Protein 3RE3 (pdb70)

Radius of gyration: 30.03 Å; Cα contacts (8 Å, |Δi|>4): 1366; chains: 4; bounding box: 72×70×98 Å

Organism: Francisella tularensis subsp. tularensis (strain SCHU S4 / Schu 4) (NCBI:txid177416)

Foldseek 3Di:
DFDKFKFKFKFKDFDWDDQDWDADPRDIDTDIVFDDQFLQSVQRRLCRRVVNHHVVSVDGNPDSLVVLLVSLCCVVSPKAWQAKEKEKEAPDDDPPCQLCCVSNCVSNVHDSVRYYYYYDYPCLDDCRNVGRIIMMMMMTMMGD/DKFKFKFKFKFFDQDDWPWDQDPNDIDTPDPGDQQLQGVQQRLCRRVVVHHLPVVHSDDSLVSLLVSLCCVVVPKAWQAKEKEKEAPDDDPPCQLVCVSNCVSNVHDSVRYHYYYDYPCLDDCRSVRRIMMMMMMTMMGD/DKFKFKFKDKFFDKADDQWDADPNDIHGDIPPDQDDQQLQRVQQRLCVRVVNHGQVNVHPDDSLVSLLVSLVCVVVVKAWQAKEKEKEAPDDDPPCQQCCVSSCVSNVHDSVRYYYDYDYPCLDDCRSVVRIIMMMMMTMIDD/DDKFKFKFKFKDFDKDFDDWDDDPNDTDGDIDDQFLQGVQRRLCRRVVNHGPVVVHPDDSLVVLLVSLCCVVVPKAWQAKEKEKEAPDDDPPCQVCCVSSCVSNVHDSVRYHYDYDYPCLDDCRSVRRIIMMMMMTMMGD

Secondary structure (DSSP, 8-state):
---EEEEEEEEEEE-------EEETTEEE-------HHHHHHHHHHHHHTT---HHHH---S-HHHHHHHHH--TTTT-EEEEEEEEEE-SS---TTS---HHHHHHHTS-GGGEEEEEE--SS-HHHHTTSEEEEEEEEEEE-/-EEEEEEEEEEEPPP----EEETTEEE------HHHHHHHHHHHHHTT---GGG-----HHHHHHHHH--TTTT-EEEEEEEEEE-SS---TTS---HHHHHHHT--GGGEEEEEE--TT-HHHHTTSEEEEEEEEEEE-/-EEEEEEEEEEE-----EEEEETTEEEEE-S-----HHHHHHHHHHHHHHT---HHHH----HHHHHHHHH--TTTT-EEEEEEEEEE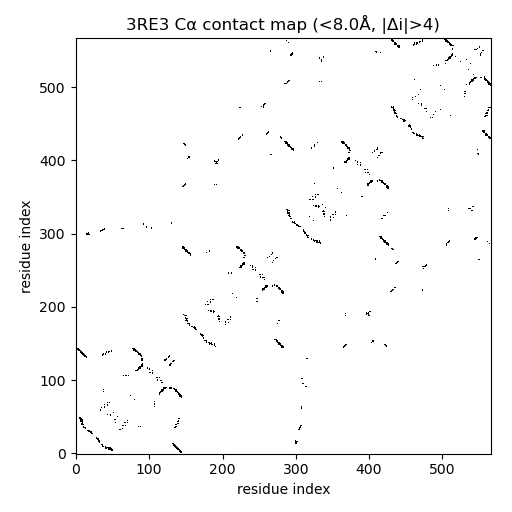-SS---GGGG--HHHHHHHT--GGGEEEEEE--SS-HHHHTTSEEEEEEEEEEE-/--EEEEEEEEEEE-------EEETTEEE-----HHHHHHHHHHHHHTT---HHHH----HHHHHHHHH--TTTT-EEEEEEEEEE-SS----STT--HHHHHHTT--GGGEEEEEE--TT-HHHHTTSEEEEEEEEEEE-

Sequence (567 aa):
NASFRIGHGYDVHKFTSSAAKKQQNIIIGGVEIAYHLDGDVLIHALCDAILGALGLGDIGKHFKNIDSKFFFLAEIKKLDKKQYSISNIDCTIIAQAPKLPHIEKRACLANNILEIQISQIINIKATTTERLGFIGREEGIATHVVCLLYRSFRIGHGYDVHKFTSAAKKQQNNIIIGGVEIAYHDGDVLIHALCDAILGALGLGDIGKHFNIDSKFFLAEIKKLDKKQYSISNIDCTIIAQAPKLPHIEKRACLANILEIQISQINIKATTTERLGFIGREEGIATHVVCLLYRSFRIGHGYDVHKFTSSAAKKQQNNIIIGGVEIAYHLGLDGDVLIHALCDAILGALGLGDIGKHFNIDSKFFLAEIKKLDKKQYSISNIDCTIIAQAPKLPHIEKRACLANILEIQISQINIKATTTERLGFIGREEGIATHVVCLLYRASFRIGHGYDVHKFTSAKQNIIIGGVEIAYHGDVLIHALCDAILGALGLGDIGKHFNIDSKFFLAEIKKLDKKQYSISNIDCTIIAQAPKLPHIEKRACLANILEIQISQINIKATTTERLGFIGREEGIATHVVCLLYR

InterPro domains:
  IPR003526 2-C-methyl-D-erythritol 2,4-cyclodiphosphate synthase [MF_00107] (3-159)
  IPR003526 2-C-methyl-D-erythritol 2,4-cyclodiphosphate synthase [PF02542] (3-157)
  IPR003526 2-C-methyl-D-erythritol 2,4-cyclodiphosphate synthase [PTHR43181] (1-158)
  IPR003526 2-C-methyl-D-erythritol 2,4-cyclodiphosphate synthase [TIGR00151] (4-158)
  IPR003526 2-C-methyl-D-erythritol 2,4-cyclodiphosphate synthase [cd00554] (4-157)
  IPR020555 2-C-methyl-D-erythritol 2,4-cyclodiphosphate synthase, conserved site [PS01350] (38-53)
  IPR036571 2-C-methyl-D-erythritol 2,4-cyclodiphosphate synthase superfamily [G3DSA:3.30.1330.50] (1-159)
  IPR036571 2-C-methyl-D-erythritol 2,4-cyclodiphosphate synthase superfamily [SSF69765] (1-159)

CATH classification: 3.30.1330.50

B-factor: mean 72.87, std 26.78, range [17.25, 385.46]

Solvent-accessible surface area: 28649 Å² total

Structure (mmCIF, N/CA/C/O backbone):
data_3RE3
#
_entry.id   3RE3
#
_cell.length_a   96.116
_cell.length_b   96.116
_cell.length_c   155.308
_cell.angle_alpha   90.00
_cell.angle_beta   90.00
_cell.angle_gamma   120.00
#
_symmetry.space_group_name_H-M   'P 63'
#
loop_
_entity.id
_entity.type
_entity.pdbx_description
1 polymer '2-C-methyl-D-erythritol 2,4-cyclodiphosphate synthase'
2 non-polymer 'PYROPHOSPHATE 2-'
3 non-polymer 'SODIUM ION'
4 non-polymer 'CHLORIDE ION'
5 non-polymer 'PHOSPHATE ION'
6 non-polymer (4S)-2-METHYL-2,4-PENTANEDIOL
7 water water
#
loop_
_atom_site.group_PDB
_atom_site.id
_atom_site.type_symbol
_atom_site.label_atom_id
_atom_site.label_alt_id
_atom_site.label_comp_id
_atom_site.label_asym_id
_atom_site.label_entity_id
_atom_site.label_seq_id
_atom_site.pdbx_PDB_ins_code
_atom_site.Cartn_x
_atom_site.Cartn_y
_atom_site.Cartn_z
_atom_site.occupancy
_atom_site.B_iso_or_equiv
_atom_site.auth_seq_id
_atom_site.auth_comp_id
_atom_site.auth_asym_id
_atom_site.auth_atom_id
_atom_site.pdbx_PDB_model_num
ATOM 1 N N . ASN A 1 2 ? 46.679 32.595 19.520 1.00 120.46 -1 ASN A N 1
ATOM 2 C CA . ASN A 1 2 ? 47.080 33.405 20.665 1.00 127.59 -1 ASN A CA 1
ATOM 3 C C . ASN A 1 2 ? 47.414 32.554 21.902 1.00 128.78 -1 ASN A C 1
ATOM 4 O O . ASN A 1 2 ? 47.590 31.338 21.814 1.00 136.48 -1 ASN A O 1
ATOM 9 N N . ALA A 1 3 ? 47.488 33.213 23.051 1.00 113.71 0 ALA A N 1
ATOM 10 C CA . ALA A 1 3 ? 47.885 32.593 24.299 1.00 93.71 0 ALA A CA 1
ATOM 11 C C . ALA A 1 3 ? 46.828 32.919 25.341 1.00 97.75 0 ALA A C 1
ATOM 12 O O . ALA A 1 3 ? 45.964 33.758 25.104 1.00 101.38 0 ALA A O 1
ATOM 22 N N . SER A 1 5 ? 45.902 33.466 29.760 1.00 55.16 2 SER A N 1
ATOM 23 C CA . SER A 1 5 ? 46.440 33.910 31.035 1.00 52.80 2 SER A CA 1
ATOM 24 C C . SER A 1 5 ? 45.823 33.127 32.199 1.00 51.03 2 SER A C 1
ATOM 25 O O . SER A 1 5 ? 44.610 32.937 32.281 1.00 53.71 2 SER A O 1
ATOM 28 N N . PHE A 1 6 ? 46.666 32.659 33.100 1.00 49.62 3 PHE A N 1
ATOM 29 C CA . PHE A 1 6 ? 46.169 32.074 34.345 1.00 45.16 3 PHE A CA 1
ATOM 30 C C . PHE A 1 6 ? 46.537 32.932 35.551 1.00 42.17 3 PHE A C 1
ATOM 31 O O . PHE A 1 6 ? 47.587 33.555 35.579 1.00 51.74 3 PHE A O 1
ATOM 39 N N . ARG A 1 7 ? 45.663 32.967 36.544 1.00 55.07 4 ARG A N 1
ATOM 40 C CA . ARG A 1 7 ? 45.957 33.658 37.796 1.00 53.90 4 ARG A CA 1
ATOM 41 C C . ARG A 1 7 ? 45.564 32.842 39.054 1.00 51.31 4 ARG A C 1
ATOM 42 O O . ARG A 1 7 ? 44.466 32.287 39.111 1.00 58.46 4 ARG A O 1
ATOM 50 N N . ILE A 1 8 ? 46.455 32.761 40.048 1.00 42.87 5 ILE A N 1
ATOM 51 C CA . ILE A 1 8 ? 46.105 32.151 41.341 1.00 49.17 5 ILE A CA 1
ATOM 52 C C . ILE A 1 8 ? 45.642 33.152 42.372 1.00 53.53 5 ILE A C 1
ATOM 53 O O . ILE A 1 8 ? 46.260 34.197 42.538 1.00 58.97 5 ILE A O 1
ATOM 58 N N . GLY A 1 9 ? 44.529 32.858 43.035 1.00 47.02 6 GLY A N 1
ATOM 59 C CA . GLY A 1 9 ? 44.239 33.432 44.340 1.00 35.76 6 GLY A CA 1
ATOM 60 C C . GLY A 1 9 ? 44.451 32.534 45.547 1.00 45.20 6 GLY A C 1
ATOM 61 O O . GLY A 1 9 ? 44.428 31.310 45.437 1.00 47.77 6 GLY A O 1
ATOM 62 N N . HIS A 1 10 ? 44.611 33.146 46.717 1.00 49.48 7 HIS A N 1
ATOM 63 C CA . HIS A 1 10 ? 44.553 32.423 47.988 1.00 45.17 7 HIS A CA 1
ATOM 64 C C . HIS A 1 10 ? 43.798 33.189 49.070 1.00 51.76 7 HIS A C 1
ATOM 65 O O . HIS A 1 10 ? 44.242 34.254 49.467 1.00 51.22 7 HIS A O 1
ATOM 72 N N . GLY A 1 11 ? 42.666 32.670 49.541 1.00 49.75 8 GLY A N 1
ATOM 73 C CA . GLY A 1 11 ? 42.061 33.174 50.761 1.00 39.00 8 GLY A CA 1
ATOM 74 C C . GLY A 1 11 ? 42.345 32.390 52.036 1.00 42.77 8 GLY A C 1
ATOM 75 O O . GLY A 1 11 ? 42.471 31.174 52.030 1.00 49.08 8 GLY A O 1
ATOM 76 N N . TYR A 1 12 ? 42.350 33.076 53.163 1.00 44.31 9 TYR A N 1
ATOM 77 C CA . TYR A 1 12 ? 42.429 32.390 54.449 1.00 41.78 9 TYR A CA 1
ATOM 78 C C . TYR A 1 12 ? 41.536 33.074 55.456 1.00 46.04 9 TYR A C 1
ATOM 79 O O . TYR A 1 12 ? 41.715 34.250 55.745 1.00 52.46 9 TYR A O 1
ATOM 88 N N . ASP A 1 13 ? 40.599 32.341 56.027 1.00 40.67 10 ASP A N 1
ATOM 89 C CA . ASP A 1 13 ? 39.759 32.956 57.032 1.00 37.11 10 ASP A CA 1
ATOM 90 C C . ASP A 1 13 ? 39.635 32.185 58.345 1.00 37.82 10 ASP A C 1
ATOM 91 O O . ASP A 1 13 ? 39.729 30.959 58.385 1.00 43.80 10 ASP A O 1
ATOM 96 N N . VAL A 1 14 ? 39.418 32.929 59.422 1.00 38.31 11 VAL A N 1
ATOM 97 C CA . VAL A 1 14 ? 39.205 32.316 60.729 1.00 35.34 11 VAL A CA 1
ATOM 98 C C . VAL A 1 14 ? 37.949 32.863 61.356 1.00 46.59 11 VAL A C 1
ATOM 99 O O . VAL A 1 14 ? 37.689 34.055 61.289 1.00 66.91 11 VAL A O 1
ATOM 103 N N . HIS A 1 15 ? 37.159 31.969 61.932 1.00 44.62 12 HIS A N 1
ATOM 104 C CA . HIS A 1 15 ? 35.971 32.339 62.673 1.00 40.42 12 HIS A CA 1
ATOM 105 C C . HIS A 1 15 ? 36.106 31.864 64.104 1.00 48.78 12 HIS A C 1
ATOM 106 O O . HIS A 1 15 ? 36.374 30.687 64.338 1.00 54.62 12 HIS A O 1
ATOM 113 N N . LYS A 1 16 ? 35.940 32.784 65.054 1.00 38.79 13 LYS A N 1
ATOM 114 C CA . LYS A 1 16 ? 35.880 32.428 66.463 1.00 52.85 13 LYS A CA 1
ATOM 115 C C . LYS A 1 16 ? 34.443 32.086 66.844 1.00 61.96 13 LYS A C 1
ATOM 116 O O . LYS A 1 16 ? 33.527 32.875 66.608 1.00 67.56 13 LYS A O 1
ATOM 122 N N . PHE A 1 17 ? 34.250 30.899 67.411 1.00 56.18 14 PHE A N 1
ATOM 123 C CA . PHE A 1 17 ? 32.947 30.521 67.947 1.00 51.31 14 PHE A CA 1
ATOM 124 C C . PHE A 1 17 ? 32.524 31.476 69.049 1.00 63.86 14 PHE A C 1
ATOM 125 O O . PHE A 1 17 ? 33.332 31.855 69.910 1.00 56.25 14 PHE A O 1
ATOM 133 N N . THR A 1 18 ? 31.245 31.839 69.030 1.00 89.39 15 THR A N 1
ATOM 134 C CA . THR A 1 18 ? 30.667 32.711 70.047 1.00 106.20 15 THR A CA 1
ATOM 135 C C . THR A 1 18 ? 29.715 31.942 70.962 1.00 110.46 15 THR A C 1
ATOM 136 O O . THR A 1 18 ? 28.643 31.523 70.537 1.00 115.16 15 THR A O 1
ATOM 140 N N A SER A 1 19 ? 30.126 31.722 72.201 0.50 114.54 16 SER A N 1
ATOM 141 N N B SER A 1 19 ? 30.087 31.820 72.237 0.50 114.66 16 SER A N 1
ATOM 142 C CA A SER A 1 19 ? 29.300 30.951 73.112 0.50 118.49 16 SER A CA 1
ATOM 143 C CA B SER A 1 19 ? 29.306 31.089 73.250 0.50 117.68 16 SER A CA 1
ATOM 144 C C A SER A 1 19 ? 27.978 31.664 73.335 0.50 113.09 16 SER A C 1
ATOM 145 C C B SER A 1 19 ? 28.574 31.942 74.311 0.50 113.01 16 SER A C 1
ATOM 146 O O A SER A 1 19 ? 27.947 32.866 73.588 0.50 111.12 16 SER A O 1
ATOM 147 O O B SER A 1 19 ? 28.565 33.172 74.245 0.50 111.09 16 SER A O 1
ATOM 152 N N A ALA A 1 20 ? 26.885 30.925 73.211 0.50 108.09 17 ALA A N 1
ATOM 153 N N B ALA A 1 20 ? 27.964 31.254 75.282 0.50 115.10 17 ALA A N 1
ATOM 154 C CA A ALA A 1 20 ? 25.588 31.453 73.592 0.50 107.86 17 ALA A CA 1
ATOM 155 C CA B ALA A 1 20 ? 27.353 31.868 76.480 0.50 110.16 17 ALA A CA 1
ATOM 156 C C A ALA A 1 20 ? 25.432 31.288 75.110 0.50 110.86 17 ALA A C 1
ATOM 157 C C B ALA A 1 20 ? 26.212 32.868 76.232 0.50 105.86 17 ALA A C 1
ATOM 158 O O A ALA A 1 20 ? 25.599 30.193 75.651 0.50 113.95 17 ALA A O 1
ATOM 159 O O B ALA A 1 20 ? 26.238 33.991 76.737 0.50 97.18 17 ALA A O 1
ATOM 162 N N A LYS A 1 21 ? 25.159 32.392 75.797 0.50 106.65 18 LYS A N 1
ATOM 163 N N B LYS A 1 21 ? 25.197 32.430 75.491 0.50 107.83 18 LYS A N 1
ATOM 164 C CA A LYS A 1 21 ? 24.947 32.374 77.238 0.50 95.27 18 LYS A CA 1
ATOM 165 C CA B LYS A 1 21 ? 24.180 33.317 74.913 0.50 99.03 18 LYS A CA 1
ATOM 166 C C A LYS A 1 21 ? 23.687 33.170 77.518 0.50 88.92 18 LYS A C 1
ATOM 167 C C B LYS A 1 21 ? 23.031 33.697 75.859 0.50 87.01 18 LYS A C 1
ATOM 168 O O A LYS A 1 21 ? 23.293 33.998 76.702 0.50 86.29 18 LYS A O 1
ATOM 169 O O B LYS A 1 21 ? 22.057 34.324 75.435 0.50 74.23 18 LYS A O 1
ATOM 180 N N A GLN A 1 22 ? 23.049 32.923 78.658 0.50 97.27 19 GLN A N 1
ATOM 181 N N B GLN A 1 22 ? 23.129 33.286 77.121 0.50 88.32 19 GLN A N 1
ATOM 182 C CA A GLN A 1 22 ? 21.739 33.517 78.930 0.50 100.71 19 GLN A CA 1
ATOM 183 C CA B GLN A 1 22 ? 22.096 33.589 78.119 0.50 98.28 19 GLN A CA 1
ATOM 184 C C A GLN A 1 22 ? 21.724 35.038 78.795 0.50 100.07 19 GLN A C 1
ATOM 185 C C B GLN A 1 22 ? 21.878 35.095 78.327 0.50 99.45 19 GLN A C 1
ATOM 186 O O A GLN A 1 22 ? 22.674 35.721 79.183 0.50 100.48 19 GLN A O 1
ATOM 187 O O B GLN A 1 22 ? 22.830 35.824 78.588 0.50 100.07 19 GLN A O 1
ATOM 198 N N . ASN A 1 23 ? 20.627 35.554 78.248 1.00 94.69 20 ASN A N 1
ATOM 199 C CA . ASN A 1 23 ? 20.357 36.994 78.236 1.00 82.33 20 ASN A CA 1
ATOM 200 C C . ASN A 1 23 ? 20.450 37.598 79.625 1.00 68.15 20 ASN A C 1
ATOM 201 O O . ASN A 1 23 ? 20.153 36.937 80.616 1.00 70.05 20 ASN A O 1
ATOM 206 N N . ILE A 1 24 ? 20.886 38.847 79.710 1.00 58.61 21 ILE A N 1
ATOM 207 C CA . ILE A 1 24 ? 20.958 39.488 81.013 1.00 72.55 21 ILE A CA 1
ATOM 208 C C . ILE A 1 24 ? 20.107 40.737 81.067 1.00 73.20 21 ILE A C 1
ATOM 209 O O . ILE A 1 24 ? 19.897 41.400 80.053 1.00 68.29 21 ILE A O 1
ATOM 214 N N . ILE A 1 25 ? 19.612 41.043 82.262 1.00 66.72 22 ILE A N 1
ATOM 215 C CA . ILE A 1 25 ? 18.933 42.299 82.496 1.00 58.32 22 ILE A CA 1
ATOM 216 C C . ILE A 1 25 ? 19.914 43.261 83.130 1.00 61.22 22 ILE A C 1
ATOM 217 O O . ILE A 1 25 ? 20.670 42.879 84.011 1.00 73.55 22 ILE A O 1
ATOM 222 N N . ILE A 1 26 ? 19.918 44.501 82.668 1.00 58.39 23 ILE A N 1
ATOM 223 C CA . ILE A 1 26 ? 20.690 45.547 83.309 1.00 60.17 23 ILE A CA 1
ATOM 224 C C . ILE A 1 26 ? 19.889 46.839 83.299 1.00 67.18 23 ILE A C 1
ATOM 225 O O . ILE A 1 26 ? 19.352 47.230 82.265 1.00 72.03 23 ILE A O 1
ATOM 230 N N . GLY A 1 27 ? 19.810 47.502 84.446 1.00 64.59 24 GLY A N 1
ATOM 231 C CA . GLY A 1 27 ? 19.012 48.706 84.555 1.00 59.71 24 GLY A CA 1
ATOM 232 C C . GLY A 1 27 ? 17.620 48.433 84.044 1.00 60.10 24 GLY A C 1
ATOM 233 O O . GLY A 1 27 ? 17.012 49.270 83.375 1.00 73.46 24 GLY A O 1
ATOM 234 N N . GLY A 1 28 ? 17.135 47.233 84.333 1.00 51.36 25 GLY A N 1
ATOM 235 C CA . GLY A 1 28 ? 15.775 46.852 84.004 1.00 49.13 25 GLY A CA 1
ATOM 236 C C . GLY A 1 28 ? 15.502 46.514 82.549 1.00 62.68 25 GLY A C 1
ATOM 237 O O . GLY A 1 28 ? 14.386 46.124 82.217 1.00 74.23 25 GLY A O 1
ATOM 238 N N . VAL A 1 29 ? 16.496 46.655 81.675 1.00 49.18 26 VAL A N 1
ATOM 239 C CA . VAL A 1 29 ? 16.300 46.264 80.278 1.00 64.83 26 VAL A CA 1
ATOM 240 C C . VAL A 1 29 ? 17.007 44.953 79.898 1.00 71.63 26 VAL A C 1
ATOM 241 O O . VAL A 1 29 ? 18.168 44.734 80.250 1.00 69.56 26 VAL A O 1
ATOM 245 N N . GLU A 1 30 ? 16.292 44.089 79.177 1.00 68.42 27 GLU A N 1
ATOM 246 C CA . GLU A 1 30 ? 16.827 42.793 78.775 1.00 62.11 27 GLU A CA 1
ATOM 247 C C . GLU A 1 30 ? 17.677 42.932 77.526 1.00 65.25 27 GLU A C 1
ATOM 248 O O . GLU A 1 30 ? 17.225 43.445 76.511 1.00 79.63 27 GLU A O 1
ATOM 254 N N . ILE A 1 31 ? 18.917 42.479 77.617 1.00 56.95 28 ILE A N 1
ATOM 255 C CA . ILE A 1 31 ? 19.871 42.617 76.537 1.00 57.96 28 ILE A CA 1
ATOM 256 C C . ILE A 1 31 ? 20.331 41.232 76.141 1.00 67.03 28 ILE A C 1
ATOM 257 O O . ILE A 1 31 ? 20.972 40.543 76.924 1.00 78.06 28 ILE A O 1
ATOM 262 N N . ALA A 1 32 ? 20.000 40.808 74.932 1.00 91.37 29 ALA A N 1
ATOM 263 C CA . ALA A 1 32 ? 20.537 39.551 74.447 1.00 96.98 29 ALA A CA 1
ATOM 264 C C . ALA A 1 32 ? 21.966 39.812 74.002 1.00 96.89 29 ALA A C 1
ATOM 265 O O . ALA A 1 32 ? 22.249 40.833 73.379 1.00 95.16 29 ALA A O 1
ATOM 267 N N . TYR A 1 33 ? 22.874 38.907 74.331 1.00 98.94 30 TYR A N 1
ATOM 268 C CA . TYR A 1 33 ? 24.243 39.083 73.890 1.00 116.73 30 TYR A CA 1
ATOM 269 C C . TYR A 1 33 ? 24.896 37.783 73.457 1.00 128.47 30 TYR A C 1
ATOM 270 O O . TYR A 1 33 ? 24.303 36.706 73.535 1.00 134.39 30 TYR A O 1
ATOM 279 N N . HIS A 1 34 ? 26.142 37.908 73.019 1.00 130.15 31 HIS A N 1
ATOM 280 C CA . HIS A 1 34 ? 26.985 36.773 72.703 1.00 131.34 31 HIS A CA 1
ATOM 281 C C . HIS A 1 34 ? 28.359 37.081 73.284 1.00 129.42 31 HIS A C 1
ATOM 282 O O . HIS A 1 34 ? 28.689 38.244 73.532 1.00 121.89 31 HIS A O 1
ATOM 289 N N . LEU A 1 35 ? 29.156 36.044 73.516 1.00 131.58 32 LEU A N 1
ATOM 290 C CA . LEU A 1 35 ? 30.489 36.229 74.078 1.00 125.34 32 LEU A CA 1
ATOM 291 C C . LEU A 1 35 ? 31.538 35.435 73.303 1.00 114.44 32 LEU A C 1
ATOM 292 O O . LEU A 1 35 ? 31.978 35.852 72.232 1.00 112.14 32 LEU A O 1
ATOM 297 N N . ASP A 1 42 ? 26.643 35.204 61.667 1.00 127.14 39 ASP A N 1
ATOM 298 C CA . ASP A 1 42 ? 27.262 36.285 60.904 1.00 128.67 39 ASP A CA 1
ATOM 299 C C . ASP A 1 42 ? 28.136 35.787 59.753 1.00 113.47 39 ASP A C 1
ATOM 300 O O . ASP A 1 42 ? 27.639 35.332 58.717 1.00 105.07 39 ASP A O 1
ATOM 305 N N . GLY A 1 43 ? 29.444 35.890 59.950 1.00 103.25 40 GLY A N 1
ATOM 306 C CA . GLY A 1 43 ? 30.404 35.590 58.912 1.00 94.75 40 GLY A CA 1
ATOM 307 C C . GLY A 1 43 ? 30.439 34.131 58.507 1.00 88.59 40 GLY A C 1
ATOM 308 O O . GLY A 1 43 ? 30.505 33.251 59.371 1.00 95.32 40 GLY A O 1
ATOM 309 N N . ASP A 1 44 ? 30.401 33.889 57.193 1.00 65.22 41 ASP A N 1
ATOM 310 C CA . ASP A 1 44 ? 30.625 32.566 56.630 1.00 52.60 41 ASP A CA 1
ATOM 311 C C . ASP A 1 44 ? 32.113 32.437 56.278 1.00 56.16 41 ASP A C 1
ATOM 312 O O . ASP A 1 44 ? 32.611 33.049 55.339 1.00 53.80 41 ASP A O 1
ATOM 317 N N . VAL A 1 45 ? 32.818 31.605 57.026 1.00 43.67 42 VAL A N 1
ATOM 318 C CA . VAL A 1 45 ? 34.268 31.530 56.908 1.00 45.80 42 VAL A CA 1
ATOM 319 C C . VAL A 1 45 ? 34.722 31.082 55.506 1.00 45.46 42 VAL A C 1
ATOM 320 O O . VAL A 1 45 ? 35.730 31.572 54.986 1.00 41.86 42 VAL A O 1
ATOM 324 N N . LEU A 1 46 ? 33.982 30.165 54.889 1.00 46.75 43 LEU A N 1
ATOM 325 C CA . LEU A 1 46 ? 34.385 29.653 53.580 1.00 49.28 43 LEU A CA 1
ATOM 326 C C . LEU A 1 46 ? 34.145 30.671 52.470 1.00 47.91 43 LEU A C 1
ATOM 327 O O . LEU A 1 46 ? 35.034 30.961 51.680 1.00 39.99 43 LEU A O 1
ATOM 332 N N . ILE A 1 47 ? 32.938 31.212 52.407 1.00 44.91 44 ILE A N 1
ATOM 333 C CA . ILE A 1 47 ? 32.644 32.162 51.358 1.00 45.11 44 ILE A CA 1
ATOM 334 C C . ILE A 1 47 ? 33.579 33.361 51.502 1.00 41.26 44 ILE A C 1
ATOM 335 O O . ILE A 1 47 ? 33.951 34.008 50.526 1.00 35.58 44 ILE A O 1
ATOM 340 N N . HIS A 1 48 ? 33.959 33.651 52.731 1.00 41.94 45 HIS A N 1
ATOM 341 C CA . HIS A 1 48 ? 34.879 34.745 52.983 1.00 50.06 45 HIS A CA 1
ATOM 342 C C . HIS A 1 48 ? 36.264 34.459 52.386 1.00 50.82 45 HIS A C 1
ATOM 343 O O . HIS A 1 48 ? 36.769 35.245 51.585 1.00 44.86 45 HIS A O 1
ATOM 350 N N . ALA A 1 49 ? 36.867 33.332 52.751 1.00 45.64 46 ALA A N 1
ATOM 351 C CA . ALA A 1 49 ? 38.168 32.993 52.206 1.00 46.94 46 ALA A CA 1
ATOM 352 C C . ALA A 1 49 ? 38.075 32.892 50.668 1.00 51.51 46 ALA A C 1
ATOM 353 O O . ALA A 1 49 ? 39.001 33.258 49.940 1.00 51.25 46 ALA A O 1
ATOM 355 N N . LEU A 1 50 ? 36.935 32.410 50.183 1.00 49.81 47 LEU A N 1
ATOM 356 C CA . LEU A 1 50 ? 36.711 32.233 48.752 1.00 47.86 47 LEU A CA 1
ATOM 357 C C . LEU A 1 50 ? 36.702 33.565 48.008 1.00 45.54 47 LEU A C 1
ATOM 358 O O . LEU A 1 50 ? 37.365 33.703 46.998 1.00 39.87 47 LEU A O 1
ATOM 363 N N . CYS A 1 51 ? 35.947 34.538 48.511 1.00 50.30 48 CYS A N 1
ATOM 364 C CA . CYS A 1 51 ? 35.956 35.887 47.955 1.00 44.00 48 CYS A CA 1
ATOM 365 C C . CYS A 1 51 ? 37.355 36.477 47.968 1.00 46.57 48 CYS A C 1
ATOM 366 O O . CYS A 1 51 ? 37.800 37.054 46.983 1.00 50.29 48 CYS A O 1
ATOM 369 N N . ASP A 1 52 ? 38.038 36.336 49.096 1.00 44.79 49 ASP A N 1
ATOM 370 C CA . ASP A 1 52 ? 39.420 36.772 49.212 1.00 49.69 49 ASP A CA 1
ATOM 371 C C . ASP A 1 52 ? 40.319 36.153 48.139 1.00 51.34 49 ASP A C 1
ATOM 372 O O . ASP A 1 52 ? 41.172 36.838 47.589 1.00 60.66 49 ASP A O 1
ATOM 377 N N . ALA A 1 53 ? 40.139 34.867 47.848 1.00 43.35 50 ALA A N 1
ATOM 378 C CA . ALA A 1 53 ? 40.990 34.187 46.876 1.00 45.46 50 ALA A CA 1
ATOM 379 C C . ALA A 1 53 ? 40.775 34.771 45.481 1.00 45.35 50 ALA A C 1
ATOM 380 O O . ALA A 1 53 ? 41.720 35.000 44.718 1.00 43.12 50 ALA A O 1
ATOM 382 N N . ILE A 1 54 ? 39.513 35.011 45.162 1.00 42.48 51 ILE A N 1
ATOM 383 C CA . ILE A 1 54 ? 39.136 35.519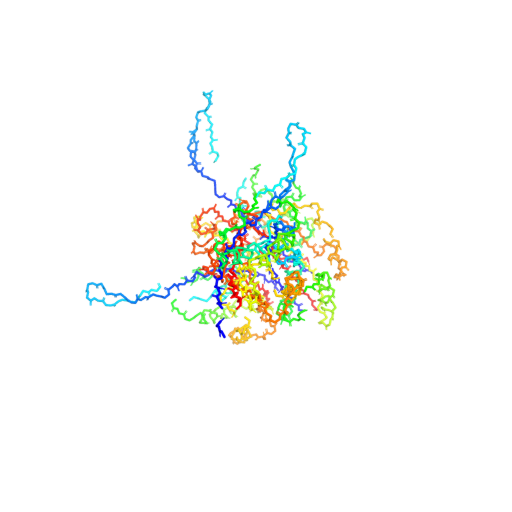 43.855 1.00 46.24 51 ILE A CA 1
ATOM 384 C C . ILE A 1 54 ? 39.629 36.953 43.648 1.00 49.28 51 ILE A C 1
ATOM 385 O O . ILE A 1 54 ? 40.272 37.245 42.648 1.00 51.38 51 ILE A O 1
ATOM 390 N N . LEU A 1 55 ? 39.353 37.840 44.596 1.00 41.16 52 LEU A N 1
ATOM 391 C CA . LEU A 1 55 ? 39.866 39.197 44.511 1.00 43.36 52 LEU A CA 1
ATOM 392 C C . LEU A 1 55 ? 41.373 39.149 44.572 1.00 48.57 52 LEU A C 1
ATOM 393 O O . LEU A 1 55 ? 42.054 39.970 43.968 1.00 51.68 52 LEU A O 1
ATOM 398 N N . GLY A 1 56 ? 41.897 38.178 45.306 1.00 39.15 53 GLY A N 1
ATOM 399 C CA . GLY A 1 56 ? 43.333 38.003 45.356 1.00 47.48 53 GLY A CA 1
ATOM 400 C C . GLY A 1 56 ? 43.905 37.731 43.975 1.00 44.77 53 GLY A C 1
ATOM 401 O O . GLY A 1 56 ? 44.803 38.420 43.513 1.00 44.81 53 GLY A O 1
ATOM 402 N N . ALA A 1 57 ? 43.373 36.716 43.315 1.00 36.84 54 ALA A N 1
ATOM 403 C CA . ALA A 1 57 ? 43.813 36.377 41.966 1.00 40.28 54 ALA A CA 1
ATOM 404 C C . ALA A 1 57 ? 43.783 37.574 41.002 1.00 45.07 54 ALA A C 1
ATOM 405 O O . ALA A 1 57 ? 44.664 37.711 40.171 1.00 59.40 54 ALA A O 1
ATOM 407 N N . LEU A 1 58 ? 42.794 38.450 41.161 1.00 42.15 55 LEU A N 1
ATOM 408 C CA . LEU A 1 58 ? 42.617 39.623 40.309 1.00 43.93 55 LEU A CA 1
ATOM 409 C C . LEU A 1 58 ? 43.422 40.876 40.707 1.00 51.96 55 LEU A C 1
ATOM 410 O O . LEU A 1 58 ? 43.274 41.903 40.060 1.00 50.80 55 LEU A O 1
ATOM 415 N N . GLY A 1 59 ? 44.216 40.819 41.778 1.00 47.43 56 GLY A N 1
ATOM 416 C CA . GLY A 1 59 ? 44.954 41.986 42.244 1.00 37.95 56 GLY A CA 1
ATOM 417 C C . GLY A 1 59 ? 44.046 43.070 42.805 1.00 47.01 56 GLY A C 1
ATOM 418 O O . GLY A 1 59 ? 44.392 44.247 42.861 1.00 49.54 56 GLY A O 1
ATOM 419 N N . LEU A 1 60 ? 42.873 42.645 43.248 1.00 53.16 57 LEU A N 1
ATOM 420 C CA . LEU A 1 60 ? 41.848 43.513 43.831 1.00 49.33 57 LEU A CA 1
ATOM 421 C C . LEU A 1 60 ? 41.875 43.669 45.354 1.00 53.65 57 LEU A C 1
ATOM 422 O O . LEU A 1 60 ? 40.948 44.236 45.920 1.00 64.26 57 LEU A O 1
ATOM 427 N N . GLY A 1 61 ? 42.921 43.169 46.014 1.00 49.77 58 GLY A N 1
ATOM 428 C CA . GLY A 1 61 ? 42.985 43.179 47.470 1.00 51.11 58 GLY A CA 1
ATOM 429 C C . GLY A 1 61 ? 42.105 42.174 48.193 1.00 61.01 58 GLY A C 1
ATOM 430 O O . GLY A 1 61 ? 42.294 40.968 48.032 1.00 77.03 58 GLY A O 1
ATOM 431 N N . ASP A 1 62 ? 41.247 42.640 49.092 1.00 64.31 59 ASP A N 1
ATOM 432 C CA . ASP A 1 62 ? 40.338 41.731 49.798 1.00 65.85 59 ASP A CA 1
ATOM 433 C C . ASP A 1 62 ? 38.908 42.252 49.793 1.00 63.74 59 ASP A C 1
ATOM 434 O O . ASP A 1 62 ? 38.631 43.308 49.239 1.00 64.08 59 ASP A O 1
ATOM 439 N N . ILE A 1 63 ? 38.000 41.500 50.401 1.00 61.55 60 ILE A N 1
ATOM 440 C CA . ILE A 1 63 ? 36.604 41.903 50.464 1.00 68.89 60 ILE A CA 1
ATOM 441 C C . ILE A 1 63 ? 36.486 43.256 51.154 1.00 75.53 60 ILE A C 1
ATOM 442 O O . ILE A 1 63 ? 35.594 44.044 50.839 1.00 76.95 60 ILE A O 1
ATOM 447 N N . GLY A 1 64 ? 37.402 43.523 52.083 1.00 69.24 61 GLY A N 1
ATOM 448 C CA . GLY A 1 64 ? 37.446 44.785 52.802 1.00 64.26 61 GLY A CA 1
ATOM 449 C C . GLY A 1 64 ? 37.617 46.019 51.934 1.00 76.49 61 GLY A C 1
ATOM 450 O O . GLY A 1 64 ? 37.038 47.066 52.223 1.00 82.07 61 GLY A O 1
ATOM 451 N N . LYS A 1 65 ? 38.414 45.907 50.873 1.00 83.71 62 LYS A N 1
ATOM 452 C CA . LYS A 1 65 ? 38.610 47.018 49.941 1.00 85.74 62 LYS A CA 1
ATOM 453 C C . LYS A 1 65 ? 37.296 47.450 49.286 1.00 88.16 62 LYS A C 1
ATOM 454 O O . LYS A 1 65 ? 37.121 48.616 48.930 1.00 94.62 62 LYS A O 1
ATOM 460 N N . HIS A 1 66 ? 36.401 46.492 49.074 1.00 85.71 63 HIS A N 1
ATOM 461 C CA . HIS A 1 66 ? 35.139 46.748 48.376 1.00 86.46 63 HIS A CA 1
ATOM 462 C C . HIS A 1 66 ? 33.857 46.955 49.207 1.00 94.10 63 HIS A C 1
ATOM 463 O O . HIS A 1 66 ? 32.783 47.197 48.641 1.00 94.06 63 HIS A O 1
ATOM 470 N N . PHE A 1 67 ? 33.960 46.857 50.531 1.00 88.91 64 PHE A N 1
ATOM 471 C CA . PHE A 1 67 ? 32.788 46.972 51.396 1.00 88.98 64 PHE A CA 1
ATOM 472 C C . PHE A 1 67 ? 33.203 47.483 52.779 1.00 98.86 64 PHE A C 1
ATOM 473 O O . PHE A 1 67 ? 32.492 48.269 53.421 1.00 103.61 64 PHE A O 1
ATOM 481 N N . LYS A 1 75 ? 27.552 43.114 56.202 1.00 138.91 72 LYS A N 1
ATOM 482 C CA . LYS A 1 75 ? 27.136 42.982 57.593 1.00 145.79 72 LYS A CA 1
ATOM 483 C C . LYS A 1 75 ? 26.334 41.700 57.822 1.00 144.62 72 LYS A C 1
ATOM 484 O O . LYS A 1 75 ? 26.893 40.601 57.864 1.00 139.69 72 LYS A O 1
ATOM 490 N N . ASN A 1 76 ? 25.021 41.854 57.969 1.00 143.53 73 ASN A N 1
ATOM 491 C CA . ASN A 1 76 ? 24.143 40.730 58.267 1.00 139.08 73 ASN A CA 1
ATOM 492 C C . ASN A 1 76 ? 23.495 40.096 57.036 1.00 126.89 73 ASN A C 1
ATOM 493 O O . ASN A 1 76 ? 22.678 39.187 57.164 1.00 121.89 73 ASN A O 1
ATOM 498 N N . ILE A 1 77 ? 23.848 40.583 55.849 1.00 122.24 74 ILE A N 1
ATOM 499 C CA . ILE A 1 77 ? 23.316 40.026 54.604 1.00 112.75 74 ILE A CA 1
ATOM 500 C C . ILE A 1 77 ? 23.905 38.645 54.311 1.00 101.11 74 ILE A C 1
ATOM 501 O O . ILE A 1 77 ? 25.087 38.399 54.556 1.00 90.92 74 ILE A O 1
ATOM 506 N N . ASP A 1 78 ? 23.081 37.757 53.761 1.00 96.29 75 ASP A N 1
ATOM 507 C CA . ASP A 1 78 ? 23.519 36.400 53.471 1.00 92.16 75 ASP A CA 1
ATOM 508 C C . ASP A 1 78 ? 24.816 36.483 52.679 1.00 86.00 75 ASP A C 1
ATOM 509 O O . ASP A 1 78 ? 24.906 37.226 51.705 1.00 84.74 75 ASP A O 1
ATOM 514 N N . SER A 1 79 ? 25.828 35.741 53.113 1.00 85.29 76 SER A N 1
ATOM 515 C CA . SER A 1 79 ? 27.142 35.834 52.492 1.00 83.46 76 SER A CA 1
ATOM 516 C C . SER A 1 79 ? 27.083 35.478 51.003 1.00 83.78 76 SER A C 1
ATOM 517 O O . SER A 1 79 ? 27.919 35.917 50.211 1.00 87.57 76 SER A O 1
ATOM 520 N N . LYS A 1 80 ? 26.081 34.688 50.630 1.00 71.50 77 LYS A N 1
ATOM 521 C CA . LYS A 1 80 ? 25.855 34.345 49.240 1.00 62.38 77 LYS A CA 1
ATOM 522 C C . LYS A 1 80 ? 25.783 35.580 48.349 1.00 68.45 77 LYS A C 1
ATOM 523 O O . LYS A 1 80 ? 26.183 35.532 47.189 1.00 77.66 77 LYS A O 1
ATOM 529 N N A PHE A 1 81 ? 25.282 36.690 48.881 0.48 69.89 78 PHE A N 1
ATOM 530 N N B PHE A 1 81 ? 25.248 36.665 48.898 0.52 69.79 78 PHE A N 1
ATOM 531 C CA A PHE A 1 81 ? 25.154 37.902 48.077 0.48 74.36 78 PHE A CA 1
ATOM 532 C CA B PHE A 1 81 ? 25.147 37.932 48.191 0.52 74.59 78 PHE A CA 1
ATOM 533 C C A PHE A 1 81 ? 26.501 38.553 47.758 0.48 77.84 78 PHE A C 1
ATOM 534 C C B PHE A 1 81 ? 26.520 38.404 47.741 0.52 77.38 78 PHE A C 1
ATOM 535 O O A PHE A 1 81 ? 26.681 39.112 46.676 0.48 80.46 78 PHE A O 1
ATOM 536 O O B PHE A 1 81 ? 26.735 38.695 46.563 0.52 80.72 78 PHE A O 1
ATOM 551 N N . PHE A 1 82 ? 27.442 38.481 48.694 1.00 72.70 79 PHE A N 1
ATOM 552 C CA . PHE A 1 82 ? 28.796 38.943 48.423 1.00 71.15 79 PHE A CA 1
ATOM 553 C C . PHE A 1 82 ? 29.435 38.105 47.334 1.00 65.73 79 PHE A C 1
ATOM 554 O O . PHE A 1 82 ? 30.052 38.622 46.406 1.00 63.77 79 PHE A O 1
ATOM 562 N N . LEU A 1 83 ? 29.262 36.800 47.454 1.00 56.89 80 LEU A N 1
ATOM 563 C CA . LEU A 1 83 ? 29.761 35.877 46.460 1.00 55.43 80 LEU A CA 1
ATOM 564 C C . LEU A 1 83 ? 29.193 36.227 45.081 1.00 62.94 80 LEU A C 1
ATOM 565 O O . LEU A 1 83 ? 29.877 36.114 44.060 1.00 56.97 80 LEU A O 1
ATOM 570 N N . ALA A 1 84 ? 27.943 36.677 45.054 1.00 62.98 81 ALA A N 1
ATOM 571 C CA . ALA A 1 84 ? 27.328 37.043 43.795 1.00 59.53 81 ALA A CA 1
ATOM 572 C C . ALA A 1 84 ? 27.905 38.358 43.271 1.00 57.50 81 ALA A C 1
ATOM 573 O O . ALA A 1 84 ? 28.027 38.554 42.064 1.00 61.22 81 ALA A O 1
ATOM 575 N N . GLU A 1 85 ? 28.282 39.261 44.164 1.00 47.89 82 GLU A N 1
ATOM 576 C CA . GLU A 1 85 ? 28.926 40.478 43.695 1.00 57.79 82 GLU A CA 1
ATOM 577 C C . GLU A 1 85 ? 30.321 40.176 43.172 1.00 59.20 82 GLU A C 1
ATOM 578 O O . GLU A 1 85 ? 30.741 40.729 42.167 1.00 58.94 82 GLU A O 1
ATOM 584 N N . ILE A 1 86 ? 31.034 39.284 43.849 1.00 55.31 83 ILE A N 1
ATOM 585 C CA . ILE A 1 86 ? 32.345 38.856 43.381 1.00 57.63 83 ILE A CA 1
ATOM 586 C C . ILE A 1 86 ? 32.246 38.173 42.007 1.00 64.11 83 ILE A C 1
ATOM 587 O O . ILE A 1 86 ? 33.142 38.303 41.171 1.00 57.29 83 ILE A O 1
ATOM 592 N N . LYS A 1 87 ? 31.148 37.462 41.765 1.00 62.78 84 LYS A N 1
ATOM 593 C CA . LYS A 1 87 ? 30.914 36.860 40.453 1.00 59.92 84 LYS A CA 1
ATOM 594 C C . LYS A 1 87 ? 30.825 37.937 39.360 1.00 64.16 84 LYS A C 1
ATOM 595 O O . LYS A 1 87 ? 31.376 37.778 38.276 1.00 67.39 84 LYS A O 1
ATOM 601 N N . LYS A 1 88 ? 30.140 39.037 39.657 1.00 62.51 85 LYS A N 1
ATOM 602 C CA . LYS A 1 88 ? 30.036 40.149 38.726 1.00 54.15 85 LYS A CA 1
ATOM 603 C C . LYS A 1 88 ? 31.387 40.834 38.517 1.00 59.10 85 LYS A C 1
ATOM 604 O O . LYS A 1 88 ? 31.785 41.098 37.383 1.00 63.18 85 LYS A O 1
ATOM 618 N N . LEU A 1 90 ? 34.218 39.595 38.843 1.00 60.84 87 LEU A N 1
ATOM 619 C CA . LEU A 1 90 ? 34.946 38.643 38.021 1.00 60.52 87 LEU A CA 1
ATOM 620 C C . LEU A 1 90 ? 34.637 38.810 36.521 1.00 64.39 87 LEU A C 1
ATOM 621 O O . LEU A 1 90 ? 35.547 38.793 35.688 1.00 69.81 87 LEU A O 1
ATOM 626 N N . ASP A 1 91 ? 33.366 38.980 36.170 1.00 66.59 88 ASP A N 1
ATOM 627 C CA . ASP A 1 91 ? 33.003 39.121 34.757 1.00 64.96 88 ASP A CA 1
ATOM 628 C C . ASP A 1 91 ? 33.504 40.438 34.165 1.00 65.60 88 ASP A C 1
ATOM 629 O O . ASP A 1 91 ? 33.982 40.471 33.035 1.00 77.62 88 ASP A O 1
ATOM 634 N N . LYS A 1 92 ? 33.402 41.519 34.930 1.00 66.07 89 LYS A N 1
ATOM 635 C CA . LYS A 1 92 ? 33.873 42.829 34.479 1.00 67.68 89 LYS A CA 1
ATOM 636 C C . LYS A 1 92 ? 35.368 42.825 34.204 1.00 68.64 89 LYS A C 1
ATOM 637 O O . LYS A 1 92 ? 35.844 43.574 33.364 1.00 77.82 89 LYS A O 1
ATOM 643 N N . LYS A 1 93 ? 36.118 42.004 34.927 1.00 71.58 90 LYS A N 1
ATOM 644 C CA . LYS A 1 93 ? 37.553 41.905 34.680 1.00 64.47 90 LYS A CA 1
ATOM 645 C C . LYS A 1 93 ? 37.809 40.874 33.600 1.00 60.59 90 LYS A C 1
ATOM 646 O O . LYS A 1 93 ? 38.937 40.701 33.163 1.00 70.81 90 LYS A O 1
ATOM 652 N N . GLN A 1 94 ? 36.752 40.183 33.185 1.00 62.28 91 GLN A N 1
ATOM 653 C CA . GLN A 1 94 ? 36.822 39.194 32.103 1.00 76.19 91 GLN A CA 1
ATOM 654 C C . GLN A 1 94 ? 37.743 38.016 32.391 1.00 75.20 91 GLN A C 1
ATOM 655 O O . GLN A 1 94 ? 38.518 37.580 31.539 1.00 78.00 91 GLN A O 1
ATOM 661 N N . TYR A 1 95 ? 37.645 37.497 33.605 1.00 69.14 92 TYR A N 1
ATOM 662 C CA . TYR A 1 95 ? 38.310 36.261 33.929 1.00 55.70 92 TYR A CA 1
ATOM 663 C C . TYR A 1 95 ? 37.248 35.228 34.237 1.00 54.90 92 TYR A C 1
ATOM 664 O O . TYR A 1 95 ? 36.113 35.575 34.582 1.00 49.15 92 TYR A O 1
ATOM 673 N N . SER A 1 96 ? 37.615 33.964 34.052 1.00 52.48 93 SER A N 1
ATOM 674 C CA . SER A 1 96 ? 36.749 32.836 34.349 1.00 53.88 93 SER A CA 1
ATOM 675 C C . SER A 1 96 ? 37.387 31.969 35.431 1.00 55.65 93 SER A C 1
ATOM 676 O O . SER A 1 96 ? 38.603 31.967 35.616 1.00 57.95 93 SER A O 1
ATOM 679 N N . ILE A 1 97 ? 36.571 31.208 36.141 1.00 52.55 94 ILE A N 1
ATOM 680 C CA . ILE A 1 97 ? 37.127 30.222 37.050 1.00 52.49 94 ILE A CA 1
ATOM 681 C C . ILE A 1 97 ? 37.525 28.950 36.316 1.00 50.91 94 ILE A C 1
ATOM 682 O O . ILE A 1 97 ? 36.704 28.297 35.690 1.00 54.18 94 ILE A O 1
ATOM 687 N N . SER A 1 98 ? 38.792 28.592 36.419 1.00 46.53 95 SER A N 1
ATOM 688 C CA . SER A 1 98 ? 39.210 27.268 36.031 1.00 37.93 95 SER A CA 1
ATOM 689 C C . SER A 1 98 ? 38.735 26.292 37.106 1.00 45.27 95 SER A C 1
ATOM 690 O O . SER A 1 98 ? 37.897 25.434 36.849 1.00 42.60 95 SER A O 1
ATOM 693 N N . ASN A 1 99 ? 39.270 26.430 38.319 1.00 47.01 96 ASN A N 1
ATOM 694 C CA . ASN A 1 99 ? 38.820 25.605 39.442 1.00 37.39 96 ASN A CA 1
ATOM 695 C C . ASN A 1 99 ? 39.102 26.203 40.813 1.00 46.40 96 ASN A C 1
ATOM 696 O O . ASN A 1 99 ? 39.931 27.094 40.962 1.00 49.25 96 ASN A O 1
ATOM 701 N N . ILE A 1 100 ? 38.395 25.706 41.818 1.00 50.06 97 ILE A N 1
ATOM 702 C CA . ILE A 1 100 ? 38.574 26.171 43.183 1.00 47.76 97 ILE A CA 1
ATOM 703 C C . ILE A 1 100 ? 38.788 25.006 44.129 1.00 47.84 97 ILE A C 1
ATOM 704 O O . ILE A 1 100 ? 38.050 24.021 44.070 1.00 48.72 97 ILE A O 1
ATOM 709 N N . ASP A 1 101 ? 39.792 25.122 44.997 1.00 41.76 98 ASP A N 1
ATOM 710 C CA . ASP A 1 101 ? 40.010 24.128 46.051 1.00 41.96 98 ASP A CA 1
ATOM 711 C C . ASP A 1 101 ? 39.888 24.706 47.466 1.00 41.76 98 ASP A C 1
ATOM 712 O O . ASP A 1 101 ? 40.503 25.717 47.788 1.00 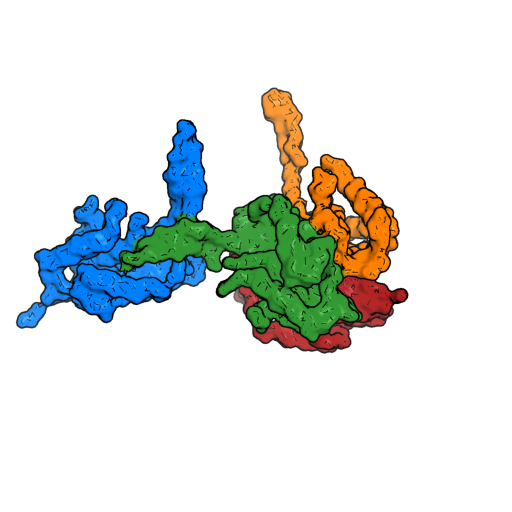49.74 98 ASP A O 1
ATOM 717 N N . CYS A 1 102 ? 39.097 24.062 48.313 1.00 40.93 99 CYS A N 1
ATOM 718 C CA . CYS A 1 102 ? 38.863 24.582 49.664 1.00 37.39 99 CYS A CA 1
ATOM 719 C C . CYS A 1 102 ? 39.222 23.548 50.702 1.00 47.88 99 CYS A C 1
ATOM 720 O O . CYS A 1 102 ? 38.888 22.363 50.563 1.00 42.54 99 CYS A O 1
ATOM 723 N N . THR A 1 103 ? 39.919 24.005 51.738 1.00 47.31 100 THR A N 1
ATOM 724 C CA . THR A 1 103 ? 40.173 23.185 52.911 1.00 36.39 100 THR A CA 1
ATOM 725 C C . THR A 1 103 ? 39.591 23.851 54.163 1.00 39.68 100 THR A C 1
ATOM 726 O O . THR A 1 103 ? 40.051 24.895 54.613 1.00 44.29 100 THR A O 1
ATOM 730 N N . ILE A 1 104 ? 38.561 23.231 54.709 1.00 38.83 101 ILE A N 1
ATOM 731 C CA . ILE A 1 104 ? 38.004 23.647 55.982 1.00 42.02 101 ILE A CA 1
ATOM 732 C C . ILE A 1 104 ? 38.745 22.971 57.123 1.00 43.27 101 ILE A C 1
ATOM 733 O O . ILE A 1 104 ? 38.856 21.749 57.156 1.00 39.92 101 ILE A O 1
ATOM 738 N N . ILE A 1 105 ? 39.261 23.775 58.044 1.00 41.49 102 ILE A N 1
ATOM 739 C CA . ILE A 1 105 ? 39.966 23.253 59.209 1.00 45.86 102 ILE A CA 1
ATOM 740 C C . ILE A 1 105 ? 39.140 23.414 60.480 1.00 41.49 102 ILE A C 1
ATOM 741 O O . ILE A 1 105 ? 38.938 24.527 60.957 1.00 42.68 102 ILE A O 1
ATOM 746 N N . ALA A 1 106 ? 38.644 22.300 61.009 1.00 42.86 103 ALA A N 1
ATOM 747 C CA . ALA A 1 106 ? 37.768 22.336 62.184 1.00 40.02 103 ALA A CA 1
ATOM 748 C C . ALA A 1 106 ? 37.869 21.078 63.027 1.00 51.01 103 ALA A C 1
ATOM 749 O O . ALA A 1 106 ? 37.971 19.986 62.484 1.00 52.29 103 ALA A O 1
ATOM 751 N N . GLN A 1 107 ? 37.817 21.216 64.352 1.00 48.98 104 GLN A N 1
ATOM 752 C CA . GLN A 1 107 ? 37.715 20.030 65.196 1.00 50.22 104 GLN A CA 1
ATOM 753 C C . GLN A 1 107 ? 36.255 19.607 65.221 1.00 57.26 104 GLN A C 1
ATOM 754 O O . GLN A 1 107 ? 35.926 18.435 65.420 1.00 54.83 104 GLN A O 1
ATOM 760 N N . ALA A 1 108 ? 35.390 20.589 64.982 1.00 60.97 105 ALA A N 1
ATOM 761 C CA . ALA A 1 108 ? 33.952 20.376 64.883 1.00 75.35 105 ALA A CA 1
ATOM 762 C C . ALA A 1 108 ? 33.287 21.718 64.544 1.00 81.52 105 ALA A C 1
ATOM 763 O O . ALA A 1 108 ? 33.941 22.758 64.621 1.00 81.33 105 ALA A O 1
ATOM 765 N N . PRO A 1 109 ? 32.006 21.703 64.121 1.00 80.03 106 PRO A N 1
ATOM 766 C CA . PRO A 1 109 ? 31.111 20.547 63.935 1.00 80.01 106 PRO A CA 1
ATOM 767 C C . PRO A 1 109 ? 31.569 19.610 62.828 1.00 80.24 106 PRO A C 1
ATOM 768 O O . PRO A 1 109 ? 32.529 19.915 62.115 1.00 80.88 106 PRO A O 1
ATOM 772 N N . LYS A 1 110 ? 30.861 18.502 62.645 1.00 80.37 107 LYS A N 1
ATOM 773 C CA . LYS A 1 110 ? 31.256 17.581 61.596 1.00 81.95 107 LYS A CA 1
ATOM 774 C C . LYS A 1 110 ? 30.731 18.094 60.247 1.00 83.15 107 LYS A C 1
ATOM 775 O O . LYS A 1 110 ? 29.522 18.267 60.058 1.00 82.84 107 LYS A O 1
ATOM 789 N N . LEU A 1 112 ? 31.345 16.708 57.094 1.00 71.56 109 LEU A N 1
ATOM 790 C CA . LEU A 1 112 ? 31.141 15.725 56.036 1.00 67.04 109 LEU A CA 1
ATOM 791 C C . LEU A 1 112 ? 29.722 15.674 55.439 1.00 68.67 109 LEU A C 1
ATOM 792 O O . LEU A 1 112 ? 29.563 15.628 54.215 1.00 71.61 109 LEU A O 1
ATOM 797 N N . PRO A 1 113 ? 28.688 15.689 56.290 1.00 57.80 110 PRO A N 1
ATOM 798 C CA . PRO A 1 113 ? 27.315 15.646 55.779 1.00 61.72 110 PRO A CA 1
ATOM 799 C C . PRO A 1 113 ? 26.921 16.856 54.922 1.00 62.82 110 PRO A C 1
ATOM 800 O O . PRO A 1 113 ? 26.049 16.718 54.062 1.00 73.61 110 PRO A O 1
ATOM 804 N N . HIS A 1 114 ? 27.509 18.022 55.185 1.00 51.47 111 HIS A N 1
ATOM 805 C CA . HIS A 1 114 ? 27.084 19.263 54.529 1.00 49.38 111 HIS A CA 1
ATOM 806 C C . HIS A 1 114 ? 27.902 19.732 53.311 1.00 55.61 111 HIS A C 1
ATOM 807 O O . HIS A 1 114 ? 27.543 20.711 52.661 1.00 58.17 111 HIS A O 1
ATOM 814 N N . ILE A 1 115 ? 28.971 19.016 52.990 1.00 49.95 112 ILE A N 1
ATOM 815 C CA . ILE A 1 115 ? 29.937 19.470 51.997 1.00 44.34 112 ILE A CA 1
ATOM 816 C C . ILE A 1 115 ? 29.368 19.516 50.568 1.00 54.89 112 ILE A C 1
ATOM 817 O O . ILE A 1 115 ? 29.527 20.509 49.851 1.00 56.75 112 ILE A O 1
ATOM 822 N N . GLU A 1 116 ? 28.699 18.444 50.164 1.00 57.33 113 GLU A N 1
ATOM 823 C CA . GLU A 1 116 ? 28.080 18.406 48.850 1.00 61.31 113 GLU A CA 1
ATOM 824 C C . GLU A 1 116 ? 27.035 19.511 48.695 1.00 51.98 113 GLU A C 1
ATOM 825 O O . GLU A 1 116 ? 26.894 20.108 47.633 1.00 51.61 113 GLU A O 1
ATOM 831 N N . LYS A 1 117 ? 26.312 19.796 49.762 1.00 42.70 114 LYS A N 1
ATOM 832 C CA . LYS A 1 117 ? 25.382 20.897 49.723 1.00 45.31 114 LYS A CA 1
ATOM 833 C C . LYS A 1 117 ? 26.126 22.189 49.454 1.00 47.48 114 LYS A C 1
ATOM 834 O O . LYS A 1 117 ? 25.674 23.002 48.656 1.00 49.34 114 LYS A O 1
ATOM 848 N N . ARG A 1 119 ? 28.955 22.570 47.910 1.00 37.35 116 ARG A N 1
ATOM 849 C CA . ARG A 1 119 ? 29.511 22.585 46.577 1.00 45.42 116 ARG A CA 1
ATOM 850 C C . ARG A 1 119 ? 28.441 22.987 45.569 1.00 51.74 116 ARG A C 1
ATOM 851 O O . ARG A 1 119 ? 28.700 23.784 44.673 1.00 48.93 116 ARG A O 1
ATOM 859 N N . ALA A 1 120 ? 27.240 22.439 45.731 1.00 53.06 117 ALA A N 1
ATOM 860 C CA . ALA A 1 120 ? 26.147 22.689 44.805 1.00 48.88 117 ALA A CA 1
ATOM 861 C C . ALA A 1 120 ? 25.723 24.145 44.909 1.00 53.46 117 ALA A C 1
ATOM 862 O O . ALA A 1 120 ? 25.527 24.840 43.906 1.00 62.95 117 ALA A O 1
ATOM 864 N N . CYS A 1 121 ? 25.594 24.591 46.143 1.00 43.29 118 CYS A N 1
ATOM 865 C CA . CYS A 1 121 ? 25.225 25.959 46.445 1.00 59.51 118 CYS A CA 1
ATOM 866 C C . CYS A 1 121 ? 26.165 26.954 45.777 1.00 62.29 118 CYS A C 1
ATOM 867 O O . CYS A 1 121 ? 25.720 27.884 45.122 1.00 60.11 118 CYS A O 1
ATOM 870 N N . LEU A 1 122 ? 27.466 26.765 45.954 1.00 54.44 119 LEU A N 1
ATOM 871 C CA . LEU A 1 122 ? 28.421 27.736 45.454 1.00 44.33 119 LEU A CA 1
ATOM 872 C C . LEU A 1 122 ? 28.655 27.592 43.948 1.00 49.22 119 LEU A C 1
ATOM 873 O O . LEU A 1 122 ? 28.792 28.586 43.242 1.00 51.05 119 LEU A O 1
ATOM 878 N N . ALA A 1 123 ? 28.715 26.361 43.461 1.00 43.64 120 ALA A N 1
ATOM 879 C CA . ALA A 1 123 ? 28.849 26.145 42.029 1.00 43.75 120 ALA A CA 1
ATOM 880 C C . ALA A 1 123 ? 27.716 26.860 41.300 1.00 53.70 120 ALA A C 1
ATOM 881 O O . ALA A 1 123 ? 27.900 27.382 40.200 1.00 56.04 120 ALA A O 1
ATOM 883 N N A ASN A 1 124 ? 26.539 26.851 41.914 0.72 50.80 121 ASN A N 1
ATOM 884 N N B ASN A 1 124 ? 26.548 26.917 41.927 0.28 50.84 121 ASN A N 1
ATOM 885 C CA A ASN A 1 124 ? 25.376 27.469 41.316 0.72 50.00 121 ASN A CA 1
ATOM 886 C CA B ASN A 1 124 ? 25.384 27.464 41.247 0.28 50.60 121 ASN A CA 1
ATOM 887 C C A ASN A 1 124 ? 25.553 28.969 41.222 0.72 49.94 121 ASN A C 1
ATOM 888 C C B ASN A 1 124 ? 25.141 28.969 41.425 0.28 50.82 121 ASN A C 1
ATOM 889 O O A ASN A 1 124 ? 25.410 29.551 40.157 0.72 52.64 121 ASN A O 1
ATOM 890 O O B ASN A 1 124 ? 24.305 29.549 40.737 0.28 53.92 121 ASN A O 1
ATOM 899 N N . ILE A 1 125 ? 25.873 29.594 42.345 1.00 49.21 122 ILE A N 1
ATOM 900 C CA . ILE A 1 125 ? 26.014 31.050 42.380 1.00 49.58 122 ILE A CA 1
ATOM 901 C C . ILE A 1 125 ? 27.109 31.487 41.414 1.00 57.48 122 ILE A C 1
ATOM 902 O O . ILE A 1 125 ? 26.999 32.511 40.745 1.00 66.02 122 ILE A O 1
ATOM 907 N N . LEU A 1 126 ? 28.172 30.695 41.360 1.00 50.95 123 LEU A N 1
ATOM 908 C CA . LEU A 1 126 ? 29.345 31.026 40.578 1.00 48.59 123 LEU A CA 1
ATOM 909 C C . LEU A 1 126 ? 29.188 30.568 39.137 1.00 60.99 123 LEU A C 1
ATOM 910 O O . LEU A 1 126 ? 29.985 30.926 38.265 1.00 58.06 123 LEU A O 1
ATOM 915 N N . GLU A 1 127 ? 28.157 29.765 38.901 1.00 61.76 124 GLU A N 1
ATOM 916 C CA . GLU A 1 127 ? 27.863 29.264 37.569 1.00 55.63 124 GLU A CA 1
ATOM 917 C C . GLU A 1 127 ? 29.058 28.531 36.987 1.00 53.99 124 GLU A C 1
ATOM 918 O O . GLU A 1 127 ? 29.520 28.848 35.897 1.00 62.64 124 GLU A O 1
ATOM 924 N N . ILE A 1 128 ? 29.573 27.573 37.748 1.00 50.21 125 ILE A N 1
ATOM 925 C CA . ILE A 1 128 ? 30.567 26.634 37.257 1.00 55.04 125 ILE A CA 1
ATOM 926 C C . ILE A 1 128 ? 30.065 25.234 37.573 1.00 58.40 125 ILE A C 1
ATOM 927 O O . ILE A 1 128 ? 29.032 25.059 38.217 1.00 57.17 125 ILE A O 1
ATOM 932 N N . GLN A 1 129 ? 30.824 24.237 37.149 1.00 49.67 126 GLN A N 1
ATOM 933 C CA . GLN A 1 129 ? 30.492 22.858 37.459 1.00 54.26 126 GLN A CA 1
ATOM 934 C C . GLN A 1 129 ? 30.869 22.518 38.900 1.00 53.93 126 GLN A C 1
ATOM 935 O O . GLN A 1 129 ? 31.853 23.028 39.442 1.00 46.50 126 GLN A O 1
ATOM 941 N N . ILE A 1 130 ? 30.080 21.655 39.520 1.00 52.04 127 ILE A N 1
ATOM 942 C CA . ILE A 1 130 ? 30.412 21.177 40.849 1.00 44.32 127 ILE A CA 1
ATOM 943 C C . ILE A 1 130 ? 31.838 20.635 40.855 1.00 44.25 127 ILE A C 1
ATOM 944 O O . ILE A 1 130 ? 32.564 20.766 41.847 1.00 51.22 127 ILE A O 1
ATOM 949 N N . SER A 1 131 ? 32.248 20.055 39.737 1.00 34.44 128 SER A N 1
ATOM 950 C CA . SER A 1 131 ? 33.553 19.423 39.661 1.00 46.55 128 SER A CA 1
ATOM 951 C C . SER A 1 131 ? 34.664 20.457 39.577 1.00 50.15 128 SER A C 1
ATOM 952 O O . SER A 1 131 ? 35.848 20.140 39.691 1.00 47.17 128 SER A O 1
ATOM 955 N N . GLN A 1 132 ? 34.274 21.703 39.376 1.00 43.20 129 GLN A N 1
ATOM 956 C CA . GLN A 1 132 ? 35.235 22.780 39.361 1.00 41.52 129 GLN A CA 1
ATOM 957 C C . GLN A 1 132 ? 35.480 23.401 40.726 1.00 42.71 129 GLN A C 1
ATOM 958 O O . GLN A 1 132 ? 36.338 24.272 40.841 1.00 55.97 129 GLN A O 1
ATOM 964 N N A ILE A 1 133 ? 34.709 23.001 41.741 0.85 31.51 130 ILE A N 1
ATOM 965 N N B ILE A 1 133 ? 34.715 22.982 41.734 0.15 37.00 130 ILE A N 1
ATOM 966 C CA A ILE A 1 133 ? 34.958 23.472 43.116 0.85 38.98 130 ILE A CA 1
ATOM 967 C CA B ILE A 1 133 ? 34.928 23.440 43.106 0.15 38.23 130 ILE A CA 1
ATOM 968 C C A ILE A 1 133 ? 35.020 22.369 44.173 0.85 42.37 130 ILE A C 1
ATOM 969 C C B ILE A 1 133 ? 35.054 22.264 44.068 0.15 42.93 130 ILE A C 1
ATOM 970 O O A ILE A 1 133 ? 34.026 21.733 44.496 0.85 46.61 130 ILE A O 1
ATOM 971 O O B ILE A 1 133 ? 34.143 21.442 44.198 0.15 45.41 130 ILE A O 1
ATOM 980 N N . ASN A 1 134 ? 36.201 22.177 44.730 1.00 45.89 131 ASN A N 1
ATOM 981 C CA . ASN A 1 134 ? 36.435 21.102 45.668 1.00 45.94 131 ASN A CA 1
ATOM 982 C C . ASN A 1 134 ? 36.457 21.656 47.077 1.00 48.71 131 ASN A C 1
ATOM 983 O O . ASN A 1 134 ? 37.064 22.698 47.332 1.00 41.39 131 ASN A O 1
ATOM 988 N N . ILE A 1 135 ? 35.794 20.949 47.987 1.00 54.66 132 ILE A N 1
ATOM 989 C CA . ILE A 1 135 ? 35.742 21.321 49.397 1.00 40.80 132 ILE A CA 1
ATOM 990 C C . ILE A 1 135 ? 36.093 20.101 50.215 1.00 45.97 132 ILE A C 1
ATOM 991 O O . ILE A 1 135 ? 35.372 19.096 50.185 1.00 49.13 132 ILE A O 1
ATOM 996 N N . LYS A 1 136 ? 37.197 20.178 50.950 1.00 42.08 133 LYS A N 1
ATOM 997 C CA . LYS A 1 136 ? 37.557 19.099 51.872 1.00 41.54 133 LYS A CA 1
ATOM 998 C C . LYS A 1 136 ? 37.682 19.616 53.311 1.00 43.60 133 LYS A C 1
ATOM 999 O O . LYS A 1 136 ? 37.906 20.800 53.532 1.00 47.14 133 LYS A O 1
ATOM 1005 N N . ALA A 1 137 ? 37.528 18.731 54.288 1.00 38.08 134 ALA A N 1
ATOM 1006 C CA . ALA A 1 137 ? 37.641 19.146 55.691 1.00 39.75 134 ALA A CA 1
ATOM 1007 C C . ALA A 1 137 ? 38.663 18.299 56.437 1.00 44.96 134 ALA A C 1
ATOM 1008 O O . ALA A 1 137 ? 38.629 17.070 56.356 1.00 50.73 134 ALA A O 1
ATOM 1010 N N . THR A 1 138 ? 39.579 18.950 57.150 1.00 36.52 135 THR A N 1
ATOM 1011 C CA . THR A 1 138 ? 40.520 18.219 58.001 1.00 38.43 135 THR A CA 1
ATOM 1012 C C . THR A 1 138 ? 40.501 18.757 59.447 1.00 45.09 135 THR A C 1
ATOM 1013 O O . THR A 1 138 ? 39.814 19.728 59.755 1.00 51.11 135 THR A O 1
ATOM 1017 N N . THR A 1 139 ? 41.270 18.130 60.328 1.00 47.38 136 THR A N 1
ATOM 1018 C CA . THR A 1 139 ? 41.346 18.548 61.722 1.00 48.78 136 THR A CA 1
ATOM 1019 C C . THR A 1 139 ? 42.780 18.841 62.086 1.00 51.37 136 THR A C 1
ATOM 1020 O O . THR A 1 139 ? 43.702 18.525 61.331 1.00 52.84 136 THR A O 1
ATOM 1024 N N . THR A 1 140 ? 42.956 19.490 63.227 1.00 44.73 137 THR A N 1
ATOM 1025 C CA . THR A 1 140 ? 44.278 19.710 63.776 1.00 43.68 137 THR A CA 1
ATOM 1026 C C . THR A 1 140 ? 44.643 18.602 64.749 1.00 42.87 137 THR A C 1
ATOM 1027 O O . THR A 1 140 ? 45.647 18.682 65.438 1.00 54.80 137 THR A O 1
ATOM 1031 N N . GLU A 1 141 ? 43.798 17.586 64.833 1.00 47.19 138 GLU A N 1
ATOM 1032 C CA . GLU A 1 141 ? 44.024 16.473 65.757 1.00 48.67 138 GLU A CA 1
ATOM 1033 C C . GLU A 1 141 ? 44.065 16.953 67.202 1.00 49.06 138 GLU A C 1
ATOM 1034 O O . GLU A 1 141 ? 44.940 16.570 67.973 1.00 53.41 138 GLU A O 1
ATOM 1040 N N . ARG A 1 142 ? 43.100 17.807 67.538 1.00 45.20 139 ARG A N 1
ATOM 1041 C CA . ARG A 1 142 ? 42.933 18.388 68.878 1.00 47.41 139 ARG A CA 1
ATOM 1042 C C . ARG A 1 142 ? 44.081 19.270 69.345 1.00 42.65 139 ARG A C 1
ATOM 1043 O O . ARG A 1 142 ? 44.317 19.371 70.536 1.00 52.80 139 ARG A O 1
ATOM 1051 N N . LEU A 1 143 ? 44.779 19.918 68.427 1.00 36.54 140 LEU A N 1
ATOM 1052 C CA . LEU A 1 143 ? 45.902 20.769 68.794 1.00 36.64 140 LEU A CA 1
ATOM 1053 C C . LEU A 1 143 ? 45.623 22.223 68.408 1.00 42.96 140 LEU A C 1
ATOM 1054 O O . LEU A 1 143 ? 44.928 22.485 67.428 1.00 46.36 140 LEU A O 1
ATOM 1059 N N . GLY A 1 144 ? 46.177 23.170 69.157 1.00 39.96 141 GLY A N 1
ATOM 1060 C CA . GLY A 1 144 ? 46.030 24.575 68.828 1.00 44.50 141 GLY A CA 1
ATOM 1061 C C . GLY A 1 144 ? 44.604 25.041 69.037 1.00 44.82 141 GLY A C 1
ATOM 1062 O O . GLY A 1 144 ? 43.758 24.276 69.500 1.00 41.83 141 GLY A O 1
ATOM 1063 N N . PHE A 1 145 ? 44.334 26.297 68.706 1.00 44.49 142 PHE A N 1
ATOM 1064 C CA . PHE A 1 145 ? 43.030 26.869 68.984 1.00 41.29 142 PHE A CA 1
ATOM 1065 C C . PHE A 1 145 ? 41.899 26.102 68.303 1.00 47.81 142 PHE A C 1
ATOM 1066 O O . PHE A 1 145 ? 40.786 26.045 68.822 1.00 54.80 142 PHE A O 1
ATOM 1074 N N . ILE A 1 146 ? 42.193 25.484 67.161 1.00 40.32 143 ILE A N 1
ATOM 1075 C CA . ILE A 1 146 ? 41.188 24.716 66.440 1.00 41.18 143 ILE A CA 1
ATOM 1076 C C . ILE A 1 146 ? 40.941 23.373 67.120 1.00 43.13 143 ILE A C 1
ATOM 1077 O O . ILE A 1 146 ? 39.811 22.919 67.222 1.00 47.28 143 ILE A O 1
ATOM 1082 N N . GLY A 1 147 ? 42.009 22.750 67.593 1.00 40.61 144 GLY A N 1
ATOM 1083 C CA . GLY A 1 147 ? 41.913 21.519 68.363 1.00 39.74 144 GLY A CA 1
ATOM 1084 C C . GLY A 1 147 ? 41.127 21.671 69.655 1.00 51.25 144 GLY A C 1
ATOM 1085 O O . GLY A 1 147 ? 40.430 20.755 70.077 1.00 50.53 144 GLY A O 1
ATOM 1086 N N . ARG A 1 148 ? 41.224 22.842 70.271 1.00 58.63 145 ARG A N 1
ATOM 1087 C CA . ARG A 1 148 ? 40.493 23.136 71.501 1.00 52.63 145 ARG A CA 1
ATOM 1088 C C . ARG A 1 148 ? 39.095 23.625 71.181 1.00 57.24 145 ARG A C 1
ATOM 1089 O O . ARG A 1 148 ? 38.372 24.060 72.066 1.00 66.09 145 ARG A O 1
ATOM 1097 N N . GLU A 1 149 ? 38.761 23.631 69.898 1.00 53.20 146 GLU A N 1
ATOM 1098 C CA . GLU A 1 149 ? 37.437 24.006 69.428 1.00 54.67 146 GLU A CA 1
ATOM 1099 C C . GLU A 1 149 ? 37.091 25.452 69.716 1.00 55.30 146 GLU A C 1
ATOM 1100 O O . GLU A 1 149 ? 35.938 25.773 69.977 1.00 49.33 146 GLU A O 1
ATOM 1106 N N . GLU A 1 150 ? 38.087 26.323 69.667 1.00 54.32 147 GLU A N 1
ATOM 1107 C CA . GLU A 1 150 ? 37.858 27.746 69.883 1.00 48.93 147 GLU A CA 1
ATOM 1108 C C . GLU A 1 150 ? 37.361 28.439 68.618 1.00 48.72 147 GLU A C 1
ATOM 1109 O O . GLU A 1 150 ? 36.777 29.519 68.672 1.00 58.03 147 GLU A O 1
ATOM 1115 N N . GLY A 1 151 ? 37.574 27.803 67.474 1.00 47.13 148 GLY A N 1
ATOM 1116 C CA . GLY A 1 151 ? 37.191 28.391 66.205 1.00 35.13 148 GLY A CA 1
ATOM 1117 C C . GLY A 1 151 ? 37.527 27.486 65.039 1.00 41.26 148 GLY A C 1
ATOM 1118 O O . GLY A 1 151 ? 37.990 26.360 65.239 1.00 43.19 148 GLY A O 1
ATOM 1119 N N . ILE A 1 152 ? 37.294 27.982 63.826 1.00 38.94 149 ILE A N 1
ATOM 1120 C CA . ILE A 1 152 ? 37.620 27.250 62.612 1.00 44.20 149 ILE A CA 1
ATOM 1121 C C . ILE A 1 152 ? 38.270 28.144 61.570 1.00 49.51 149 ILE A C 1
ATOM 1122 O O . ILE A 1 152 ? 38.125 29.367 61.599 1.00 46.68 149 ILE A O 1
ATOM 1127 N N . ALA A 1 153 ? 38.988 27.517 60.648 1.00 42.20 150 ALA A N 1
ATOM 1128 C CA . ALA A 1 153 ? 39.637 28.251 59.587 1.00 41.14 150 ALA A CA 1
ATOM 1129 C C . ALA A 1 153 ? 39.320 27.585 58.274 1.00 41.88 150 ALA A C 1
ATOM 1130 O O . ALA A 1 153 ? 38.905 26.427 58.236 1.00 38.40 150 ALA A O 1
ATOM 1132 N N . THR A 1 154 ? 39.495 28.331 57.195 1.00 41.75 151 THR A N 1
ATOM 1133 C CA . THR A 1 154 ? 39.428 27.753 55.856 1.00 48.69 151 THR A CA 1
ATOM 1134 C C . THR A 1 154 ? 40.515 28.357 55.003 1.00 46.36 151 THR A C 1
ATOM 1135 O O . THR A 1 154 ? 40.814 29.549 55.108 1.00 33.96 151 THR A O 1
ATOM 1139 N N . HIS A 1 155 ? 41.124 27.495 54.195 1.00 49.98 152 HIS A N 1
ATOM 1140 C CA . HIS A 1 155 ? 42.016 27.888 53.117 1.00 44.69 152 HIS A CA 1
ATOM 1141 C C . HIS A 1 155 ? 41.321 27.669 51.773 1.00 47.22 152 HIS A C 1
ATOM 1142 O O . HIS A 1 155 ? 40.757 26.607 51.511 1.00 49.07 152 HIS A O 1
ATOM 1149 N N . VAL A 1 156 ? 41.366 28.676 50.919 1.00 47.07 153 VAL A N 1
ATOM 1150 C CA . VAL A 1 156 ? 40.893 28.515 49.554 1.00 43.65 153 VAL A CA 1
ATOM 1151 C C . VAL A 1 156 ? 42.007 28.889 48.591 1.00 44.67 153 VAL A C 1
ATOM 1152 O O . VAL A 1 156 ? 42.731 29.862 48.810 1.00 44.94 153 VAL A O 1
ATOM 1156 N N . VAL A 1 157 ? 42.152 28.090 47.543 1.00 40.68 154 VAL A N 1
ATOM 1157 C CA . VAL A 1 157 ? 42.928 28.478 46.376 1.00 37.51 154 VAL A CA 1
ATOM 1158 C C . VAL A 1 157 ? 42.022 28.437 45.145 1.00 46.93 154 VAL A C 1
ATOM 1159 O O . VAL A 1 157 ? 41.218 27.515 44.969 1.00 49.51 154 VAL A O 1
ATOM 1163 N N . CYS A 1 158 ? 42.137 29.450 44.300 1.00 44.26 155 CYS A N 1
ATOM 1164 C CA . CYS A 1 158 ? 41.422 29.452 43.032 1.00 43.98 155 CYS A CA 1
ATOM 1165 C C . CYS A 1 158 ? 42.409 29.652 41.909 1.00 48.23 155 CYS A C 1
ATOM 1166 O O . CYS A 1 158 ? 43.467 30.252 42.109 1.00 44.76 155 CYS A O 1
ATOM 1169 N N . LEU A 1 159 ? 42.071 29.111 40.740 1.00 42.43 156 LEU A N 1
ATOM 1170 C CA . LEU A 1 159 ? 42.815 29.366 39.504 1.00 35.78 156 LEU A CA 1
ATOM 1171 C C . LEU A 1 159 ? 41.887 30.026 38.500 1.00 41.51 156 LEU A C 1
ATOM 1172 O O . LEU A 1 159 ? 40.836 29.485 38.183 1.00 44.54 156 LEU A O 1
ATOM 1177 N N . LEU A 1 160 ? 42.279 31.193 38.003 1.00 46.51 157 LEU A N 1
ATOM 1178 C CA . LEU A 1 160 ? 41.478 31.936 37.023 1.00 46.79 157 LEU A CA 1
ATOM 1179 C C . LEU A 1 160 ? 42.112 31.947 35.620 1.00 51.10 157 LEU A C 1
ATOM 1180 O O . LEU A 1 160 ? 43.334 31.897 35.490 1.00 54.69 157 LEU A O 1
ATOM 1185 N N . TYR A 1 161 ? 41.289 31.996 34.574 1.00 47.33 158 TYR A N 1
ATOM 1186 C CA . TYR A 1 161 ? 41.815 32.080 33.203 1.00 44.22 158 TYR A CA 1
ATOM 1187 C C . TYR A 1 161 ? 41.108 33.115 32.330 1.00 51.29 158 TYR A C 1
ATOM 1188 O O . TYR A 1 161 ? 39.997 33.569 32.644 1.00 44.89 158 TYR A O 1
ATOM 1197 N N . ARG A 1 162 ? 41.785 33.484 31.240 1.00 47.68 159 ARG A N 1
ATOM 1198 C CA . ARG A 1 162 ? 41.275 34.419 30.231 1.00 54.25 159 ARG A CA 1
ATOM 1199 C C . ARG A 1 162 ? 41.584 33.891 28.822 1.00 55.51 159 ARG A C 1
ATOM 1200 O O . ARG A 1 162 ? 42.616 33.239 28.599 1.00 47.28 159 ARG A O 1
ATOM 1216 N N . SER B 1 5 ? 16.860 -11.537 103.449 1.00 109.16 2 SER B N 1
ATOM 1217 C CA . SER B 1 5 ? 17.015 -10.381 102.562 1.00 101.86 2 SER B CA 1
ATOM 1218 C C . SER B 1 5 ? 18.379 -9.696 102.681 1.00 88.78 2 SER B C 1
ATOM 1219 O O . SER B 1 5 ? 18.920 -9.547 103.775 1.00 78.72 2 SER B O 1
ATOM 1222 N N . PHE B 1 6 ? 18.925 -9.287 101.539 1.00 87.80 3 PHE B N 1
ATOM 1223 C CA . PHE B 1 6 ? 20.181 -8.541 101.487 1.00 87.09 3 PHE B CA 1
ATOM 1224 C C . PHE B 1 6 ? 20.043 -7.241 100.691 1.00 85.40 3 PHE B C 1
ATOM 1225 O O . PHE B 1 6 ? 19.482 -7.229 99.597 1.00 85.39 3 PHE B O 1
ATOM 1233 N N . ARG B 1 7 ? 20.562 -6.151 101.239 1.00 82.02 4 ARG B N 1
ATOM 1234 C CA . ARG B 1 7 ? 20.600 -4.887 100.522 1.00 77.79 4 ARG B CA 1
ATOM 1235 C C . ARG B 1 7 ? 22.042 -4.414 100.443 1.00 70.99 4 ARG B C 1
ATOM 1236 O O . ARG B 1 7 ? 22.843 -4.676 101.338 1.00 73.81 4 ARG B O 1
ATOM 1244 N N . ILE B 1 8 ? 22.367 -3.720 99.362 1.00 65.30 5 ILE B N 1
ATOM 1245 C CA . ILE B 1 8 ? 23.692 -3.167 99.165 1.00 61.86 5 ILE B CA 1
ATOM 1246 C C . ILE B 1 8 ? 23.564 -1.656 99.165 1.00 66.95 5 ILE B C 1
ATOM 1247 O O . ILE B 1 8 ? 22.521 -1.113 98.828 1.00 66.58 5 ILE B O 1
ATOM 1252 N N . GLY B 1 9 ? 24.630 -0.968 99.528 1.00 70.95 6 GLY B N 1
ATOM 1253 C CA . GLY B 1 9 ? 24.602 0.473 99.490 1.00 63.70 6 GLY B CA 1
ATOM 1254 C C . GLY B 1 9 ? 25.988 0.981 99.185 1.00 62.37 6 GLY B C 1
ATOM 1255 O O . GLY B 1 9 ? 26.987 0.305 99.423 1.00 57.76 6 GLY B O 1
ATOM 1256 N N . HIS B 1 10 ? 26.040 2.190 98.646 1.00 60.80 7 HIS B N 1
ATOM 1257 C CA . HIS B 1 10 ? 27.293 2.817 98.303 1.00 52.31 7 HIS B CA 1
ATOM 1258 C C . HIS B 1 10 ? 27.194 4.283 98.601 1.00 63.20 7 HIS B C 1
ATOM 1259 O O . HIS B 1 10 ? 26.152 4.901 98.415 1.00 64.94 7 HIS B O 1
ATOM 1266 N N . GLY B 1 11 ? 28.306 4.860 99.006 1.00 66.87 8 GLY B N 1
ATOM 1267 C CA . GLY B 1 11 ? 28.316 6.273 99.245 1.00 59.25 8 GLY B CA 1
ATOM 1268 C C . GLY B 1 11 ? 29.677 6.810 98.928 1.00 52.40 8 GLY B C 1
ATOM 1269 O O . GLY B 1 11 ? 30.685 6.110 98.946 1.00 46.69 8 GLY B O 1
ATOM 1270 N N . TYR B 1 12 ? 29.694 8.094 98.652 1.00 38.13 9 TYR B N 1
ATOM 1271 C CA . TYR B 1 12 ? 30.897 8.729 98.208 1.00 48.74 9 TYR B CA 1
ATOM 1272 C C . TYR B 1 12 ? 30.841 10.139 98.705 1.00 54.57 9 TYR B C 1
ATOM 1273 O O . TYR B 1 12 ? 29.778 10.747 98.758 1.00 54.78 9 TYR B O 1
ATOM 1282 N N . ASP B 1 13 ? 31.987 10.664 99.088 1.00 61.73 10 ASP B N 1
ATOM 1283 C CA . ASP B 1 13 ? 32.003 12.022 99.557 1.00 59.83 10 ASP B CA 1
ATOM 1284 C C . ASP B 1 13 ? 33.356 12.650 99.356 1.00 56.92 10 ASP B C 1
ATOM 1285 O O . ASP B 1 13 ? 34.365 11.962 99.262 1.00 60.20 10 ASP B O 1
ATOM 1290 N N . VAL B 1 14 ? 33.355 13.971 99.297 1.00 54.43 11 VAL B N 1
ATOM 1291 C CA . VAL B 1 14 ? 34.550 14.734 99.011 1.00 52.14 11 VAL B CA 1
ATOM 1292 C C . VAL B 1 14 ? 34.633 15.881 99.994 1.00 53.22 11 VAL B C 1
ATOM 1293 O O . VAL B 1 14 ? 33.624 16.459 100.366 1.00 52.34 11 VAL B O 1
ATOM 1297 N N . HIS B 1 15 ? 35.843 16.210 100.413 1.00 55.60 12 HIS B N 1
ATOM 1298 C CA . HIS B 1 15 ? 36.062 17.338 101.293 1.00 52.84 12 HIS B CA 1
ATOM 1299 C C . HIS B 1 15 ? 37.155 18.196 100.713 1.00 48.19 12 HIS B C 1
ATOM 1300 O O . HIS B 1 15 ? 38.216 17.693 100.382 1.00 55.83 12 HIS B O 1
ATOM 1307 N N . LYS B 1 16 ? 36.905 19.490 100.579 1.00 53.45 13 LYS B N 1
ATOM 1308 C CA . LYS B 1 16 ? 37.969 20.411 100.193 1.00 50.88 13 LYS B CA 1
ATOM 1309 C C . LYS B 1 16 ? 38.740 20.821 101.429 1.00 59.97 13 LYS B C 1
ATOM 1310 O O . LYS B 1 16 ? 38.139 21.137 102.455 1.00 60.22 13 LYS B O 1
ATOM 1316 N N . PHE B 1 17 ? 40.066 20.820 101.338 1.00 68.28 14 PHE B N 1
ATOM 1317 C CA . PHE B 1 17 ? 40.894 21.321 102.434 1.00 71.30 14 PHE B CA 1
ATOM 1318 C C . PHE B 1 17 ? 40.773 22.839 102.530 1.00 78.02 14 PHE B C 1
ATOM 1319 O O . PHE B 1 17 ? 40.847 23.539 101.524 1.00 72.01 14 PHE B O 1
ATOM 1327 N N . THR B 1 18 ? 40.591 23.341 103.743 1.00 86.26 15 THR B N 1
ATOM 1328 C CA . THR B 1 18 ? 40.456 24.773 103.965 1.00 99.08 15 THR B CA 1
ATOM 1329 C C . THR B 1 18 ? 41.753 25.340 104.526 1.00 101.20 15 THR B C 1
ATOM 1330 O O . THR B 1 18 ? 42.285 24.836 105.514 1.00 94.72 15 THR B O 1
ATOM 1334 N N . SER B 1 19 ? 42.254 26.399 103.902 1.00 107.94 16 SER B N 1
ATOM 1335 C CA . SER B 1 19 ? 43.595 26.894 104.202 1.00 109.34 16 SER B CA 1
ATOM 1336 C C . SER B 1 19 ? 43.709 27.761 105.448 1.00 110.40 16 SER B C 1
ATOM 1337 O O . SER B 1 19 ? 42.943 28.702 105.635 1.00 115.27 16 SER B O 1
ATOM 1340 N N A ALA B 1 20 ? 44.725 27.556 106.268 0.50 110.19 17 ALA B N 1
ATOM 1341 N N B ALA B 1 20 ? 44.576 27.265 106.336 0.50 110.72 17 ALA B N 1
ATOM 1342 C CA A ALA B 1 20 ? 44.853 28.477 107.388 0.50 107.85 17 ALA B CA 1
ATOM 1343 C CA B ALA B 1 20 ? 45.237 27.933 107.474 0.50 109.05 17 ALA B CA 1
ATOM 1344 C C A ALA B 1 20 ? 45.773 29.656 107.049 0.50 98.08 17 ALA B C 1
ATOM 1345 C C B ALA B 1 20 ? 44.444 28.680 108.563 0.50 109.29 17 ALA B C 1
ATOM 1346 O O A ALA B 1 20 ? 46.989 29.490 106.930 0.50 99.54 17 ALA B O 1
ATOM 1347 O O B ALA B 1 20 ? 43.366 28.255 108.981 0.50 112.66 17 ALA B O 1
ATOM 1350 N N A LYS B 1 21 ? 45.183 30.834 106.837 0.50 82.42 18 LYS B N 1
ATOM 1351 N N B LYS B 1 21 ? 45.036 29.783 109.026 0.50 108.76 18 LYS B N 1
ATOM 1352 C CA A LYS B 1 21 ? 45.894 32.096 107.040 0.50 79.62 18 LYS B CA 1
ATOM 1353 C CA B LYS B 1 21 ? 44.445 30.691 110.009 0.50 99.77 18 LYS B CA 1
ATOM 1354 C C A LYS B 1 21 ? 45.499 32.731 108.380 0.50 77.08 18 LYS B C 1
ATOM 1355 C C B LYS B 1 21 ? 44.580 32.129 109.501 0.50 91.67 18 LYS B C 1
ATOM 1356 O O A LYS B 1 21 ? 46.190 33.602 108.906 0.50 75.15 18 LYS B O 1
ATOM 1357 O O B LYS B 1 21 ? 43.590 32.770 109.149 0.50 92.38 18 LYS B O 1
ATOM 1368 N N A GLN B 1 22 ? 44.357 32.278 108.891 0.50 88.64 19 GLN B N 1
ATOM 1369 N N B GLN B 1 22 ? 45.819 32.622 109.484 0.50 81.62 19 GLN B N 1
ATOM 1370 C CA A GLN B 1 22 ? 43.887 32.408 110.284 0.50 88.02 19 GLN B CA 1
ATOM 1371 C CA B GLN B 1 22 ? 46.178 33.918 108.902 0.50 74.87 19 GLN B CA 1
ATOM 1372 C C A GLN B 1 22 ? 43.572 33.781 110.924 0.50 78.12 19 GLN B C 1
ATOM 1373 C C B GLN B 1 22 ? 45.146 35.013 109.173 0.50 70.22 19 GLN B C 1
ATOM 1374 O O A GLN B 1 22 ? 42.810 33.816 111.883 0.50 76.82 19 GLN B O 1
ATOM 1375 O O B GLN B 1 22 ? 44.518 35.530 108.246 0.50 71.62 19 GLN B O 1
ATOM 1386 N N A ASN B 1 23 ? 44.077 34.902 110.412 0.50 73.82 20 ASN B N 1
ATOM 1387 N N B ASN B 1 23 ? 44.998 35.379 110.444 0.50 71.14 20 ASN B N 1
ATOM 1388 C CA A ASN B 1 23 ? 43.720 36.182 111.051 0.50 72.25 20 ASN B CA 1
ATOM 1389 C CA B ASN B 1 23 ? 43.882 36.221 110.891 0.50 73.36 20 ASN B CA 1
ATOM 1390 C C A ASN B 1 23 ? 43.751 37.485 110.236 0.50 78.26 20 ASN B C 1
ATOM 1391 C C B ASN B 1 23 ? 43.931 37.691 110.492 0.50 78.34 20 ASN B C 1
ATOM 1392 O O A ASN B 1 23 ? 44.651 37.722 109.424 0.50 83.54 20 ASN B O 1
ATOM 1393 O O B ASN B 1 23 ? 44.995 38.228 110.175 0.50 80.91 20 ASN B O 1
ATOM 1402 N N . ILE B 1 24 ? 42.768 38.340 110.509 1.00 76.36 21 ILE B N 1
ATOM 1403 C CA . ILE B 1 24 ? 42.665 39.683 109.935 1.00 72.75 21 ILE B CA 1
ATOM 1404 C C . ILE B 1 24 ? 42.029 40.670 110.904 1.00 65.21 21 ILE B C 1
ATOM 1405 O O . ILE B 1 24 ? 41.247 40.305 111.782 1.00 53.78 21 ILE B O 1
ATOM 1410 N N . ILE B 1 25 ? 42.379 41.933 110.724 1.00 63.08 22 ILE B N 1
ATOM 1411 C CA . ILE B 1 25 ? 41.667 43.011 111.360 1.00 63.64 22 ILE B CA 1
ATOM 1412 C C . ILE B 1 25 ? 40.979 43.772 110.233 1.00 59.41 22 ILE B C 1
ATOM 1413 O O . ILE B 1 25 ? 41.639 44.323 109.365 1.00 60.44 22 ILE B O 1
ATOM 1418 N N . ILE B 1 26 ? 39.655 43.758 110.213 1.00 54.74 23 ILE B N 1
ATOM 1419 C CA . ILE B 1 26 ? 38.927 44.626 109.309 1.00 54.96 23 ILE B CA 1
ATOM 1420 C C . ILE B 1 26 ? 38.044 45.509 110.155 1.00 51.46 23 ILE B C 1
ATOM 1421 O O . ILE B 1 26 ? 37.318 45.013 110.999 1.00 56.66 23 ILE B O 1
ATOM 1426 N N . GLY B 1 27 ? 38.122 46.814 109.934 1.00 55.02 24 GLY B N 1
ATOM 1427 C CA . GLY B 1 27 ? 37.322 47.773 110.670 1.00 60.03 24 GLY B CA 1
ATOM 1428 C C . GLY B 1 27 ? 37.551 47.745 112.170 1.00 70.45 24 GLY B C 1
ATOM 1429 O O . GLY B 1 27 ? 36.627 47.996 112.943 1.00 80.10 24 GLY B O 1
ATOM 1430 N N . GLY B 1 28 ? 38.774 47.434 112.590 1.00 67.06 25 GLY B N 1
ATOM 1431 C CA . GLY B 1 28 ? 39.099 47.391 114.006 1.00 59.59 25 GLY B CA 1
ATOM 1432 C C . GLY B 1 28 ? 38.796 46.071 114.683 1.00 57.85 25 GLY B C 1
ATOM 1433 O O . GLY B 1 28 ? 39.271 45.817 115.784 1.00 71.48 25 GLY B O 1
ATOM 1434 N N . VAL B 1 29 ? 38.012 45.227 114.028 1.00 48.90 26 VAL B N 1
ATOM 1435 C CA . VAL B 1 29 ? 37.640 43.935 114.586 1.00 50.42 26 VAL B CA 1
ATOM 1436 C C . VAL B 1 29 ? 38.495 42.790 114.044 1.00 55.82 26 VAL B C 1
ATOM 1437 O O . VAL B 1 29 ? 38.701 42.663 112.837 1.00 60.16 26 VAL B O 1
ATOM 1441 N N . GLU B 1 30 ? 38.973 41.936 114.936 1.00 56.01 27 GLU B N 1
ATOM 1442 C CA . GLU B 1 30 ? 39.766 40.799 114.508 1.00 62.81 27 GLU B CA 1
ATOM 1443 C C . GLU B 1 30 ? 38.895 39.613 114.114 1.00 63.91 27 GLU B C 1
ATOM 1444 O O . GLU B 1 30 ? 38.080 39.146 114.902 1.00 64.33 27 GLU B O 1
ATOM 1450 N N . ILE B 1 31 ? 39.078 39.126 112.890 1.00 59.79 28 ILE B N 1
ATOM 1451 C CA . ILE B 1 31 ? 38.275 38.019 112.385 1.00 61.30 28 ILE B CA 1
ATOM 1452 C C . ILE B 1 31 ? 39.128 36.787 112.105 1.00 65.61 28 ILE B C 1
ATOM 1453 O O . ILE B 1 31 ? 40.262 36.896 111.638 1.00 67.53 28 ILE B O 1
ATOM 1458 N N . ALA B 1 32 ? 38.580 35.611 112.383 1.00 72.48 29 ALA B N 1
ATOM 1459 C CA . ALA B 1 32 ? 39.229 34.375 111.976 1.00 71.14 29 ALA B CA 1
ATOM 1460 C C . ALA B 1 32 ? 38.801 33.992 110.555 1.00 85.16 29 ALA B C 1
ATOM 1461 O O . ALA B 1 32 ? 37.614 34.039 110.233 1.00 90.31 29 ALA B O 1
ATOM 1463 N N . TYR B 1 33 ? 39.762 33.641 109.701 1.00 94.28 30 TYR B N 1
ATOM 1464 C CA . TYR B 1 33 ? 39.445 33.053 108.397 1.00 108.75 30 TYR B CA 1
ATOM 1465 C C . TYR B 1 33 ? 39.497 31.545 108.567 1.00 120.18 30 TYR B C 1
ATOM 1466 O O . TYR B 1 33 ? 40.575 30.969 108.717 1.00 116.96 30 TYR B O 1
ATOM 1475 N N . HIS B 1 34 ? 38.332 30.909 108.495 1.00 134.49 31 HIS B N 1
ATOM 1476 C CA . HIS B 1 34 ? 38.156 29.567 109.051 1.00 146.30 31 HIS B CA 1
ATOM 1477 C C . HIS B 1 34 ? 39.142 28.517 108.553 1.00 144.73 31 HIS B C 1
ATOM 1478 O O . HIS B 1 34 ? 39.628 27.701 109.341 1.00 141.77 31 HIS B O 1
ATOM 1485 N N . ASP B 1 42 ? 31.449 20.647 109.235 1.00 124.68 39 ASP B N 1
ATOM 1486 C CA . ASP B 1 42 ? 32.215 19.453 109.566 1.00 123.65 39 ASP B CA 1
ATOM 1487 C C . ASP B 1 42 ? 32.698 18.741 108.313 1.00 125.58 39 ASP B C 1
ATOM 1488 O O . ASP B 1 42 ? 31.953 18.571 107.348 1.00 129.57 39 ASP B O 1
ATOM 1493 N N . GLY B 1 43 ? 33.954 18.316 108.344 1.00 121.51 40 GLY B N 1
ATOM 1494 C CA . GLY B 1 43 ? 34.603 17.741 107.182 1.00 113.19 40 GLY B CA 1
ATOM 1495 C C . GLY B 1 43 ? 34.746 16.231 107.131 1.00 100.83 40 GLY B C 1
ATOM 1496 O O . GLY B 1 43 ? 35.643 15.737 106.446 1.00 96.58 40 GLY B O 1
ATOM 1497 N N . ASP B 1 44 ? 33.910 15.472 107.835 1.00 89.59 41 ASP B N 1
ATOM 1498 C CA . ASP B 1 44 ? 34.258 14.065 107.956 1.00 73.11 41 ASP B CA 1
ATOM 1499 C C . ASP B 1 44 ? 33.602 13.304 106.819 1.00 70.50 41 ASP B C 1
ATOM 1500 O O . ASP B 1 44 ? 32.415 12.957 106.871 1.00 63.67 41 ASP B O 1
ATOM 1505 N N . VAL B 1 45 ? 34.441 12.923 105.859 1.00 47.57 42 VAL B N 1
ATOM 1506 C CA . VAL B 1 45 ? 33.972 12.354 104.612 1.00 49.56 42 VAL B CA 1
ATOM 1507 C C . VAL B 1 45 ? 33.649 10.905 104.833 1.00 56.39 42 VAL B C 1
ATOM 1508 O O . VAL B 1 45 ? 32.732 10.370 104.210 1.00 57.48 42 VAL B O 1
ATOM 1512 N N . LEU B 1 46 ? 34.425 10.265 105.707 1.00 47.33 43 LEU B N 1
ATOM 1513 C CA . LEU B 1 46 ? 34.274 8.837 105.905 1.00 45.47 43 LEU B CA 1
ATOM 1514 C C . LEU B 1 46 ? 32.912 8.554 106.515 1.00 50.18 43 LEU B C 1
ATOM 1515 O O . LEU B 1 46 ? 32.187 7.678 106.054 1.00 55.29 43 LEU B O 1
ATOM 1520 N N . ILE B 1 47 ? 32.548 9.335 107.520 1.00 49.07 44 ILE B N 1
ATOM 1521 C CA . ILE B 1 47 ? 31.262 9.165 108.173 1.00 55.31 44 ILE B CA 1
ATOM 1522 C C . ILE B 1 47 ? 30.124 9.637 107.277 1.00 52.02 44 ILE B C 1
ATOM 1523 O O . ILE B 1 47 ? 29.081 8.992 107.198 1.00 54.18 44 ILE B O 1
ATOM 1528 N N . HIS B 1 48 ? 30.319 10.761 106.603 1.00 45.88 45 HIS B N 1
ATOM 1529 C CA . HIS B 1 48 ? 29.339 11.212 105.619 1.00 50.95 45 HIS B CA 1
ATOM 1530 C C . HIS B 1 48 ? 29.065 10.092 104.601 1.00 53.55 45 HIS B C 1
ATOM 1531 O O . HIS B 1 48 ? 27.922 9.670 104.416 1.00 55.78 45 HIS B O 1
ATOM 1538 N N . ALA B 1 49 ? 30.117 9.573 103.980 1.00 49.88 46 ALA B N 1
ATOM 1539 C CA . ALA B 1 49 ? 29.949 8.545 102.952 1.00 49.13 46 ALA B CA 1
ATOM 1540 C C . ALA B 1 49 ? 29.369 7.262 103.526 1.00 52.03 46 ALA B C 1
ATOM 1541 O O . ALA B 1 49 ? 28.735 6.476 102.824 1.00 53.92 46 ALA B O 1
ATOM 1543 N N . LEU B 1 50 ? 29.599 7.045 104.810 1.00 58.09 47 LEU B N 1
ATOM 1544 C CA . LEU B 1 50 ? 29.163 5.814 105.444 1.00 57.66 47 LEU B CA 1
ATOM 1545 C C . LEU B 1 50 ? 27.677 5.886 105.740 1.00 65.59 47 LEU B C 1
ATOM 1546 O O . LEU B 1 50 ? 26.955 4.919 105.529 1.00 67.05 47 LEU B O 1
ATOM 1551 N N . CYS B 1 51 ? 27.223 7.038 106.226 1.00 63.78 48 CYS B N 1
ATOM 1552 C CA . CYS B 1 51 ? 25.796 7.272 106.392 1.00 53.86 48 CYS B CA 1
ATOM 1553 C C . CYS B 1 51 ? 25.062 7.158 105.063 1.00 57.41 48 CYS B C 1
ATOM 1554 O O . CYS B 1 51 ? 24.004 6.532 104.983 1.00 60.46 48 CYS B O 1
ATOM 1557 N N . ASP B 1 52 ? 25.614 7.778 104.025 1.00 53.33 49 ASP B N 1
ATOM 1558 C CA . ASP B 1 52 ? 25.000 7.690 102.710 1.00 59.08 49 ASP B CA 1
ATOM 1559 C C . ASP B 1 52 ? 24.874 6.243 102.266 1.00 58.67 49 ASP B C 1
ATOM 1560 O O . ASP B 1 52 ? 23.865 5.844 101.685 1.00 59.40 49 ASP B O 1
ATOM 1565 N N . ALA B 1 53 ? 25.895 5.449 102.543 1.00 47.74 50 ALA B N 1
ATOM 1566 C CA . ALA B 1 53 ? 25.869 4.078 102.087 1.00 48.44 50 ALA B CA 1
ATOM 1567 C C . ALA B 1 53 ? 24.745 3.309 102.775 1.00 56.23 50 ALA B C 1
ATOM 1568 O O . ALA B 1 53 ? 24.016 2.539 102.142 1.00 58.98 50 ALA B O 1
ATOM 1570 N N . ILE B 1 54 ? 24.598 3.522 104.076 1.00 55.80 51 ILE B N 1
ATOM 1571 C CA . ILE B 1 54 ? 23.601 2.788 104.842 1.00 53.76 51 ILE B CA 1
ATOM 1572 C C . ILE B 1 54 ? 22.186 3.264 104.521 1.00 58.58 51 ILE B C 1
ATOM 1573 O O . ILE B 1 54 ? 21.326 2.455 104.178 1.00 58.73 51 ILE B O 1
ATOM 1578 N N . LEU B 1 55 ? 21.955 4.570 104.605 1.00 56.67 52 LEU B N 1
ATOM 1579 C CA . LEU B 1 55 ? 20.676 5.127 104.191 1.00 58.90 52 LEU B CA 1
ATOM 1580 C C . LEU B 1 55 ? 20.330 4.594 102.805 1.00 65.14 52 LEU B C 1
ATOM 1581 O O . LEU B 1 55 ? 19.191 4.204 102.535 1.00 61.93 52 LEU B O 1
ATOM 1586 N N . GLY B 1 56 ? 21.337 4.568 101.939 1.00 64.20 53 GLY B N 1
ATOM 1587 C CA . GLY B 1 56 ? 21.169 4.159 100.562 1.00 61.75 53 GLY B CA 1
ATOM 1588 C C . GLY B 1 56 ? 20.785 2.708 100.415 1.00 64.94 53 GLY B C 1
ATOM 1589 O O . GLY B 1 56 ? 20.025 2.346 99.518 1.00 72.60 53 GLY B O 1
ATOM 1590 N N . ALA B 1 57 ? 21.312 1.861 101.288 1.00 60.23 54 ALA B N 1
ATOM 1591 C CA . ALA B 1 57 ? 20.969 0.451 101.220 1.00 58.38 54 ALA B CA 1
ATOM 1592 C C . ALA B 1 57 ? 19.510 0.247 101.624 1.00 59.28 54 ALA B C 1
ATOM 1593 O O . ALA B 1 57 ? 18.886 -0.739 101.257 1.00 65.58 54 ALA B O 1
ATOM 1595 N N . LEU B 1 58 ? 18.976 1.201 102.372 1.00 59.26 55 LEU B N 1
ATOM 1596 C CA . LEU B 1 58 ? 17.620 1.115 102.892 1.00 65.98 55 LEU B CA 1
ATOM 1597 C C . LEU B 1 58 ? 16.594 1.850 102.050 1.00 68.89 55 LEU B C 1
ATOM 1598 O O . LEU B 1 58 ? 15.419 1.888 102.402 1.00 75.29 55 LEU B O 1
ATOM 1603 N N . GLY B 1 59 ? 17.032 2.461 100.961 1.00 65.99 56 GLY B N 1
ATOM 1604 C CA . GLY B 1 59 ? 16.129 3.252 100.144 1.00 73.85 56 GLY B CA 1
ATOM 1605 C C . GLY B 1 59 ? 15.661 4.517 100.845 1.00 76.17 56 GLY B C 1
ATOM 1606 O O . GLY B 1 59 ? 14.606 5.061 100.531 1.00 82.12 56 GLY B O 1
ATOM 1607 N N . LEU B 1 60 ? 16.458 4.986 101.795 1.00 68.67 57 LEU B N 1
ATOM 1608 C CA . LEU B 1 60 ? 16.171 6.211 102.527 1.00 65.18 57 LEU B CA 1
ATOM 1609 C C . LEU B 1 60 ? 16.766 7.466 101.873 1.00 73.46 57 LEU B C 1
ATOM 1610 O O . LEU B 1 60 ? 16.746 8.548 102.462 1.00 77.34 57 LEU B O 1
ATOM 1615 N N . GLY B 1 61 ? 17.301 7.313 100.662 1.00 71.86 58 GLY B N 1
ATOM 1616 C CA . GLY B 1 61 ? 17.997 8.393 99.981 1.00 74.45 58 GLY B CA 1
ATOM 1617 C C . GLY B 1 61 ? 19.390 8.679 100.500 1.00 75.33 58 GLY B C 1
ATOM 1618 O O . GLY B 1 61 ? 20.217 7.775 100.532 1.00 76.99 58 GLY B O 1
ATOM 1619 N N . ASP B 1 62 ? 19.687 9.940 100.804 1.00 75.90 59 ASP B N 1
ATOM 1620 C CA . ASP B 1 62 ? 20.993 10.296 101.360 1.00 72.06 59 ASP B CA 1
ATOM 1621 C C . ASP B 1 62 ? 20.904 10.900 102.763 1.00 77.57 59 ASP B C 1
ATOM 1622 O O . ASP B 1 62 ? 19.821 11.051 103.324 1.00 80.98 59 ASP B O 1
ATOM 1627 N N . ILE B 1 63 ? 22.059 11.234 103.324 1.00 80.38 60 ILE B N 1
ATOM 1628 C CA . ILE B 1 63 ? 22.136 11.764 104.675 1.00 87.33 60 ILE B CA 1
ATOM 1629 C C . ILE B 1 63 ? 21.439 13.117 104.770 1.00 89.64 60 ILE B C 1
ATOM 1630 O O . ILE B 1 63 ? 20.654 13.354 105.680 1.00 93.36 60 ILE B O 1
ATOM 1635 N N . GLY B 1 64 ? 21.713 13.998 103.817 1.00 91.10 61 GLY B N 1
ATOM 1636 C CA . GLY B 1 64 ? 21.130 15.325 103.830 1.00 100.47 61 GLY B CA 1
ATOM 1637 C C . GLY B 1 64 ? 19.638 15.340 103.551 1.00 107.37 61 GLY B C 1
ATOM 1638 O O . GLY B 1 64 ? 19.014 16.399 103.530 1.00 110.63 61 GLY B O 1
ATOM 1639 N N . LYS B 1 65 ? 19.061 14.165 103.338 1.00 107.73 62 LYS B N 1
ATOM 1640 C CA . LYS B 1 65 ? 17.643 14.067 103.020 1.00 108.33 62 LYS B CA 1
ATOM 1641 C C . LYS B 1 65 ? 16.784 14.241 104.267 1.00 114.99 62 LYS B C 1
ATOM 1642 O O . LYS B 1 65 ? 15.659 14.735 104.197 1.00 119.47 62 LYS B O 1
ATOM 1648 N N . HIS B 1 66 ? 17.315 13.826 105.410 1.00 117.36 63 HIS B N 1
ATOM 1649 C CA . HIS B 1 66 ? 16.582 13.924 106.666 1.00 122.04 63 HIS B CA 1
ATOM 1650 C C . HIS B 1 66 ? 16.923 15.188 107.453 1.00 130.81 63 HIS B C 1
ATOM 1651 O O . HIS B 1 66 ? 16.428 15.380 108.565 1.00 129.31 63 HIS B O 1
ATOM 1658 N N . PHE B 1 67 ? 17.772 16.039 106.877 1.00 134.61 64 PHE B N 1
ATOM 1659 C CA . PHE B 1 67 ? 18.297 17.208 107.585 1.00 130.73 64 PHE B CA 1
ATOM 1660 C C . PHE B 1 67 ? 18.238 18.482 106.739 1.00 122.95 64 PHE B C 1
ATOM 1661 O O . PHE B 1 67 ? 18.931 19.464 107.023 1.00 115.07 64 PHE B O 1
ATOM 1669 N N . ASN B 1 76 ? 26.690 22.397 112.425 1.00 151.30 73 ASN B N 1
ATOM 1670 C CA . ASN B 1 76 ? 28.049 21.868 112.391 1.00 154.95 73 ASN B CA 1
ATOM 1671 C C . ASN B 1 76 ? 28.292 20.868 113.517 1.00 155.38 73 ASN B C 1
ATOM 1672 O O . ASN B 1 76 ? 29.414 20.712 113.996 1.00 156.50 73 ASN B O 1
ATOM 1677 N N . ILE B 1 77 ? 27.227 20.197 113.939 1.00 150.61 74 ILE B N 1
ATOM 1678 C CA . ILE B 1 77 ? 27.298 19.221 115.025 1.00 140.42 74 ILE B CA 1
ATOM 1679 C C . ILE B 1 77 ? 28.221 18.047 114.690 1.00 133.29 74 ILE B C 1
ATOM 1680 O O . ILE B 1 77 ? 28.394 17.684 113.525 1.00 132.36 74 ILE B O 1
ATOM 1685 N N . ASP B 1 78 ? 28.803 17.453 115.727 1.00 124.71 75 ASP B N 1
ATOM 1686 C CA . ASP B 1 78 ? 29.719 16.333 115.575 1.00 112.23 75 ASP B CA 1
ATOM 1687 C C . ASP B 1 78 ? 29.082 15.250 114.704 1.00 106.92 75 ASP B C 1
ATOM 1688 O O . ASP B 1 78 ? 27.969 14.800 114.966 1.00 110.35 75 ASP B O 1
ATOM 1693 N N . SER B 1 79 ? 29.807 14.819 113.678 1.00 96.15 76 SER B N 1
ATOM 1694 C CA . SER B 1 79 ? 29.269 13.882 112.700 1.00 89.36 76 SER B CA 1
ATOM 1695 C C . SER B 1 79 ? 29.013 12.499 113.299 1.00 78.15 76 SER B C 1
ATOM 1696 O O . SER B 1 79 ? 28.228 11.708 112.764 1.00 66.83 76 SER B O 1
ATOM 1699 N N . LYS B 1 80 ? 29.673 12.211 114.415 1.00 74.20 77 LYS B N 1
ATOM 1700 C CA . LYS B 1 80 ? 29.415 10.973 115.147 1.00 68.98 77 LYS B CA 1
ATOM 1701 C C . LYS B 1 80 ? 27.945 10.869 115.554 1.00 74.62 77 LYS B C 1
ATOM 1702 O O . LYS B 1 80 ? 27.382 9.774 115.617 1.00 74.57 77 LYS B O 1
ATOM 1708 N N . PHE B 1 81 ? 27.320 12.011 115.821 1.00 72.28 78 PHE B N 1
ATOM 1709 C CA . PHE B 1 81 ? 25.906 12.009 116.159 1.00 77.12 78 PHE B CA 1
ATOM 1710 C C . PHE B 1 81 ? 25.057 11.409 115.038 1.00 72.07 78 PHE B C 1
ATOM 1711 O O . PHE B 1 81 ? 24.257 10.507 115.272 1.00 67.94 78 PHE B O 1
ATOM 1719 N N . PHE B 1 82 ? 25.236 11.910 113.820 1.00 69.88 79 PHE B N 1
ATOM 1720 C CA . PHE B 1 82 ? 24.466 11.427 112.676 1.00 68.65 79 PHE B CA 1
ATOM 1721 C C . PHE B 1 82 ? 24.583 9.917 112.547 1.00 70.29 79 PHE B C 1
ATOM 1722 O O . PHE B 1 82 ? 23.580 9.219 112.371 1.00 68.97 79 PHE B O 1
ATOM 1730 N N . LEU B 1 83 ? 25.809 9.410 112.645 1.00 65.00 80 LEU B N 1
ATOM 1731 C CA . LEU B 1 83 ? 26.013 7.971 112.609 1.00 56.75 80 LEU B CA 1
ATOM 1732 C C . LEU B 1 83 ? 25.152 7.288 113.666 1.00 59.49 80 LEU B C 1
ATOM 1733 O O . LEU B 1 83 ? 24.503 6.273 113.392 1.00 58.88 80 LEU B O 1
ATOM 1738 N N . ALA B 1 84 ? 25.143 7.850 114.872 1.00 56.98 81 ALA B N 1
ATOM 1739 C CA . ALA B 1 84 ? 24.365 7.270 115.967 1.00 62.02 81 ALA B CA 1
ATOM 1740 C C . ALA B 1 84 ? 22.871 7.196 115.634 1.00 62.93 81 ALA B C 1
ATOM 1741 O O . ALA B 1 84 ? 22.195 6.229 115.989 1.00 58.77 81 ALA B O 1
ATOM 1743 N N . GLU B 1 85 ? 22.372 8.214 114.938 1.00 57.24 82 GLU B N 1
ATOM 1744 C CA . GLU B 1 85 ? 20.988 8.236 114.498 1.00 63.02 82 GLU B CA 1
ATOM 1745 C C . GLU B 1 85 ? 20.748 7.160 113.458 1.00 67.36 82 GLU B C 1
ATOM 1746 O O . GLU B 1 85 ? 19.765 6.418 113.533 1.00 65.09 82 GLU B O 1
ATOM 1752 N N . ILE B 1 86 ? 21.657 7.083 112.491 1.00 64.09 83 ILE B N 1
ATOM 1753 C CA . ILE B 1 86 ? 21.640 6.017 111.498 1.00 67.09 83 ILE B CA 1
ATOM 1754 C C . ILE B 1 86 ? 21.508 4.657 112.167 1.00 67.07 83 ILE B C 1
ATOM 1755 O O . ILE B 1 86 ? 20.765 3.805 111.693 1.00 69.11 83 ILE B O 1
ATOM 1760 N N . LYS B 1 87 ? 22.229 4.450 113.265 1.00 71.77 84 LYS B N 1
ATOM 1761 C CA . LYS B 1 87 ? 22.144 3.183 113.985 1.00 70.45 84 LYS B CA 1
ATOM 1762 C C . LYS B 1 87 ? 20.723 2.950 114.468 1.00 71.45 84 LYS B C 1
ATOM 1763 O O . LYS B 1 87 ? 20.195 1.849 114.347 1.00 72.52 84 LYS B O 1
ATOM 1769 N N . LYS B 1 88 ? 20.103 3.999 115.000 1.00 76.25 85 LYS B N 1
ATOM 1770 C CA . LYS B 1 88 ? 18.727 3.919 115.479 1.00 79.01 85 LYS B CA 1
ATOM 1771 C C . LYS B 1 88 ? 17.786 3.628 114.314 1.00 80.06 85 LYS B C 1
ATOM 1772 O O . LYS B 1 88 ? 16.941 2.739 114.393 1.00 80.89 85 LYS B O 1
ATOM 1786 N N . LEU B 1 90 ? 18.491 2.210 111.669 1.00 87.23 87 LEU B N 1
ATOM 1787 C CA . LEU B 1 90 ? 18.787 0.873 111.184 1.00 79.50 87 LEU B CA 1
ATOM 1788 C C . LEU B 1 90 ? 18.048 -0.172 112.012 1.00 78.63 87 LEU B C 1
ATOM 1789 O O . LEU B 1 90 ? 17.640 -1.215 111.508 1.00 76.08 87 LEU B O 1
ATOM 1794 N N . ASP B 1 91 ? 17.877 0.124 113.292 1.00 85.06 88 ASP B N 1
ATOM 1795 C CA . ASP B 1 91 ? 17.155 -0.764 114.188 1.00 94.35 88 ASP B CA 1
ATOM 1796 C C . ASP B 1 91 ? 15.655 -0.709 113.917 1.00 102.82 88 ASP B C 1
ATOM 1797 O O . ASP B 1 91 ? 15.007 -1.747 113.775 1.00 98.48 88 ASP B O 1
ATOM 1802 N N . LYS B 1 92 ? 15.109 0.502 113.830 1.00 107.30 89 LYS B N 1
ATOM 1803 C CA . LYS B 1 92 ? 13.679 0.662 113.595 1.00 103.38 89 LYS B CA 1
ATOM 1804 C C . LYS B 1 92 ? 13.259 -0.078 112.327 1.00 98.64 89 LYS B C 1
ATOM 1805 O O . LYS B 1 92 ? 12.106 -0.482 112.193 1.00 101.65 89 LYS B O 1
ATOM 1811 N N . LYS B 1 93 ? 14.190 -0.250 111.394 1.00 91.44 90 LYS B N 1
ATOM 1812 C CA . LYS B 1 93 ? 13.898 -0.994 110.168 1.00 89.94 90 LYS B CA 1
ATOM 1813 C C . LYS B 1 93 ? 14.311 -2.467 110.219 1.00 89.20 90 LYS B C 1
ATOM 1814 O O . LYS B 1 93 ? 14.166 -3.189 109.235 1.00 92.84 90 LYS B O 1
ATOM 1820 N N . GLN B 1 94 ? 14.832 -2.896 111.363 1.00 86.23 91 GLN B N 1
ATOM 1821 C CA . GLN B 1 94 ? 15.145 -4.304 111.606 1.00 99.26 91 GLN B CA 1
ATOM 1822 C C . GLN B 1 94 ? 16.229 -4.882 110.703 1.00 98.47 91 GLN B C 1
ATOM 1823 O O . GLN B 1 94 ? 16.291 -6.094 110.493 1.00 102.42 91 GLN B O 1
ATOM 1829 N N . TYR B 1 95 ? 17.094 -4.027 110.181 1.00 92.58 92 TYR B N 1
ATOM 1830 C CA . TYR B 1 95 ? 18.185 -4.500 109.346 1.00 79.24 92 TYR B CA 1
ATOM 1831 C C . TYR B 1 95 ? 19.479 -4.497 110.129 1.00 79.94 92 TYR B C 1
ATOM 1832 O O . TYR B 1 95 ? 19.679 -3.663 111.015 1.00 81.64 92 TYR B O 1
ATOM 1841 N N . SER B 1 96 ? 20.343 -5.457 109.825 1.00 74.42 93 SER B N 1
ATOM 1842 C CA . SER B 1 96 ? 21.638 -5.540 110.480 1.00 69.75 93 SER B CA 1
ATOM 1843 C C . SER B 1 96 ? 22.727 -5.403 109.434 1.00 66.66 93 SER B C 1
ATOM 1844 O O . SER B 1 96 ? 22.509 -5.645 108.247 1.00 59.61 93 SER B O 1
ATOM 1847 N N . ILE B 1 97 ? 23.903 -5.004 109.882 1.00 65.41 94 ILE B N 1
ATOM 1848 C CA . ILE B 1 97 ? 25.052 -4.916 109.005 1.00 59.10 94 ILE B CA 1
ATOM 1849 C C . ILE B 1 97 ? 25.706 -6.283 108.879 1.00 55.12 94 ILE B C 1
ATOM 1850 O O . ILE B 1 97 ? 25.867 -6.995 109.861 1.00 57.70 94 ILE B O 1
ATOM 1855 N N . SER B 1 98 ? 26.076 -6.654 107.663 1.00 53.00 95 SER B N 1
ATOM 1856 C CA . SER B 1 98 ? 26.944 -7.799 107.482 1.00 54.09 95 SER B CA 1
ATOM 1857 C C . SER B 1 98 ? 28.382 -7.296 107.557 1.00 58.29 95 SER B C 1
ATOM 1858 O O . SER B 1 98 ? 29.126 -7.652 108.471 1.00 57.80 95 SER B O 1
ATOM 1861 N N . ASN B 1 99 ? 28.762 -6.450 106.605 1.00 51.33 96 ASN B N 1
ATOM 1862 C CA . ASN B 1 99 ? 30.097 -5.868 106.611 1.00 50.93 96 ASN B CA 1
ATOM 1863 C C . ASN B 1 99 ? 30.155 -4.526 105.888 1.00 52.46 96 ASN B C 1
ATOM 1864 O O . ASN B 1 99 ? 29.241 -4.172 105.154 1.00 49.99 96 ASN B O 1
ATOM 1869 N N . ILE B 1 100 ? 31.224 -3.775 106.124 1.00 50.58 97 ILE B N 1
ATOM 1870 C CA . ILE B 1 100 ? 31.429 -2.477 105.485 1.00 49.33 97 ILE B CA 1
ATOM 1871 C C . ILE B 1 100 ? 32.861 -2.299 105.052 1.00 47.17 97 ILE B C 1
ATOM 1872 O O . ILE B 1 100 ? 33.783 -2.508 105.827 1.00 50.36 97 ILE B O 1
ATOM 1877 N N . ASP B 1 101 ? 33.052 -1.866 103.818 1.00 48.77 98 ASP B N 1
ATOM 1878 C CA . ASP B 1 101 ? 34.390 -1.607 103.328 1.00 52.51 98 ASP B CA 1
ATOM 1879 C C . ASP B 1 101 ? 34.479 -0.165 102.857 1.00 48.88 98 ASP B C 1
ATOM 1880 O O . ASP B 1 101 ? 33.694 0.291 102.026 1.00 55.54 98 ASP B O 1
ATOM 1885 N N . CYS B 1 102 ? 35.447 0.549 103.402 1.00 42.88 99 CYS B N 1
ATOM 1886 C CA . CYS B 1 102 ? 35.642 1.945 103.070 1.00 40.21 99 CYS B CA 1
ATOM 1887 C C . CYS B 1 102 ? 36.960 2.114 102.347 1.00 42.53 99 CYS B C 1
ATOM 1888 O O . CYS B 1 102 ? 37.941 1.428 102.643 1.00 50.67 99 CYS B O 1
ATOM 1891 N N . THR B 1 103 ? 36.974 3.035 101.392 1.00 37.29 100 THR B N 1
ATOM 1892 C CA . THR B 1 103 ? 38.202 3.406 100.723 1.00 43.25 100 THR B CA 1
ATOM 1893 C C . THR B 1 103 ? 38.381 4.922 100.769 1.00 50.32 100 THR B C 1
ATOM 1894 O O . THR B 1 103 ? 37.622 5.666 100.151 1.00 56.80 100 THR B O 1
ATOM 1898 N N . ILE B 1 104 ? 39.397 5.365 101.497 1.00 43.96 101 ILE B N 1
ATOM 1899 C CA . ILE B 1 104 ? 39.778 6.763 101.542 1.00 38.21 101 ILE B CA 1
ATOM 1900 C C . ILE B 1 104 ? 40.765 7.077 100.429 1.00 42.11 101 ILE B C 1
ATOM 1901 O O . ILE B 1 104 ? 41.732 6.341 100.211 1.00 49.59 101 ILE B O 1
ATOM 1906 N N . ILE B 1 105 ? 40.506 8.168 99.717 1.00 46.39 102 ILE B N 1
ATOM 1907 C CA . ILE B 1 105 ? 41.362 8.599 98.622 1.00 39.64 102 ILE B CA 1
ATOM 1908 C C . ILE B 1 105 ? 41.987 9.916 99.028 1.00 43.01 102 ILE B C 1
ATOM 1909 O O . ILE B 1 105 ? 41.309 10.931 99.131 1.00 54.07 102 ILE B O 1
ATOM 1914 N N . ALA B 1 106 ? 43.283 9.878 99.301 1.00 43.95 103 ALA B N 1
ATOM 1915 C CA . ALA B 1 106 ? 43.998 11.033 99.814 1.00 47.90 103 ALA B CA 1
ATOM 1916 C C . ALA B 1 106 ? 45.441 10.985 99.369 1.00 54.53 103 ALA B C 1
ATOM 1917 O O . ALA B 1 106 ? 46.019 9.906 99.330 1.00 56.47 103 ALA B O 1
ATOM 1919 N N . GLN B 1 107 ? 46.020 12.138 99.028 1.00 53.83 104 GLN B N 1
ATOM 1920 C CA . GLN B 1 107 ? 47.478 12.260 98.910 1.00 52.71 104 GLN B CA 1
ATOM 1921 C C . GLN B 1 107 ? 48.123 12.492 100.287 1.00 67.35 104 GLN B C 1
ATOM 1922 O O . GLN B 1 107 ? 49.167 11.922 100.608 1.00 73.37 104 GLN B O 1
ATOM 1928 N N . ALA B 1 108 ? 47.491 13.360 101.076 1.00 70.37 105 ALA B N 1
ATOM 1929 C CA . ALA B 1 108 ? 47.893 13.654 102.452 1.00 75.14 105 ALA B CA 1
ATOM 1930 C C . ALA B 1 108 ? 46.653 13.960 103.293 1.00 72.86 105 ALA B C 1
ATOM 1931 O O . ALA B 1 108 ? 45.615 14.326 102.743 1.00 63.24 105 ALA B O 1
ATOM 1933 N N . PRO B 1 109 ? 46.751 13.805 104.626 1.00 71.67 106 PRO B N 1
ATOM 1934 C CA . PRO B 1 109 ? 47.935 13.315 105.341 1.00 76.56 106 PRO B CA 1
ATOM 1935 C C . PRO B 1 109 ? 47.920 11.807 105.350 1.00 77.02 106 PRO B C 1
ATOM 1936 O O . PRO B 1 109 ? 47.020 11.213 104.749 1.00 69.85 106 PRO B O 1
ATOM 1940 N N . LYS B 1 110 ? 48.881 11.188 106.024 1.00 72.71 107 LYS B N 1
ATOM 1941 C CA . LYS B 1 110 ? 48.879 9.738 106.060 1.00 70.01 107 LYS B CA 1
ATOM 1942 C C . LYS B 1 110 ? 47.765 9.230 106.964 1.00 67.27 107 LYS B C 1
ATOM 1943 O O . LYS B 1 110 ? 47.578 9.700 108.082 1.00 70.30 107 LYS B O 1
ATOM 1957 N N . LEU B 1 112 ? 47.336 5.871 107.601 1.00 65.78 109 LEU B N 1
ATOM 1958 C CA . LEU B 1 112 ? 47.708 4.598 108.228 1.00 76.81 109 LEU B CA 1
ATOM 1959 C C . LEU B 1 112 ? 47.780 4.594 109.761 1.00 69.12 109 LEU B C 1
ATOM 1960 O O . LEU B 1 112 ? 47.243 3.690 110.405 1.00 68.35 109 LEU B O 1
ATOM 1965 N N . PRO B 1 113 ? 48.442 5.594 110.353 1.00 65.84 110 PRO B N 1
ATOM 1966 C CA . PRO B 1 113 ? 48.491 5.593 111.820 1.00 66.98 110 PRO B CA 1
ATOM 1967 C C . PRO B 1 113 ? 47.100 5.605 112.436 1.00 62.70 110 PRO B C 1
ATOM 1968 O O . PRO B 1 113 ? 46.925 5.093 113.541 1.00 65.40 110 PRO B O 1
ATOM 1972 N N . HIS B 1 114 ? 46.143 6.215 111.741 1.00 52.44 111 HIS B N 1
ATOM 1973 C CA . HIS B 1 114 ? 44.846 6.527 112.337 1.00 58.59 111 HIS B CA 1
ATOM 1974 C C . HIS B 1 114 ? 43.718 5.540 112.047 1.00 59.00 111 HIS B C 1
ATOM 1975 O O . HIS B 1 114 ? 42.614 5.668 112.582 1.00 51.79 111 HIS B O 1
ATOM 1982 N N . ILE B 1 115 ? 44.007 4.538 111.230 1.00 57.67 112 ILE B N 1
ATOM 1983 C CA . ILE B 1 115 ? 42.954 3.697 110.681 1.00 57.27 112 ILE B CA 1
ATOM 1984 C C . ILE B 1 115 ? 42.337 2.816 111.743 1.00 58.06 112 ILE B C 1
ATOM 1985 O O . ILE B 1 115 ? 41.120 2.681 111.825 1.00 59.12 112 ILE B O 1
ATOM 1990 N N . GLU B 1 116 ? 43.171 2.233 112.586 1.00 59.88 113 GLU B N 1
ATOM 1991 C CA . GLU B 1 116 ? 42.640 1.341 113.601 1.00 61.01 113 GLU B CA 1
ATOM 1992 C C . GLU B 1 116 ? 41.794 2.083 114.640 1.00 61.27 113 GLU B C 1
ATOM 1993 O O . GLU B 1 116 ? 40.824 1.530 115.172 1.00 60.79 113 GLU B O 1
ATOM 1999 N N . LYS B 1 117 ? 42.145 3.339 114.908 1.00 52.12 114 LYS B N 1
ATOM 2000 C CA . LYS B 1 117 ? 41.314 4.179 115.763 1.00 49.39 114 LYS B CA 1
ATOM 2001 C C . LYS B 1 117 ? 39.955 4.396 115.123 1.00 53.09 114 LYS B C 1
ATOM 2002 O O . LYS B 1 117 ? 38.922 4.291 115.785 1.00 50.58 114 LYS B O 1
ATOM 2016 N N . ARG B 1 119 ? 38.418 2.612 112.885 1.00 46.95 116 ARG B N 1
ATOM 2017 C CA . ARG B 1 119 ? 37.642 1.386 112.901 1.00 43.27 116 ARG B CA 1
ATOM 2018 C C . ARG B 1 119 ? 36.970 1.194 114.268 1.00 48.85 116 ARG B C 1
ATOM 2019 O O . ARG B 1 119 ? 35.772 0.907 114.359 1.00 48.61 116 ARG B O 1
ATOM 2027 N N . ALA B 1 120 ? 37.732 1.365 115.341 1.00 46.76 117 ALA B N 1
ATOM 2028 C CA . ALA B 1 120 ? 37.169 1.099 116.656 1.00 48.67 117 ALA B CA 1
ATOM 2029 C C . ALA B 1 120 ? 36.093 2.121 116.974 1.00 50.47 117 ALA B C 1
ATOM 2030 O O . ALA B 1 120 ? 34.999 1.770 117.397 1.00 54.94 117 ALA B O 1
ATOM 2032 N N . CYS B 1 121 ? 36.400 3.387 116.743 1.00 48.88 118 CYS B N 1
ATOM 2033 C CA . CYS B 1 121 ? 35.437 4.436 116.998 1.00 49.12 118 CYS B CA 1
ATOM 2034 C C . CYS B 1 121 ? 34.091 4.106 116.349 1.00 50.21 118 CYS B C 1
ATOM 2035 O O . CYS B 1 121 ? 33.044 4.151 116.997 1.00 48.53 118 CYS B O 1
ATOM 2038 N N . LEU B 1 122 ? 34.141 3.743 115.072 1.00 52.77 119 LEU B N 1
ATOM 2039 C CA . LEU B 1 122 ? 32.944 3.505 114.268 1.00 50.21 119 LEU B CA 1
ATOM 2040 C C . LEU B 1 122 ? 32.208 2.205 114.603 1.00 55.12 119 LEU B C 1
ATOM 2041 O O . LEU B 1 122 ? 30.978 2.169 114.600 1.00 54.91 119 LEU B O 1
ATOM 2046 N N . ALA B 1 123 ? 32.952 1.134 114.864 1.00 47.49 120 ALA B N 1
ATOM 2047 C CA . ALA B 1 123 ? 32.315 -0.148 115.115 1.00 47.36 120 ALA B CA 1
ATOM 2048 C C . ALA B 1 123 ? 31.570 0.005 116.423 1.00 53.26 120 ALA B C 1
ATOM 2049 O O . ALA B 1 123 ? 30.488 -0.552 116.632 1.00 50.99 120 ALA B O 1
ATOM 2051 N N . ASN B 1 124 ? 32.163 0.800 117.296 1.00 48.43 121 ASN B N 1
ATOM 2052 C CA . ASN B 1 124 ? 31.572 1.043 118.579 1.00 55.01 121 ASN B CA 1
ATOM 2053 C C . ASN B 1 124 ? 30.236 1.745 118.434 1.00 58.79 121 ASN B C 1
ATOM 2054 O O . ASN B 1 124 ? 29.241 1.286 118.982 1.00 62.72 121 ASN B O 1
ATOM 2059 N N . ILE B 1 125 ? 30.209 2.850 117.695 1.00 55.61 122 ILE B N 1
ATOM 2060 C CA . ILE B 1 125 ? 28.964 3.590 117.509 1.00 58.87 122 ILE B CA 1
ATOM 2061 C C . ILE B 1 125 ? 27.900 2.716 116.855 1.00 61.87 122 ILE B C 1
ATOM 2062 O O . ILE B 1 125 ? 26.720 2.810 117.181 1.00 62.74 122 ILE B O 1
ATOM 2067 N N . LEU B 1 126 ? 28.321 1.865 115.931 1.00 62.67 123 LEU B N 1
ATOM 2068 C CA . LEU B 1 126 ? 27.381 1.043 115.175 1.00 60.42 123 LEU B CA 1
ATOM 2069 C C . LEU B 1 126 ? 27.052 -0.264 115.884 1.00 62.65 123 LEU B C 1
ATOM 2070 O O . LEU B 1 126 ? 26.240 -1.051 115.403 1.00 64.71 123 LEU B O 1
ATOM 2075 N N . GLU B 1 127 ? 27.685 -0.484 117.028 1.00 62.48 124 GLU B N 1
ATOM 2076 C CA . GLU B 1 127 ? 27.539 -1.734 117.763 1.00 70.00 124 GLU B CA 1
ATOM 2077 C C . GLU B 1 127 ? 27.785 -2.959 116.893 1.00 70.36 124 GLU B C 1
ATOM 2078 O O . GLU B 1 127 ? 26.966 -3.880 116.855 1.00 78.89 124 GLU B O 1
ATOM 2084 N N . ILE B 1 128 ? 28.920 -2.957 116.197 1.00 57.24 125 ILE B N 1
ATOM 2085 C CA . ILE B 1 128 ? 29.382 -4.136 115.471 1.00 59.77 125 ILE B CA 1
ATOM 2086 C C . ILE B 1 128 ? 30.817 -4.495 115.847 1.00 54.62 125 ILE B C 1
ATOM 2087 O O . ILE B 1 128 ? 31.544 -3.674 116.408 1.00 45.11 125 ILE B O 1
ATOM 2092 N N . GLN B 1 129 ? 31.210 -5.728 115.536 1.00 54.84 126 GLN B N 1
ATOM 2093 C CA . GLN B 1 129 ? 32.594 -6.157 115.675 1.00 57.10 126 GLN B CA 1
ATOM 2094 C C . GLN B 1 129 ? 33.477 -5.304 114.766 1.00 59.15 126 GLN B C 1
ATOM 2095 O O . GLN B 1 129 ? 33.087 -4.951 113.639 1.00 59.79 126 GLN B O 1
ATOM 2101 N N . ILE B 1 130 ? 34.666 -4.976 115.251 1.00 46.26 127 ILE B N 1
ATOM 2102 C CA . ILE B 1 130 ? 35.646 -4.282 114.432 1.00 41.53 127 ILE B CA 1
ATOM 2103 C C . ILE B 1 130 ? 35.870 -4.981 113.086 1.00 45.50 127 ILE B C 1
ATOM 2104 O O . ILE B 1 130 ? 35.990 -4.332 112.045 1.00 52.01 127 ILE B O 1
ATOM 2109 N N . SER B 1 131 ? 35.900 -6.308 113.099 1.00 51.91 128 SER B N 1
ATOM 2110 C CA . SER B 1 131 ? 36.169 -7.064 111.879 1.00 52.16 128 SER B CA 1
ATOM 2111 C C . SER B 1 131 ? 35.087 -6.874 110.813 1.00 45.76 128 SER B C 1
ATOM 2112 O O . SER B 1 131 ? 35.249 -7.298 109.685 1.00 54.19 128 SER B O 1
ATOM 2115 N N . GLN B 1 132 ? 33.970 -6.257 111.169 1.00 42.56 129 GLN B N 1
ATOM 2116 C CA . GLN B 1 132 ? 32.911 -6.051 110.197 1.00 45.95 129 GLN B CA 1
ATOM 2117 C C . GLN B 1 132 ? 33.054 -4.738 109.444 1.00 50.65 129 GLN B C 1
ATOM 2118 O O . GLN B 1 132 ? 32.263 -4.452 108.549 1.00 45.30 129 GLN B O 1
ATOM 2124 N N . ILE B 1 133 ? 34.028 -3.921 109.826 1.00 45.66 130 ILE B N 1
ATOM 2125 C CA . ILE B 1 133 ? 34.273 -2.704 109.078 1.00 47.79 130 ILE B CA 1
ATOM 2126 C C . ILE B 1 133 ? 35.726 -2.527 108.728 1.00 48.93 130 ILE B C 1
ATOM 2127 O O . ILE B 1 133 ? 36.574 -2.354 109.600 1.00 55.15 130 ILE B O 1
ATOM 2132 N N . ASN B 1 134 ? 35.981 -2.548 107.423 1.00 41.38 131 ASN B N 1
ATOM 2133 C CA . ASN B 1 134 ? 37.307 -2.403 106.872 1.00 42.64 131 ASN B CA 1
ATOM 2134 C C . ASN B 1 134 ? 37.509 -0.985 106.354 1.00 45.42 131 ASN B C 1
ATOM 2135 O O . ASN B 1 134 ? 36.584 -0.357 105.857 1.00 43.36 131 ASN B O 1
ATOM 2140 N N . ILE B 1 135 ? 38.724 -0.484 106.500 1.00 41.37 132 ILE B N 1
ATOM 2141 C CA . ILE B 1 135 ? 39.078 0.832 106.015 1.00 43.65 132 ILE B CA 1
ATOM 2142 C C . ILE B 1 135 ? 40.448 0.739 105.356 1.00 48.97 132 ILE B C 1
ATOM 2143 O O . ILE B 1 135 ? 41.389 0.184 105.937 1.00 45.63 132 ILE B O 1
ATOM 2148 N N . LYS B 1 136 ? 40.558 1.260 104.138 1.00 43.79 133 LYS B N 1
ATOM 2149 C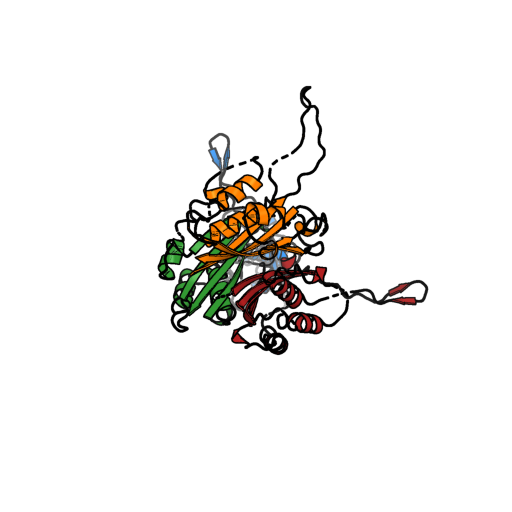 CA . LYS B 1 136 ? 41.846 1.327 103.461 1.00 46.30 133 LYS B CA 1
ATOM 2150 C C . LYS B 1 136 ? 42.087 2.712 102.901 1.00 45.81 133 LYS B C 1
ATOM 2151 O O . LYS B 1 136 ? 41.169 3.520 102.789 1.00 44.53 133 LYS B O 1
ATOM 2157 N N . ALA B 1 137 ? 43.335 2.993 102.569 1.00 43.25 134 ALA B N 1
ATOM 2158 C CA . ALA B 1 137 ? 43.650 4.277 101.982 1.00 40.96 134 ALA B CA 1
ATOM 2159 C C . ALA B 1 137 ? 44.559 4.127 100.769 1.00 47.85 134 ALA B C 1
ATOM 2160 O O . ALA B 1 137 ? 45.535 3.363 100.787 1.00 52.22 134 ALA B O 1
ATOM 2162 N N . THR B 1 138 ? 44.211 4.854 99.710 1.00 35.96 135 THR B N 1
ATOM 2163 C CA . THR B 1 138 ? 44.995 4.855 98.479 1.00 44.97 135 THR B CA 1
ATOM 2164 C C . THR B 1 138 ? 45.268 6.296 98.036 1.00 49.39 135 THR B C 1
ATOM 2165 O O . THR B 1 138 ? 44.523 7.207 98.411 1.00 50.04 135 THR B O 1
ATOM 2169 N N . THR B 1 139 ? 46.328 6.514 97.256 1.00 45.66 136 THR B N 1
ATOM 2170 C CA . THR B 1 139 ? 46.504 7.824 96.633 1.00 48.04 136 THR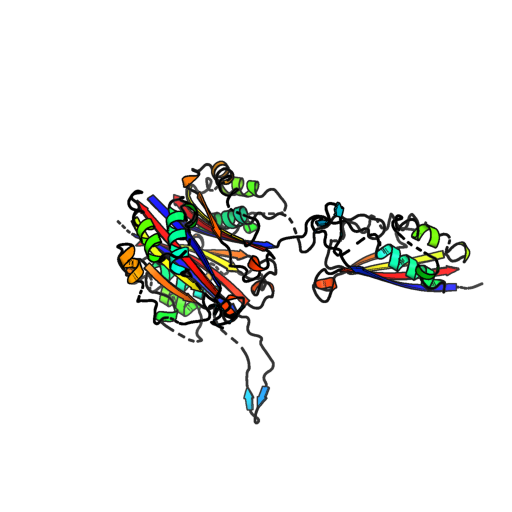 B CA 1
ATOM 2171 C C . THR B 1 139 ? 46.034 7.788 95.183 1.00 51.43 136 THR B C 1
ATOM 2172 O O . THR B 1 139 ? 45.679 6.728 94.675 1.00 51.02 136 THR B O 1
ATOM 2176 N N . THR B 1 140 ? 46.026 8.961 94.543 1.00 52.54 137 THR B N 1
ATOM 2177 C CA . THR B 1 140 ? 45.825 9.139 93.099 1.00 47.74 137 THR B CA 1
ATOM 2178 C C . THR B 1 140 ? 47.167 9.312 92.400 1.00 54.64 137 THR B C 1
ATOM 2179 O O . THR B 1 140 ? 47.241 9.685 91.225 1.00 45.28 137 THR B O 1
ATOM 2183 N N . GLU B 1 141 ? 48.233 9.150 93.166 1.00 54.19 138 GLU B N 1
ATOM 2184 C CA . GLU B 1 141 ? 49.579 9.234 92.626 1.00 53.15 138 GLU B CA 1
ATOM 2185 C C . GLU B 1 141 ? 49.906 10.609 92.097 1.00 51.18 138 GLU B C 1
ATOM 2186 O O . GLU B 1 141 ? 50.613 10.737 91.114 1.00 60.62 138 GLU B O 1
ATOM 2192 N N . ARG B 1 142 ? 49.408 11.637 92.774 1.00 54.80 139 ARG B N 1
ATOM 2193 C CA . ARG B 1 142 ? 49.743 13.015 92.425 1.00 55.57 139 ARG B CA 1
ATOM 2194 C C . ARG B 1 142 ? 48.884 13.592 91.314 1.00 49.73 139 ARG B C 1
ATOM 2195 O O . ARG B 1 142 ? 49.082 14.726 90.893 1.00 58.01 139 ARG B O 1
ATOM 2203 N N . LEU B 1 143 ? 47.957 12.780 90.821 1.00 47.14 140 LEU B N 1
ATOM 2204 C CA . LEU B 1 143 ? 47.075 13.182 89.729 1.00 49.27 140 LEU B CA 1
ATOM 2205 C C . LEU B 1 143 ? 45.751 13.767 90.228 1.00 43.73 140 LEU B C 1
ATOM 2206 O O . LEU B 1 143 ? 45.202 13.325 91.232 1.00 43.51 140 LEU B O 1
ATOM 2211 N N . GLY B 1 144 ? 45.241 14.767 89.523 1.00 49.45 141 GLY B N 1
ATOM 2212 C CA . GLY B 1 144 ? 43.909 15.280 89.785 1.00 46.38 141 GLY B CA 1
ATOM 2213 C C . GLY B 1 144 ? 43.898 16.155 91.012 1.00 53.31 141 GLY B C 1
ATOM 2214 O O . GLY B 1 144 ? 44.959 16.502 91.528 1.00 49.73 141 GLY B O 1
ATOM 2215 N N . PHE B 1 145 ? 42.706 16.515 91.481 1.00 54.00 142 PHE B N 1
ATOM 2216 C CA . PHE B 1 145 ? 42.600 17.429 92.612 1.00 47.77 142 PHE B CA 1
ATOM 2217 C C . PHE B 1 145 ? 43.092 16.780 93.904 1.00 57.31 142 PHE B C 1
ATOM 2218 O O . PHE B 1 145 ? 43.731 17.432 94.737 1.00 63.60 142 PHE B O 1
ATOM 2226 N N . ILE B 1 146 ? 42.816 15.488 94.058 1.00 51.04 143 ILE B N 1
ATOM 2227 C CA . ILE B 1 146 ? 43.357 14.744 95.190 1.00 37.63 143 ILE B CA 1
ATOM 2228 C C . ILE B 1 146 ? 44.896 14.755 95.208 1.00 43.55 143 ILE B C 1
ATOM 2229 O O . ILE B 1 146 ? 45.517 14.993 96.236 1.00 51.69 143 ILE B O 1
ATOM 2234 N N . GLY B 1 147 ? 45.511 14.519 94.061 1.00 44.65 144 GLY B N 1
ATOM 2235 C CA . GLY B 1 147 ? 46.954 14.447 94.000 1.00 45.40 144 GLY B CA 1
ATOM 2236 C C . GLY B 1 147 ? 47.596 15.790 94.227 1.00 50.89 144 GLY B C 1
ATOM 2237 O O . GLY B 1 147 ? 48.737 15.879 94.672 1.00 58.94 144 GLY B O 1
ATOM 2238 N N . ARG B 1 148 ? 46.854 16.844 93.921 1.00 58.28 145 ARG B N 1
ATOM 2239 C CA . ARG B 1 148 ? 47.350 18.204 94.092 1.00 53.66 145 ARG B CA 1
ATOM 2240 C C . ARG B 1 148 ? 47.135 18.624 95.538 1.00 58.48 145 ARG B C 1
ATOM 2241 O O . ARG B 1 148 ? 47.501 19.726 95.942 1.00 59.37 145 ARG B O 1
ATOM 2249 N N . GLU B 1 149 ? 46.548 17.710 96.306 1.00 61.70 146 GLU B N 1
ATOM 2250 C CA . GLU B 1 149 ? 46.260 17.908 97.721 1.00 61.46 146 GLU B CA 1
ATOM 2251 C C . GLU B 1 149 ? 45.224 18.992 97.949 1.00 54.49 146 GLU B C 1
ATOM 2252 O O . GLU B 1 149 ? 45.233 19.664 98.966 1.00 47.82 146 GLU B O 1
ATOM 2258 N N . GLU B 1 150 ? 44.321 19.161 96.998 1.00 51.10 147 GLU B N 1
ATOM 2259 C CA . GLU B 1 150 ? 43.267 20.144 97.160 1.00 45.28 147 GLU B CA 1
ATOM 2260 C C . GLU B 1 150 ? 42.123 19.604 98.008 1.00 44.68 147 GLU B C 1
ATOM 2261 O O . GLU B 1 150 ? 41.343 20.372 98.562 1.00 53.50 147 GLU B O 1
ATOM 2267 N N . GLY B 1 151 ? 42.030 18.280 98.115 1.00 45.19 148 GLY B N 1
ATOM 2268 C CA . GLY B 1 151 ? 41.017 17.649 98.947 1.00 47.65 148 GLY B CA 1
ATOM 2269 C C . GLY B 1 151 ? 41.179 16.145 99.084 1.00 49.37 148 GLY B C 1
ATOM 2270 O O . GLY B 1 151 ? 42.229 15.596 98.724 1.00 51.09 148 GLY B O 1
ATOM 2271 N N . ILE B 1 152 ? 40.155 15.486 99.635 1.00 44.28 149 ILE B N 1
ATOM 2272 C CA . ILE B 1 152 ? 40.090 14.026 99.634 1.00 47.16 149 ILE B CA 1
ATOM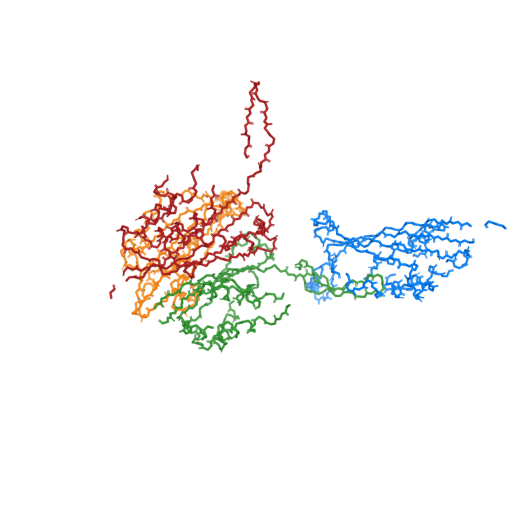 2273 C C . ILE B 1 152 ? 38.669 13.491 99.477 1.00 50.82 149 ILE B C 1
ATOM 2274 O O . ILE B 1 152 ? 37.694 14.242 99.505 1.00 49.90 149 ILE B O 1
ATOM 2279 N N . ALA B 1 153 ? 38.560 12.172 99.376 1.00 39.06 150 ALA B N 1
ATOM 2280 C CA . ALA B 1 153 ? 37.293 11.544 99.049 1.00 35.03 150 ALA B CA 1
ATOM 2281 C C . ALA B 1 153 ? 37.237 10.200 99.706 1.00 40.58 150 ALA B C 1
ATOM 2282 O O . ALA B 1 153 ? 38.270 9.650 100.076 1.00 48.50 150 ALA B O 1
ATOM 2284 N N . THR B 1 154 ? 36.036 9.657 99.851 1.00 32.92 151 THR B N 1
ATOM 2285 C CA . THR B 1 154 ? 35.921 8.286 100.320 1.00 44.56 151 THR B CA 1
ATOM 2286 C C . THR B 1 154 ? 34.770 7.624 99.617 1.00 42.86 151 THR B C 1
ATOM 2287 O O . THR B 1 154 ? 33.747 8.256 99.388 1.00 40.02 151 THR B O 1
ATOM 2291 N N . HIS B 1 155 ? 34.955 6.355 99.267 1.00 44.26 152 HIS B N 1
ATOM 2292 C CA . HIS B 1 155 ? 33.865 5.505 98.838 1.00 37.75 152 HIS B CA 1
ATOM 2293 C C . HIS B 1 155 ? 33.600 4.575 99.977 1.00 46.33 152 HIS B C 1
ATOM 2294 O O . HIS B 1 155 ? 34.528 4.138 100.649 1.00 52.20 152 HIS B O 1
ATOM 2301 N N . VAL B 1 156 ? 32.332 4.272 100.194 1.00 44.58 153 VAL B N 1
ATOM 2302 C CA . VAL B 1 156 ? 31.961 3.229 101.124 1.00 51.60 153 VAL B CA 1
ATOM 2303 C C . VAL B 1 156 ? 30.935 2.323 100.486 1.00 50.09 153 VAL B C 1
ATOM 2304 O O . VAL B 1 156 ? 29.984 2.794 99.876 1.00 58.77 153 VAL B O 1
ATOM 2308 N N . VAL B 1 157 ? 31.141 1.021 100.609 1.00 47.22 154 VAL B N 1
ATOM 2309 C CA . VAL B 1 157 ? 30.109 0.063 100.253 1.00 52.39 154 VAL B CA 1
ATOM 2310 C C . VAL B 1 157 ? 29.703 -0.691 101.508 1.00 57.43 154 VAL B C 1
ATOM 2311 O O . VAL B 1 157 ? 30.541 -1.017 102.341 1.00 64.33 154 VAL B O 1
ATOM 2315 N N . CYS B 1 158 ? 28.418 -0.974 101.647 1.00 53.46 155 CYS B N 1
ATOM 2316 C CA . CYS B 1 158 ? 27.981 -1.842 102.724 1.00 62.64 155 CYS B CA 1
ATOM 2317 C C . CYS B 1 158 ? 27.026 -2.907 102.234 1.00 60.68 155 CYS B C 1
ATOM 2318 O O . CYS B 1 158 ? 26.457 -2.810 101.157 1.00 68.70 155 CYS B O 1
ATOM 2321 N N . LEU B 1 159 ? 26.860 -3.927 103.057 1.00 52.88 156 LEU B N 1
ATOM 2322 C CA . LEU B 1 159 ? 25.935 -4.998 102.788 1.00 53.96 156 LEU B CA 1
ATOM 2323 C C . LEU B 1 159 ? 25.060 -5.187 104.031 1.00 57.90 156 LEU B C 1
ATOM 2324 O O . LEU B 1 159 ? 25.563 -5.440 105.117 1.00 54.04 156 LEU B O 1
ATOM 2329 N N . LEU B 1 160 ? 23.749 -5.060 103.871 1.00 67.13 157 LEU B N 1
ATOM 2330 C CA . LEU B 1 160 ? 22.828 -5.179 105.000 1.00 65.95 157 LEU B CA 1
ATOM 2331 C C . LEU B 1 160 ? 21.941 -6.392 104.803 1.00 63.68 157 LEU B C 1
ATOM 2332 O O . LEU B 1 160 ? 21.747 -6.847 103.675 1.00 60.84 157 LEU B O 1
ATOM 2337 N N . TYR B 1 161 ? 21.403 -6.918 105.898 1.00 62.52 158 TYR B N 1
ATOM 2338 C CA . TYR B 1 161 ? 20.480 -8.038 105.802 1.00 66.11 158 TYR B CA 1
ATOM 2339 C C . TYR B 1 161 ? 19.446 -8.027 106.915 1.00 66.53 158 TYR B C 1
ATOM 2340 O O . TYR B 1 161 ? 19.678 -7.458 107.981 1.00 61.65 158 TYR B O 1
ATOM 2349 N N . ARG B 1 162 ? 18.303 -8.658 106.653 1.00 81.85 159 ARG B N 1
ATOM 2350 C CA . ARG B 1 162 ? 17.258 -8.830 107.661 1.00 94.20 159 ARG B CA 1
ATOM 2351 C C . ARG B 1 162 ? 16.969 -10.309 107.870 1.00 93.42 159 ARG B C 1
ATOM 2352 O O . ARG B 1 162 ? 16.861 -11.065 106.907 1.00 97.20 159 ARG B O 1
ATOM 2368 N N . SER C 1 5 ? 21.712 -18.035 94.549 1.00 111.87 2 SER C N 1
ATOM 2369 C CA . SER C 1 5 ? 22.911 -17.300 94.156 1.00 106.50 2 SER C CA 1
ATOM 2370 C C . SER C 1 5 ? 22.715 -15.793 94.305 1.00 100.99 2 SER C C 1
ATOM 2371 O O . SER C 1 5 ? 21.628 -15.273 94.053 1.00 99.79 2 SER C O 1
ATOM 2374 N N . PHE C 1 6 ? 23.771 -15.099 94.717 1.00 91.59 3 PHE C N 1
ATOM 2375 C CA . PHE C 1 6 ? 23.750 -13.644 94.769 1.00 84.50 3 PHE C CA 1
ATOM 2376 C C . PHE C 1 6 ? 24.803 -13.058 93.848 1.00 81.98 3 PHE C C 1
ATOM 2377 O O . PHE C 1 6 ? 25.885 -13.619 93.696 1.00 88.26 3 PHE C O 1
ATOM 2385 N N . ARG C 1 7 ? 24.480 -11.924 93.234 1.00 76.15 4 ARG C N 1
ATOM 2386 C CA . ARG C 1 7 ? 25.399 -11.254 92.317 1.00 69.03 4 ARG C CA 1
ATOM 2387 C C . ARG C 1 7 ? 25.501 -9.748 92.587 1.00 72.48 4 ARG C C 1
ATOM 2388 O O . ARG C 1 7 ? 24.527 -9.106 92.970 1.00 75.22 4 ARG C O 1
ATOM 2396 N N . ILE C 1 8 ? 26.691 -9.193 92.394 1.00 72.25 5 ILE C N 1
ATOM 2397 C CA . ILE C 1 8 ? 26.929 -7.781 92.656 1.00 66.78 5 ILE C CA 1
ATOM 2398 C C . ILE C 1 8 ? 27.389 -7.090 91.376 1.00 63.87 5 ILE C C 1
ATOM 2399 O O . ILE C 1 8 ? 28.307 -7.565 90.710 1.00 66.56 5 ILE C O 1
ATOM 2404 N N . GLY C 1 9 ? 26.695 -6.033 90.967 1.00 63.36 6 GLY C N 1
ATOM 2405 C CA . GLY C 1 9 ? 27.232 -5.172 89.927 1.00 53.73 6 GLY C CA 1
ATOM 2406 C C . GLY C 1 9 ? 27.731 -3.826 90.410 1.00 56.20 6 GLY C C 1
ATOM 2407 O O . GLY C 1 9 ? 27.407 -3.393 91.523 1.00 55.46 6 GLY C O 1
ATOM 2408 N N . HIS C 1 10 ? 28.498 -3.159 89.549 1.00 53.52 7 HIS C N 1
ATOM 2409 C CA . HIS C 1 10 ? 28.861 -1.756 89.703 1.00 54.85 7 HIS C CA 1
ATOM 2410 C C . HIS C 1 10 ? 28.860 -1.037 88.349 1.00 65.02 7 HIS C C 1
ATOM 2411 O O . HIS C 1 10 ? 29.571 -1.450 87.435 1.00 64.74 7 HIS C O 1
ATOM 2418 N N . GLY C 1 11 ? 28.065 0.016 88.195 1.00 69.09 8 GLY C N 1
ATOM 2419 C CA . GLY C 1 11 ? 28.214 0.877 87.034 1.00 59.73 8 GLY C CA 1
ATOM 2420 C C . GLY C 1 11 ? 29.032 2.132 87.254 1.00 48.02 8 GLY C C 1
ATOM 2421 O O . GLY C 1 11 ? 29.051 2.682 88.340 1.00 48.67 8 GLY C O 1
ATOM 2422 N N . TYR C 1 12 ? 29.665 2.624 86.203 1.00 51.69 9 TYR C N 1
ATOM 2423 C CA . TYR C 1 12 ? 30.283 3.941 86.243 1.00 51.46 9 TYR C CA 1
ATOM 2424 C C . TYR C 1 12 ? 30.181 4.603 84.886 1.00 60.60 9 TYR C C 1
ATOM 2425 O O . TYR C 1 12 ? 30.450 3.979 83.868 1.00 76.25 9 TYR C O 1
ATOM 2434 N N . ASP C 1 13 ? 29.806 5.872 84.868 1.00 63.43 10 ASP C N 1
ATOM 2435 C CA . ASP C 1 13 ? 29.698 6.607 83.616 1.00 55.96 10 ASP C CA 1
ATOM 2436 C C . ASP C 1 13 ? 29.967 8.079 83.813 1.00 56.79 10 ASP C C 1
ATOM 2437 O O . ASP C 1 13 ? 29.674 8.632 84.854 1.00 68.35 10 ASP C O 1
ATOM 2442 N N . VAL C 1 14 ? 30.518 8.716 82.797 1.00 60.33 11 VAL C N 1
ATOM 2443 C CA . VAL C 1 14 ? 30.805 10.138 82.870 1.00 64.24 11 VAL C CA 1
ATOM 2444 C C . VAL C 1 14 ? 30.136 10.849 81.700 1.00 58.43 11 VAL C C 1
ATOM 2445 O O . VAL C 1 14 ? 30.090 10.317 80.607 1.00 61.69 11 VAL C O 1
ATOM 2449 N N . HIS C 1 15 ? 29.602 12.040 81.945 1.00 67.15 12 HIS C N 1
ATOM 2450 C CA . HIS C 1 15 ? 29.020 12.858 80.890 1.00 67.30 12 HIS C CA 1
ATOM 2451 C C . HIS C 1 15 ? 29.663 14.241 80.788 1.00 63.00 12 HIS C C 1
ATOM 2452 O O . HIS C 1 15 ? 29.654 15.017 81.744 1.00 67.33 12 HIS C O 1
ATOM 2459 N N . LYS C 1 16 ? 30.204 14.546 79.614 1.00 57.75 13 LYS C N 1
ATOM 2460 C CA . LYS C 1 16 ? 30.750 15.870 79.325 1.00 63.27 13 LYS C CA 1
ATOM 2461 C C . LYS C 1 16 ? 29.641 16.826 78.912 1.00 70.39 13 LYS C C 1
ATOM 2462 O O . LYS C 1 16 ? 28.918 16.560 77.962 1.00 79.62 13 LYS C O 1
ATOM 2468 N N . PHE C 1 17 ? 29.498 17.932 79.631 1.00 74.99 14 PHE C N 1
ATOM 2469 C CA . PHE C 1 17 ? 28.506 18.933 79.266 1.00 70.66 14 PHE C CA 1
ATOM 2470 C C . PHE C 1 17 ? 28.845 19.512 77.923 1.00 76.95 14 PHE C C 1
ATOM 2471 O O . PHE C 1 17 ? 30.000 19.832 77.644 1.00 77.29 14 PHE C O 1
ATOM 2479 N N . THR C 1 18 ? 27.820 19.665 77.100 1.00 87.13 15 THR C N 1
ATOM 2480 C CA . THR C 1 18 ? 27.988 20.153 75.748 1.00 97.49 15 THR C CA 1
ATOM 2481 C C . THR C 1 18 ? 27.145 21.398 75.548 1.00 95.53 15 THR C C 1
ATOM 2482 O O . THR C 1 18 ? 25.953 21.390 75.857 1.00 100.61 15 THR C O 1
ATOM 2486 N N A SER C 1 19 ? 27.758 22.454 75.017 0.50 90.62 16 SER C N 1
ATOM 2487 N N B SER C 1 19 ? 27.775 22.481 75.104 0.50 90.45 16 SER C N 1
ATOM 2488 C CA A SER C 1 19 ? 27.071 23.731 74.804 0.50 89.79 16 SER C CA 1
ATOM 2489 C CA B SER C 1 19 ? 27.059 23.523 74.369 0.50 89.14 16 SER C CA 1
ATOM 2490 C C A SER C 1 19 ? 25.785 23.559 73.984 0.50 84.56 16 SER C C 1
ATOM 2491 C C B SER C 1 19 ? 27.877 24.769 74.044 0.50 89.81 16 SER C C 1
ATOM 2492 O O A SER C 1 19 ? 25.726 22.726 73.086 0.50 77.94 16 SER C O 1
ATOM 2493 O O B SER C 1 19 ? 28.891 25.067 74.678 0.50 90.27 16 SER C O 1
ATOM 2498 N N A ALA C 1 20 ? 24.747 24.316 74.332 0.50 84.39 17 ALA C N 1
ATOM 2499 N N B ALA C 1 20 ? 27.385 25.489 73.044 0.50 89.40 17 ALA C N 1
ATOM 2500 C CA A ALA C 1 20 ? 23.392 24.014 73.859 0.50 87.95 17 ALA C CA 1
ATOM 2501 C CA B ALA C 1 20 ? 27.956 26.727 72.545 0.50 87.99 17 ALA C CA 1
ATOM 2502 C C A ALA C 1 20 ? 23.105 24.037 72.354 0.50 93.06 17 ALA C C 1
ATOM 2503 C C B ALA C 1 20 ? 26.857 27.313 71.679 0.50 80.94 17 ALA C C 1
ATOM 2504 O O A ALA C 1 20 ? 23.105 22.996 71.700 0.50 98.90 17 ALA C O 1
ATOM 2505 O O B ALA C 1 20 ? 25.715 26.859 71.757 0.50 85.35 17 ALA C O 1
ATOM 2508 N N A LYS C 1 21 ? 22.868 25.228 71.809 0.50 90.68 18 LYS C N 1
ATOM 2509 N N B LYS C 1 21 ? 27.188 28.318 70.868 0.50 72.13 18 LYS C N 1
ATOM 2510 C CA A LYS C 1 21 ? 22.444 25.354 70.414 0.50 88.73 18 LYS C CA 1
ATOM 2511 C CA B LYS C 1 21 ? 26.238 28.851 69.898 0.50 67.89 18 LYS C CA 1
ATOM 2512 C C A LYS C 1 21 ? 23.043 26.557 69.703 0.50 83.47 18 LYS C C 1
ATOM 2513 C C B LYS C 1 21 ? 25.711 27.684 69.080 0.50 70.55 18 LYS C C 1
ATOM 2514 O O A LYS C 1 21 ? 22.766 27.697 70.075 0.50 78.26 18 LYS C O 1
ATOM 2515 O O B LYS C 1 21 ? 26.410 26.692 68.887 0.50 75.55 18 LYS C O 1
ATOM 2526 N N A GLN C 1 22 ? 23.813 26.305 68.650 0.50 81.13 19 GLN C N 1
ATOM 2527 N N B GLN C 1 22 ? 24.463 27.779 68.639 0.50 76.96 19 GLN C N 1
ATOM 2528 C CA A GLN C 1 22 ? 24.381 27.384 67.851 0.50 81.09 19 GLN C CA 1
ATOM 2529 C CA B GLN C 1 22 ? 23.829 26.677 67.917 0.50 82.25 19 GLN C CA 1
ATOM 2530 C C A GLN C 1 22 ? 24.280 27.081 66.355 0.50 75.91 19 GLN C C 1
ATOM 2531 C C B GLN C 1 22 ? 23.949 26.696 66.378 0.50 78.18 19 GLN C C 1
ATOM 2532 O O A GLN C 1 22 ? 24.113 25.931 65.952 0.50 78.31 19 GLN C O 1
ATOM 2533 O O B GLN C 1 22 ? 23.592 25.712 65.735 0.50 78.72 19 GLN C O 1
ATOM 2544 N N A ASN C 1 23 ? 24.375 28.119 65.536 0.50 68.51 20 ASN C N 1
ATOM 2545 N N B ASN C 1 23 ? 24.442 27.783 65.782 0.50 70.15 20 ASN C N 1
ATOM 2546 C CA A ASN C 1 23 ? 24.320 27.929 64.093 0.50 70.83 20 ASN C CA 1
ATOM 2547 C CA B ASN C 1 23 ? 24.523 27.824 64.315 0.50 70.62 20 ASN C CA 1
ATOM 2548 C C A ASN C 1 23 ? 25.377 28.738 63.373 0.50 68.83 20 ASN C C 1
ATOM 2549 C C B ASN C 1 23 ? 25.669 28.614 63.680 0.50 70.14 20 ASN C C 1
ATOM 2550 O O A ASN C 1 23 ? 25.415 29.960 63.495 0.50 72.14 20 ASN C O 1
ATOM 2551 O O B ASN C 1 23 ? 26.030 29.695 64.142 0.50 75.24 20 ASN C O 1
ATOM 2560 N N . ILE C 1 24 ? 26.222 28.058 62.606 1.00 60.30 21 ILE C N 1
ATOM 2561 C CA . ILE C 1 24 ? 27.189 28.756 61.763 1.00 69.33 21 ILE C CA 1
ATOM 2562 C C . ILE C 1 24 ? 26.707 28.600 60.346 1.00 66.08 21 ILE C C 1
ATOM 2563 O O . ILE C 1 24 ? 25.964 27.676 60.018 1.00 62.48 21 ILE C O 1
ATOM 2568 N N . ILE C 1 25 ? 27.088 29.547 59.514 1.00 64.47 22 ILE C N 1
ATOM 2569 C CA . ILE C 1 25 ? 26.935 29.368 58.090 1.00 61.07 22 ILE C CA 1
ATOM 2570 C C . ILE C 1 25 ? 28.317 29.107 57.546 1.00 58.20 22 ILE C C 1
ATOM 2571 O O . ILE C 1 25 ? 29.252 29.842 57.831 1.00 66.63 22 ILE C O 1
ATOM 2576 N N . ILE C 1 26 ? 28.454 28.007 56.822 1.00 55.70 23 ILE C N 1
ATOM 2577 C CA . ILE C 1 26 ? 29.698 27.703 56.124 1.00 56.42 23 ILE C CA 1
ATOM 2578 C C . ILE C 1 26 ? 29.371 27.327 54.691 1.00 53.83 23 ILE C C 1
ATOM 2579 O O . ILE C 1 26 ? 28.510 26.490 54.447 1.00 61.62 23 ILE C O 1
ATOM 2584 N N . GLY C 1 27 ? 30.037 27.963 53.740 1.00 50.09 24 GLY C N 1
ATOM 2585 C CA . GLY C 1 27 ? 29.716 27.738 52.341 1.00 53.15 24 GLY C CA 1
ATOM 2586 C C . GLY C 1 27 ? 28.228 27.855 52.010 1.00 59.48 24 GLY C C 1
ATOM 2587 O O . GLY C 1 27 ? 27.692 27.030 51.267 1.00 64.19 24 GLY C O 1
ATOM 2588 N N . GLY C 1 28 ? 27.556 28.864 52.562 1.00 51.85 25 GLY C N 1
ATOM 2589 C CA . GLY C 1 28 ? 26.170 29.126 52.232 1.00 49.95 25 GLY C CA 1
ATOM 2590 C C . GLY C 1 28 ? 25.192 28.119 52.800 1.00 65.48 25 GLY C C 1
ATOM 2591 O O . GLY C 1 28 ? 24.028 28.071 52.399 1.00 66.22 25 GLY C O 1
ATOM 2592 N N . VAL C 1 29 ? 25.664 27.324 53.752 1.00 52.26 26 VAL C N 1
ATOM 2593 C CA . VAL C 1 29 ? 24.870 26.261 54.334 1.00 53.52 26 VAL C CA 1
ATOM 2594 C C . VAL C 1 29 ? 24.842 26.411 55.864 1.00 63.98 26 VAL C C 1
ATOM 2595 O O . VAL C 1 29 ? 25.882 26.577 56.513 1.00 60.20 26 VAL C O 1
ATOM 2599 N N . GLU C 1 30 ? 23.647 26.357 56.439 1.00 65.24 27 GLU C N 1
ATOM 2600 C CA . GLU C 1 30 ? 23.512 26.507 57.872 1.00 72.68 27 GLU C CA 1
ATOM 2601 C C . GLU C 1 30 ? 23.672 25.185 58.606 1.00 74.72 27 GLU C C 1
ATOM 2602 O O . GLU C 1 30 ? 23.053 24.183 58.247 1.00 83.57 27 GLU C O 1
ATOM 2608 N N . ILE C 1 31 ? 24.507 25.192 59.638 1.00 51.16 28 ILE C N 1
ATOM 2609 C CA . ILE C 1 31 ? 24.788 23.981 60.377 1.00 56.45 28 ILE C CA 1
ATOM 2610 C C . ILE C 1 31 ? 24.472 24.135 61.866 1.00 64.95 28 ILE C C 1
ATOM 2611 O O . ILE C 1 31 ? 25.049 24.978 62.553 1.00 62.08 28 ILE C O 1
ATOM 2616 N N . ALA C 1 32 ? 23.542 23.325 62.353 1.00 69.02 29 ALA C N 1
ATOM 2617 C CA . ALA C 1 32 ? 23.272 23.270 63.781 1.00 74.91 29 ALA C CA 1
ATOM 2618 C C . ALA C 1 32 ? 24.299 22.347 64.414 1.00 83.64 29 ALA C C 1
ATOM 2619 O O . ALA C 1 32 ? 24.483 21.206 63.984 1.00 89.48 29 ALA C O 1
ATOM 2621 N N . TYR C 1 33 ? 24.988 22.842 65.427 1.00 84.78 30 TYR C N 1
ATOM 2622 C CA . TYR C 1 33 ? 26.021 22.038 66.053 1.00 92.82 30 TYR C CA 1
ATOM 2623 C C . TYR C 1 33 ? 26.016 22.162 67.561 1.00 88.49 30 TYR C C 1
ATOM 2624 O O . TYR C 1 33 ? 25.359 23.035 68.130 1.00 77.90 30 TYR C O 1
ATOM 2633 N N . HIS C 1 34 ? 26.757 21.262 68.191 1.00 124.14 31 HIS C N 1
ATOM 2634 C CA . HIS C 1 34 ? 26.984 21.296 69.621 1.00 126.89 31 HIS C CA 1
ATOM 2635 C C . HIS C 1 34 ? 28.480 21.200 69.853 1.00 134.01 31 HIS C C 1
ATOM 2636 O O . HIS C 1 34 ? 29.162 20.389 69.228 1.00 141.14 31 HIS C O 1
ATOM 2643 N N . LEU C 1 35 ? 28.989 22.047 70.741 1.00 132.34 32 LEU C N 1
ATOM 2644 C CA . LEU C 1 35 ? 30.424 22.119 70.998 1.00 122.95 32 LEU C CA 1
ATOM 2645 C C . LEU C 1 35 ? 30.860 21.249 72.179 1.00 118.29 32 LEU C C 1
ATOM 2646 O O . LEU C 1 35 ? 30.165 21.161 73.191 1.00 115.53 32 LEU C O 1
ATOM 2651 N N . GLY C 1 36 ? 32.018 20.612 72.036 1.00 119.50 33 GLY C N 1
ATOM 2652 C CA . GLY C 1 36 ? 32.507 19.685 73.037 1.00 120.22 33 GLY C CA 1
ATOM 2653 C C . GLY C 1 36 ? 31.642 18.443 73.064 1.00 124.85 33 GLY C C 1
ATOM 2654 O O . GLY C 1 36 ? 31.184 18.016 74.124 1.00 126.08 33 GLY C O 1
ATOM 2655 N N . LEU C 1 37 ? 31.411 17.866 71.888 1.00 126.26 34 LEU C N 1
ATOM 2656 C CA . LEU C 1 37 ? 30.541 16.702 71.761 1.00 126.04 34 LEU C CA 1
ATOM 2657 C C . LEU C 1 37 ? 31.277 15.492 71.192 1.00 122.14 34 LEU C C 1
ATOM 2658 O O . LEU C 1 37 ? 31.425 14.471 71.866 1.00 115.46 34 LEU C O 1
ATOM 2663 N N . ASP C 1 42 ? 24.035 12.643 74.052 1.00 149.82 39 ASP C N 1
ATOM 2664 C CA . ASP C 1 42 ? 22.666 12.220 74.333 1.00 151.73 39 ASP C CA 1
ATOM 2665 C C . ASP C 1 42 ? 22.646 11.124 75.390 1.00 137.99 39 ASP C C 1
ATOM 2666 O O . ASP C 1 42 ? 21.585 10.627 75.766 1.00 134.90 39 ASP C O 1
ATOM 2671 N N . GLY C 1 43 ? 23.830 10.742 75.853 1.00 127.55 40 GLY C N 1
ATOM 2672 C CA . GLY C 1 43 ? 23.955 9.714 76.864 1.00 118.91 40 GLY C CA 1
ATOM 2673 C C . GLY C 1 43 ? 23.446 10.124 78.234 1.00 107.16 40 GLY C C 1
ATOM 2674 O O . GLY C 1 43 ? 23.857 11.144 78.791 1.00 108.83 40 GLY C O 1
ATOM 2675 N N . ASP C 1 44 ? 22.570 9.294 78.788 1.00 88.28 41 ASP C N 1
ATOM 2676 C CA . ASP C 1 44 ? 22.053 9.477 80.135 1.00 80.99 41 ASP C CA 1
ATOM 2677 C C . ASP C 1 44 ? 22.991 8.687 81.047 1.00 86.19 41 ASP C C 1
ATOM 2678 O O . ASP C 1 44 ? 23.054 7.464 80.968 1.00 85.67 41 ASP C O 1
ATOM 2683 N N . VAL C 1 45 ? 23.746 9.392 81.892 1.00 62.96 42 VAL C N 1
ATOM 2684 C CA . VAL C 1 45 ? 24.765 8.751 82.742 1.00 60.94 42 VAL C CA 1
ATOM 2685 C C . VAL C 1 45 ? 24.194 7.708 83.681 1.00 60.76 42 VAL C C 1
ATOM 2686 O O . VAL C 1 45 ? 24.752 6.622 83.830 1.00 75.71 42 VAL C O 1
ATOM 2690 N N . LEU C 1 46 ? 23.086 8.045 84.321 1.00 51.04 43 LEU C N 1
ATOM 2691 C CA . LEU C 1 46 ? 22.526 7.184 85.343 1.00 61.99 43 LEU C CA 1
ATOM 2692 C C . LEU C 1 46 ? 21.982 5.882 84.751 1.00 64.51 43 LEU C C 1
ATOM 2693 O O . LEU C 1 46 ? 22.234 4.793 85.277 1.00 64.47 43 LEU C O 1
ATOM 2698 N N . ILE C 1 47 ? 21.253 5.985 83.650 1.00 56.70 44 ILE C N 1
ATOM 2699 C CA . ILE C 1 47 ? 20.733 4.784 83.023 1.00 65.95 44 ILE C CA 1
ATOM 2700 C C . ILE C 1 47 ? 21.882 3.979 82.411 1.00 69.38 44 ILE C C 1
ATOM 2701 O O . ILE C 1 47 ? 21.844 2.751 82.378 1.00 68.69 44 ILE C O 1
ATOM 2706 N N . HIS C 1 48 ? 22.921 4.675 81.963 1.00 67.80 45 HIS C N 1
ATOM 2707 C CA . HIS C 1 48 ? 24.094 4.010 81.415 1.00 68.05 45 HIS C CA 1
ATOM 2708 C C . HIS C 1 48 ? 24.895 3.264 82.505 1.00 68.38 45 HIS C C 1
ATOM 2709 O O . HIS C 1 48 ? 25.230 2.089 82.341 1.00 61.09 45 HIS C O 1
ATOM 2716 N N . ALA C 1 49 ? 25.198 3.938 83.615 1.00 58.92 46 ALA C N 1
ATOM 2717 C CA . ALA C 1 49 ? 25.901 3.281 84.718 1.00 63.17 46 ALA C CA 1
ATOM 2718 C C . ALA C 1 49 ? 25.050 2.149 85.273 1.00 63.59 46 ALA C C 1
ATOM 2719 O O . ALA C 1 49 ? 25.557 1.087 85.628 1.00 63.27 46 ALA C O 1
ATOM 2721 N N . LEU C 1 50 ? 23.747 2.385 85.345 1.00 67.32 47 LEU C N 1
ATOM 2722 C CA . LEU C 1 50 ? 22.824 1.385 85.862 1.00 67.00 47 LEU C CA 1
ATOM 2723 C C . LEU C 1 50 ? 22.807 0.120 85.003 1.00 69.40 47 LEU C C 1
ATOM 2724 O O . LEU C 1 50 ? 22.845 -0.997 85.526 1.00 66.86 47 LEU C O 1
ATOM 2729 N N . CYS C 1 51 ? 22.750 0.302 83.686 1.00 62.28 48 CYS C N 1
ATOM 2730 C CA . CYS C 1 51 ? 22.858 -0.813 82.758 1.00 60.54 48 CYS C CA 1
ATOM 2731 C C . CYS C 1 51 ? 24.177 -1.563 82.919 1.00 62.33 48 CYS C C 1
ATOM 2732 O O . CYS C 1 51 ? 24.190 -2.791 82.951 1.00 69.52 48 CYS C O 1
ATOM 2735 N N . ASP C 1 52 ? 25.282 -0.828 83.010 1.00 52.05 49 ASP C N 1
ATOM 2736 C CA . ASP C 1 52 ? 26.583 -1.457 83.208 1.00 55.26 49 ASP C CA 1
ATOM 2737 C C . ASP C 1 52 ? 26.608 -2.283 84.497 1.00 61.69 49 ASP C C 1
ATOM 2738 O O . ASP C 1 52 ? 27.091 -3.419 84.511 1.00 59.23 49 ASP C O 1
ATOM 2743 N N . ALA C 1 53 ? 26.083 -1.708 85.578 1.00 60.60 50 ALA C N 1
ATOM 2744 C CA . ALA C 1 53 ? 26.041 -2.393 86.863 1.00 60.45 50 ALA C CA 1
ATOM 2745 C C . ALA C 1 53 ? 25.314 -3.733 86.753 1.00 66.31 50 ALA C C 1
ATOM 2746 O O . ALA C 1 53 ? 25.831 -4.771 87.154 1.00 72.68 50 ALA C O 1
ATOM 2748 N N . ILE C 1 54 ? 24.111 -3.704 86.204 1.00 66.08 51 ILE C N 1
ATOM 2749 C CA . ILE C 1 54 ? 23.310 -4.912 86.074 1.00 69.62 51 ILE C CA 1
ATOM 2750 C C . ILE C 1 54 ? 23.952 -5.954 85.155 1.00 71.16 51 ILE C C 1
ATOM 2751 O O . ILE C 1 54 ? 23.998 -7.140 85.476 1.00 72.48 51 ILE C O 1
ATOM 2756 N N . LEU C 1 55 ? 24.447 -5.513 84.009 1.00 68.85 52 LEU C N 1
ATOM 2757 C CA . LEU C 1 55 ? 25.123 -6.423 83.100 1.00 72.47 52 LEU C CA 1
ATOM 2758 C C . LEU C 1 55 ? 26.408 -6.964 83.718 1.00 71.68 52 LEU C C 1
ATOM 2759 O O . LEU C 1 55 ? 26.715 -8.140 83.590 1.00 76.03 52 LEU C O 1
ATOM 2764 N N . GLY C 1 56 ? 27.154 -6.098 84.389 1.00 65.92 53 GLY C N 1
ATOM 2765 C CA . GLY C 1 56 ? 28.372 -6.513 85.053 1.00 61.73 53 GLY C CA 1
ATOM 2766 C C . GLY C 1 56 ? 28.071 -7.561 86.104 1.00 61.66 53 GLY C C 1
ATOM 2767 O O . GLY C 1 56 ? 28.817 -8.519 86.271 1.00 64.68 53 GLY C O 1
ATOM 2768 N N . ALA C 1 57 ? 26.971 -7.376 86.823 1.00 60.89 54 ALA C N 1
ATOM 2769 C CA . ALA C 1 57 ? 26.559 -8.350 87.821 1.00 61.27 54 ALA C CA 1
ATOM 2770 C C . ALA C 1 57 ? 26.352 -9.702 87.162 1.00 70.08 54 ALA C C 1
ATOM 2771 O O . ALA C 1 57 ? 26.564 -10.742 87.773 1.00 72.09 54 ALA C O 1
ATOM 2773 N N . LEU C 1 58 ? 25.949 -9.681 85.898 1.00 73.74 55 LEU C N 1
ATOM 2774 C CA . LEU C 1 58 ? 25.590 -10.911 85.209 1.00 73.07 55 LEU C CA 1
ATOM 2775 C C . LEU C 1 58 ? 26.740 -11.558 84.443 1.00 74.11 55 LEU C C 1
ATOM 2776 O O . LEU C 1 58 ? 26.591 -12.652 83.912 1.00 81.52 55 LEU C O 1
ATOM 2781 N N . GLY C 1 59 ? 27.889 -10.897 84.406 1.00 66.94 56 GLY C N 1
ATOM 2782 C CA . GLY C 1 59 ? 29.029 -11.419 83.674 1.00 63.78 56 GLY C CA 1
ATOM 2783 C C . GLY C 1 59 ? 28.883 -11.184 82.184 1.00 69.30 56 GLY C C 1
ATOM 2784 O O . GLY C 1 59 ? 29.505 -11.863 81.367 1.00 65.88 56 GLY C O 1
ATOM 2785 N N . LEU C 1 60 ? 28.041 -10.213 81.839 1.00 77.88 57 LEU C N 1
ATOM 2786 C CA . LEU C 1 60 ? 27.736 -9.870 80.451 1.00 76.64 57 LEU C CA 1
ATOM 2787 C C . LEU C 1 60 ? 28.553 -8.711 79.861 1.00 87.24 57 LEU C C 1
ATOM 2788 O O . LEU C 1 60 ? 28.294 -8.295 78.738 1.00 91.33 57 LEU C O 1
ATOM 2793 N N . GLY C 1 61 ? 29.520 -8.180 80.609 1.00 88.61 58 GLY C N 1
ATOM 2794 C CA . GLY C 1 61 ? 30.278 -7.030 80.140 1.00 83.58 58 GLY C CA 1
ATOM 2795 C C . GLY C 1 61 ? 29.553 -5.727 80.413 1.00 86.65 58 GLY C C 1
ATOM 2796 O O . GLY C 1 61 ? 28.948 -5.559 81.462 1.00 96.48 58 GLY C O 1
ATOM 2797 N N . ASP C 1 62 ? 29.647 -4.784 79.483 1.00 91.17 59 ASP C N 1
ATOM 2798 C CA . ASP C 1 62 ? 28.934 -3.516 79.604 1.00 88.93 59 ASP C CA 1
ATOM 2799 C C . ASP C 1 62 ? 27.846 -3.388 78.535 1.00 91.03 59 ASP C C 1
ATOM 2800 O O . ASP C 1 62 ? 27.660 -4.280 77.708 1.00 86.98 59 ASP C O 1
ATOM 2805 N N . ILE C 1 63 ? 27.131 -2.272 78.554 1.00 92.13 60 ILE C N 1
ATOM 2806 C CA . ILE C 1 63 ? 26.045 -2.048 77.610 1.00 91.12 60 ILE C CA 1
ATOM 2807 C C . ILE C 1 63 ? 26.569 -2.043 76.168 1.00 98.27 60 ILE C C 1
ATOM 2808 O O . ILE C 1 63 ? 25.844 -2.385 75.229 1.00 92.93 60 ILE C O 1
ATOM 2813 N N . GLY C 1 64 ? 27.840 -1.679 76.007 1.00 99.57 61 GLY C N 1
ATOM 2814 C CA . GLY C 1 64 ? 28.462 -1.589 74.696 1.00 90.68 61 GLY C CA 1
ATOM 2815 C C . GLY C 1 64 ? 28.716 -2.915 74.001 1.00 94.25 61 GLY C C 1
ATOM 2816 O O . GLY C 1 64 ? 29.008 -2.947 72.808 1.00 98.02 61 GLY C O 1
ATOM 2817 N N . LYS C 1 65 ? 28.635 -4.014 74.741 1.00 102.74 62 LYS C N 1
ATOM 2818 C CA . LYS C 1 65 ? 28.761 -5.340 74.138 1.00 105.60 62 LYS C CA 1
ATOM 2819 C C . LYS C 1 65 ? 27.472 -5.827 73.475 1.00 104.67 62 LYS C C 1
ATOM 2820 O O . LYS C 1 65 ? 27.518 -6.496 72.447 1.00 109.90 62 LYS C O 1
ATOM 2826 N N . HIS C 1 66 ? 26.332 -5.522 74.084 1.00 104.34 63 HIS C N 1
ATOM 2827 C CA . HIS C 1 66 ? 25.040 -5.887 73.515 1.00 110.64 63 HIS C CA 1
ATOM 2828 C C . HIS C 1 66 ? 24.459 -4.802 72.606 1.00 114.28 63 HIS C C 1
ATOM 2829 O O . HIS C 1 66 ? 23.501 -5.045 71.871 1.00 103.00 63 HIS C O 1
ATOM 2836 N N . PHE C 1 67 ? 25.056 -3.614 72.647 1.00 124.89 64 PHE C N 1
ATOM 2837 C CA . PHE C 1 67 ? 24.508 -2.438 71.972 1.00 128.07 64 PHE C CA 1
ATOM 2838 C C . PHE C 1 67 ? 23.048 -2.157 72.341 1.00 125.72 64 PHE C C 1
ATOM 2839 O O . PHE C 1 67 ? 22.439 -2.869 73.142 1.00 124.82 64 PHE C O 1
ATOM 2847 N N . ASN C 1 76 ? 22.638 6.833 68.444 1.00 149.98 73 ASN C N 1
ATOM 2848 C CA . ASN C 1 76 ? 21.892 7.355 69.583 1.00 154.76 73 ASN C CA 1
ATOM 2849 C C . ASN C 1 76 ? 20.442 6.886 69.589 1.00 159.88 73 ASN C C 1
ATOM 2850 O O . ASN C 1 76 ? 19.885 6.555 68.543 1.00 161.66 73 ASN C O 1
ATOM 2855 N N . ILE C 1 77 ? 19.829 6.928 70.770 1.00 157.12 74 ILE C N 1
ATOM 2856 C CA . ILE C 1 77 ? 18.452 6.495 71.002 1.00 149.96 74 ILE C CA 1
ATOM 2857 C C . ILE C 1 77 ? 18.128 6.817 72.454 1.00 140.09 74 ILE C C 1
ATOM 2858 O O . ILE C 1 77 ? 19.026 7.032 73.269 1.00 137.87 74 ILE C O 1
ATOM 2863 N N . ASP C 1 78 ? 16.841 6.837 72.778 1.00 129.29 75 ASP C N 1
ATOM 2864 C CA . ASP C 1 78 ? 16.399 7.035 74.146 1.00 117.74 75 ASP C CA 1
ATOM 2865 C C . ASP C 1 78 ? 16.976 5.936 75.033 1.00 114.86 75 ASP C C 1
ATOM 2866 O O . ASP C 1 78 ? 16.824 4.750 74.738 1.00 115.41 75 ASP C O 1
ATOM 2871 N N . SER C 1 79 ? 17.634 6.329 76.121 1.00 107.79 76 SER C N 1
ATOM 2872 C CA . SER C 1 79 ? 18.264 5.363 77.018 1.00 95.39 76 SER C CA 1
ATOM 2873 C C . SER C 1 79 ? 17.252 4.524 77.803 1.00 86.53 76 SER C C 1
ATOM 2874 O O . SER C 1 79 ? 17.537 3.378 78.149 1.00 72.70 76 SER C O 1
ATOM 2877 N N . LYS C 1 80 ? 16.060 5.078 78.035 1.00 92.17 77 LYS C N 1
ATOM 2878 C CA . LYS C 1 80 ? 15.003 4.380 78.774 1.00 86.53 77 LYS C CA 1
ATOM 2879 C C . LYS C 1 80 ? 14.676 3.087 78.043 1.00 92.65 77 LYS C C 1
ATOM 2880 O O . LYS C 1 80 ? 14.033 2.193 78.583 1.00 98.46 77 LYS C O 1
ATOM 2886 N N . PHE C 1 81 ? 15.148 2.999 76.808 1.00 93.08 78 PHE C N 1
ATOM 2887 C CA . PHE C 1 81 ? 14.945 1.836 75.975 1.00 94.28 78 PHE C CA 1
ATOM 2888 C C . PHE C 1 81 ? 15.833 0.710 76.454 1.00 92.32 78 PHE C C 1
ATOM 2889 O O . PHE C 1 81 ? 15.354 -0.348 76.848 1.00 92.66 78 PHE C O 1
ATOM 2897 N N . PHE C 1 82 ? 17.137 0.942 76.396 1.00 93.68 79 PHE C N 1
ATOM 2898 C CA . PHE C 1 82 ? 18.115 -0.055 76.804 1.00 92.48 79 PHE C CA 1
ATOM 2899 C C . PHE C 1 82 ? 17.747 -0.679 78.132 1.00 80.99 79 PHE C C 1
ATOM 2900 O O . PHE C 1 82 ? 17.911 -1.880 78.322 1.00 75.11 79 PHE C O 1
ATOM 2908 N N . LEU C 1 83 ? 17.254 0.135 79.055 1.00 79.01 80 LEU C N 1
ATOM 2909 C CA . LEU C 1 83 ? 16.829 -0.387 80.344 1.00 84.65 80 LEU C CA 1
ATOM 2910 C C . LEU C 1 83 ? 15.780 -1.473 80.140 1.00 90.75 80 LEU C C 1
ATOM 2911 O O . LEU C 1 83 ? 15.934 -2.594 80.628 1.00 91.10 80 LEU C O 1
ATOM 2916 N N . ALA C 1 84 ? 14.724 -1.140 79.405 1.00 91.92 81 ALA C N 1
ATOM 2917 C CA . ALA C 1 84 ? 13.661 -2.098 79.118 1.00 88.62 81 ALA C CA 1
ATOM 2918 C C . ALA C 1 84 ? 14.242 -3.396 78.585 1.00 80.47 81 ALA C C 1
ATOM 2919 O O . ALA C 1 84 ? 13.794 -4.483 78.955 1.00 80.57 81 ALA C O 1
ATOM 2921 N N . GLU C 1 85 ? 15.234 -3.268 77.709 1.00 67.73 82 GLU C N 1
ATOM 2922 C CA . GLU C 1 85 ? 15.954 -4.418 77.183 1.00 71.81 82 GLU C CA 1
ATOM 2923 C C . GLU C 1 85 ? 16.655 -5.184 78.299 1.00 81.14 82 GLU C C 1
ATOM 2924 O O . GLU C 1 85 ? 16.447 -6.387 78.466 1.00 84.99 82 GLU C O 1
ATOM 2930 N N . ILE C 1 86 ? 17.487 -4.486 79.066 1.00 76.24 83 ILE C N 1
ATOM 2931 C CA . ILE C 1 86 ? 18.211 -5.140 80.142 1.00 72.67 83 ILE C CA 1
ATOM 2932 C C . ILE C 1 86 ? 17.201 -5.809 81.059 1.00 77.06 83 ILE C C 1
ATOM 2933 O O . ILE C 1 86 ? 17.449 -6.895 81.573 1.00 79.22 83 ILE C O 1
ATOM 2938 N N . LYS C 1 87 ? 16.051 -5.167 81.241 1.00 76.03 84 LYS C N 1
ATOM 2939 C CA . LYS C 1 87 ? 14.983 -5.746 82.049 1.00 77.31 84 LYS C CA 1
ATOM 2940 C C . LYS C 1 87 ? 14.584 -7.113 81.522 1.00 83.36 84 LYS C C 1
ATOM 2941 O O . LYS C 1 87 ? 14.581 -8.100 82.248 1.00 81.78 84 LYS C O 1
ATOM 2947 N N . LYS C 1 88 ? 14.244 -7.163 80.245 1.00 95.37 85 LYS C N 1
ATOM 2948 C CA . LYS C 1 88 ? 13.782 -8.399 79.643 1.00 101.65 85 LYS C CA 1
ATOM 2949 C C . LYS C 1 88 ? 14.874 -9.466 79.637 1.00 106.71 85 LYS C C 1
ATOM 2950 O O . LYS C 1 88 ? 14.594 -10.636 79.879 1.00 116.50 85 LYS C O 1
ATOM 2964 N N . LEU C 1 90 ? 17.091 -9.664 81.701 1.00 100.49 87 LEU C N 1
ATOM 2965 C CA . LEU C 1 90 ? 17.261 -9.976 83.111 1.00 97.85 87 LEU C CA 1
ATOM 2966 C C . LEU C 1 90 ? 16.351 -11.143 83.466 1.00 96.46 87 LEU C C 1
ATOM 2967 O O . LEU C 1 90 ? 16.675 -11.967 84.323 1.00 93.45 87 LEU C O 1
ATOM 2972 N N . ASP C 1 91 ? 15.203 -11.198 82.799 1.00 97.36 88 ASP C N 1
ATOM 2973 C CA . ASP C 1 91 ? 14.248 -12.277 82.997 1.00 103.05 88 ASP C CA 1
ATOM 2974 C C . ASP C 1 91 ? 14.726 -13.528 82.278 1.00 103.89 88 ASP C C 1
ATOM 2975 O O . ASP C 1 91 ? 14.493 -14.646 82.730 1.00 105.28 88 ASP C O 1
ATOM 2980 N N . LYS C 1 92 ? 15.404 -13.331 81.154 1.00 108.83 89 LYS C N 1
ATOM 2981 C CA . LYS C 1 92 ? 15.958 -14.447 80.398 1.00 115.59 89 LYS C CA 1
ATOM 2982 C C . LYS C 1 92 ? 16.862 -15.275 81.303 1.00 110.56 89 LYS C C 1
ATOM 2983 O O . LYS C 1 92 ? 16.934 -16.496 81.184 1.00 109.73 89 LYS C O 1
ATOM 2989 N N . LYS C 1 93 ? 17.550 -14.598 82.214 1.00 106.55 90 LYS C N 1
ATOM 2990 C CA . LYS C 1 93 ? 18.493 -15.261 83.098 1.00 103.02 90 LYS C CA 1
ATOM 2991 C C . LYS C 1 93 ? 17.870 -15.717 84.416 1.00 105.10 90 LYS C C 1
ATOM 2992 O O . LYS C 1 93 ? 18.515 -16.422 85.192 1.00 103.97 90 LYS C O 1
ATOM 2998 N N . GLN C 1 94 ? 16.625 -15.315 84.668 1.00 107.80 91 GLN C N 1
ATOM 2999 C CA . GLN C 1 94 ? 15.915 -15.713 85.892 1.00 114.64 91 GLN C CA 1
ATOM 3000 C C . GLN C 1 94 ? 16.430 -15.057 87.184 1.00 104.63 91 GLN C C 1
ATOM 3001 O O . GLN C 1 94 ? 15.908 -15.317 88.278 1.00 93.30 91 GLN C O 1
ATOM 3007 N N . TYR C 1 95 ? 17.481 -14.248 87.058 1.00 99.69 92 TYR C N 1
ATOM 3008 C CA . TYR C 1 95 ? 17.899 -13.361 88.140 1.00 89.79 92 TYR C CA 1
ATOM 3009 C C . TYR C 1 95 ? 16.904 -12.207 88.298 1.00 87.48 92 TYR C C 1
ATOM 3010 O O . TYR C 1 95 ? 16.323 -11.731 87.323 1.00 83.85 92 TYR C O 1
ATOM 3019 N N . SER C 1 96 ? 16.704 -11.774 89.537 1.00 92.78 93 SER C N 1
ATOM 3020 C CA . SER C 1 96 ? 15.830 -10.643 89.830 1.00 96.96 93 SER C CA 1
ATOM 3021 C C . SER C 1 96 ? 16.530 -9.611 90.727 1.00 93.25 93 SER C C 1
ATOM 3022 O O . SER C 1 96 ? 17.325 -9.956 91.610 1.00 89.01 93 SER C O 1
ATOM 3025 N N . ILE C 1 97 ? 16.226 -8.341 90.494 1.00 84.43 94 ILE C N 1
ATOM 3026 C CA . ILE C 1 97 ? 16.834 -7.263 91.256 1.00 71.88 94 ILE C CA 1
ATOM 3027 C C . ILE C 1 97 ? 16.454 -7.322 92.734 1.00 68.46 94 ILE C C 1
ATOM 3028 O O . ILE C 1 97 ? 15.275 -7.383 93.083 1.00 63.07 94 ILE C O 1
ATOM 3033 N N . SER C 1 98 ? 17.464 -7.301 93.599 1.00 72.09 95 SER C N 1
ATOM 3034 C CA . SER C 1 98 ? 17.246 -7.132 95.030 1.00 63.21 95 SER C CA 1
ATOM 3035 C C . SER C 1 98 ? 17.122 -5.655 95.352 1.00 68.49 95 SER C C 1
ATOM 3036 O O . SER C 1 98 ? 16.080 -5.206 95.814 1.00 78.45 95 SER C O 1
ATOM 3039 N N . ASN C 1 99 ? 18.202 -4.908 95.142 1.00 61.28 96 ASN C N 1
ATOM 3040 C CA . ASN C 1 99 ? 18.136 -3.448 95.186 1.00 59.05 96 ASN C CA 1
ATOM 3041 C C . ASN C 1 99 ? 19.266 -2.737 94.445 1.00 68.11 96 ASN C C 1
ATOM 3042 O O . ASN C 1 99 ? 20.284 -3.339 94.105 1.00 69.76 96 ASN C O 1
ATOM 3047 N N . ILE C 1 100 ? 19.056 -1.452 94.177 1.00 69.38 97 ILE C N 1
ATOM 3048 C CA . ILE C 1 100 ? 20.058 -0.628 93.530 1.00 63.36 97 ILE C CA 1
ATOM 3049 C C . ILE C 1 100 ? 20.319 0.610 94.351 1.00 65.41 97 ILE C C 1
ATOM 3050 O O . ILE C 1 100 ? 19.389 1.216 94.880 1.00 65.15 97 ILE C O 1
ATOM 3055 N N . ASP C 1 101 ? 21.588 0.983 94.459 1.00 62.44 98 ASP C N 1
ATOM 3056 C CA . ASP C 1 101 ? 21.937 2.284 94.999 1.00 55.35 98 ASP C CA 1
ATOM 3057 C C . ASP C 1 101 ? 22.703 3.089 93.954 1.00 56.59 98 ASP C C 1
ATOM 3058 O O . ASP C 1 101 ? 23.657 2.600 93.350 1.00 57.91 98 ASP C O 1
ATOM 3063 N N . CYS C 1 102 ? 22.272 4.324 93.739 1.00 56.44 99 CYS C N 1
ATOM 3064 C CA . CYS C 1 102 ? 22.904 5.190 92.750 1.00 55.11 99 CYS C CA 1
ATOM 3065 C C . CYS C 1 102 ? 23.435 6.447 93.390 1.00 51.66 99 CYS C C 1
ATOM 3066 O O . CYS C 1 102 ? 22.727 7.102 94.142 1.00 57.87 99 CYS C O 1
ATOM 3069 N N . THR C 1 103 ? 24.685 6.776 93.094 1.00 53.08 100 THR C N 1
ATOM 3070 C CA . THR C 1 103 ? 25.248 8.053 93.497 1.00 47.49 100 THR C CA 1
ATOM 3071 C C . THR C 1 103 ? 25.531 8.902 92.261 1.00 61.05 100 THR C C 1
ATOM 3072 O O . THR C 1 103 ? 26.322 8.527 91.392 1.00 66.36 100 THR C O 1
ATOM 3076 N N . ILE C 1 104 ? 24.849 10.036 92.176 1.00 60.12 101 ILE C N 1
ATOM 3077 C CA . ILE C 1 104 ? 25.098 11.009 91.131 1.00 55.80 101 ILE C CA 1
ATOM 3078 C C . ILE C 1 104 ? 26.119 12.018 91.625 1.00 57.86 101 ILE C C 1
ATOM 3079 O O . ILE C 1 104 ? 25.989 12.559 92.719 1.00 65.07 101 ILE C O 1
ATOM 3084 N N . ILE C 1 105 ? 27.145 12.266 90.826 1.00 59.86 102 ILE C N 1
ATOM 3085 C CA . ILE C 1 105 ? 28.160 13.217 91.231 1.00 60.73 102 ILE C CA 1
ATOM 3086 C C . ILE C 1 105 ? 28.111 14.429 90.321 1.00 54.77 102 ILE C C 1
ATOM 3087 O O . ILE C 1 105 ? 28.463 14.351 89.154 1.00 61.13 102 ILE C O 1
ATOM 3092 N N . ALA C 1 106 ? 27.628 15.543 90.856 1.00 48.85 103 ALA C N 1
ATOM 3093 C CA . ALA C 1 106 ? 27.472 16.756 90.064 1.00 52.83 103 ALA C CA 1
ATOM 3094 C C . ALA C 1 106 ? 27.570 18.004 90.915 1.00 49.46 103 ALA C C 1
ATOM 3095 O O . ALA C 1 106 ? 26.998 18.061 91.992 1.00 69.15 103 ALA C O 1
ATOM 3097 N N . GLN C 1 107 ? 28.228 19.032 90.404 1.00 52.48 104 GLN C N 1
ATOM 3098 C CA . GLN C 1 107 ? 28.190 20.337 91.042 1.00 59.61 104 GLN C CA 1
ATOM 3099 C C . GLN C 1 107 ? 26.867 20.972 90.624 1.00 78.89 104 GLN C C 1
ATOM 3100 O O . GLN C 1 107 ? 26.145 21.543 91.442 1.00 82.41 104 GLN C O 1
ATOM 3106 N N . ALA C 1 108 ? 26.551 20.825 89.338 1.00 87.99 105 ALA C N 1
ATOM 3107 C CA . ALA C 1 108 ? 25.309 21.327 88.749 1.00 97.55 105 ALA C CA 1
ATOM 3108 C C . ALA C 1 108 ? 24.808 20.381 87.648 1.00 109.34 105 ALA C C 1
ATOM 3109 O O . ALA C 1 108 ? 25.594 19.621 87.081 1.00 112.22 105 ALA C O 1
ATOM 3111 N N . PRO C 1 109 ? 23.499 20.414 87.337 1.00 112.48 106 PRO C N 1
ATOM 3112 C CA . PRO C 1 109 ? 22.399 21.178 87.947 1.00 110.29 106 PRO C CA 1
ATOM 3113 C C . PRO C 1 109 ? 21.964 20.602 89.291 1.00 105.39 106 PRO C C 1
ATOM 3114 O O . PRO C 1 109 ? 22.636 19.727 89.831 1.00 103.91 106 PRO C O 1
ATOM 3118 N N . LYS C 1 110 ? 20.865 21.107 89.840 1.00 106.51 107 LYS C N 1
ATOM 3119 C CA . LYS C 1 110 ? 20.362 20.582 91.098 1.00 109.77 107 LYS C CA 1
ATOM 3120 C C . LYS C 1 110 ? 19.564 19.312 90.891 1.00 103.15 107 LYS C C 1
ATOM 3121 O O . LYS C 1 110 ? 18.595 19.276 90.132 1.00 95.93 107 LYS C O 1
ATOM 3135 N N . LEU C 1 112 ? 18.113 17.473 93.456 1.00 98.51 109 LEU C N 1
ATOM 3136 C CA . LEU C 1 112 ? 17.177 17.149 94.529 1.00 97.30 109 LEU C CA 1
ATOM 3137 C C . LEU C 1 112 ? 15.721 16.986 94.073 1.00 96.40 109 LEU C C 1
ATOM 3138 O O . LEU C 1 112 ? 15.131 15.917 94.243 1.00 96.85 109 LEU C O 1
ATOM 3143 N N . PRO C 1 113 ? 15.137 18.035 93.481 1.00 97.34 110 PRO C N 1
ATOM 3144 C CA . PRO C 1 113 ? 13.720 17.936 93.109 1.00 105.52 110 PRO C CA 1
ATOM 3145 C C . PRO C 1 113 ? 13.405 16.735 92.212 1.00 110.96 110 PRO C C 1
ATOM 3146 O O . PRO C 1 113 ? 12.419 16.031 92.439 1.00 123.62 110 PRO C O 1
ATOM 3150 N N . HIS C 1 114 ? 14.251 16.493 91.219 1.00 97.14 111 HIS C N 1
ATOM 3151 C CA . HIS C 1 114 ? 13.972 15.492 90.193 1.00 82.47 111 HIS C CA 1
ATOM 3152 C C . HIS C 1 114 ? 14.235 14.040 90.609 1.00 77.04 111 HIS C C 1
ATOM 3153 O O . HIS C 1 114 ? 13.817 13.115 89.914 1.00 68.47 111 HIS C O 1
ATOM 3160 N N . ILE C 1 115 ? 14.925 13.842 91.731 1.00 78.61 112 ILE C N 1
ATOM 3161 C CA . ILE C 1 115 ? 15.298 12.500 92.178 1.00 80.44 112 ILE C CA 1
ATOM 3162 C C . ILE C 1 115 ? 14.101 11.558 92.208 1.00 80.64 112 ILE C C 1
ATOM 3163 O O . ILE C 1 115 ? 14.141 10.455 91.659 1.00 79.74 112 ILE C O 1
ATOM 3168 N N . GLU C 1 116 ? 13.030 12.005 92.848 1.00 84.33 113 GLU C N 1
ATOM 3169 C CA . GLU C 1 116 ? 11.871 11.154 93.076 1.00 91.92 113 GLU C CA 1
ATOM 3170 C C . GLU C 1 116 ? 11.193 10.710 91.780 1.00 90.66 113 GLU C C 1
ATOM 3171 O O . GLU C 1 116 ? 10.599 9.632 91.710 1.00 89.55 113 GLU C O 1
ATOM 3177 N N . LYS C 1 117 ? 11.293 11.541 90.751 1.00 85.41 114 LYS C N 1
ATOM 3178 C CA . LYS C 1 117 ? 10.764 11.178 89.453 1.00 90.92 114 LYS C CA 1
ATOM 3179 C C . LYS C 1 117 ? 11.642 10.129 88.794 1.00 87.65 114 LYS C C 1
ATOM 3180 O O . LYS C 1 117 ? 11.139 9.242 88.104 1.00 91.62 114 LYS C O 1
ATOM 3194 N N . ARG C 1 119 ? 13.480 7.799 90.262 1.00 70.33 116 ARG C N 1
ATOM 3195 C CA . ARG C 1 119 ? 13.147 6.542 90.904 1.00 71.29 116 ARG C CA 1
ATOM 3196 C C . ARG C 1 119 ? 11.813 6.023 90.412 1.00 79.20 116 ARG C C 1
ATOM 3197 O O . ARG C 1 119 ? 11.653 4.829 90.170 1.00 81.95 116 ARG C O 1
ATOM 3205 N N . ALA C 1 120 ? 10.855 6.928 90.268 1.00 84.00 117 ALA C N 1
ATOM 3206 C CA . ALA C 1 120 ? 9.554 6.559 89.737 1.00 86.22 117 ALA C CA 1
ATOM 3207 C C . ALA C 1 120 ? 9.733 5.924 88.370 1.00 78.50 117 ALA C C 1
ATOM 3208 O O . ALA C 1 120 ? 9.301 4.798 88.133 1.00 83.51 117 ALA C O 1
ATOM 3210 N N . CYS C 1 121 ? 10.394 6.652 87.480 1.00 73.23 118 CYS C N 1
ATOM 3211 C CA . CYS C 1 121 ? 10.608 6.201 86.111 1.00 74.03 118 CYS C CA 1
ATOM 3212 C C . CYS C 1 121 ? 11.283 4.829 86.068 1.00 76.32 118 CYS C C 1
ATOM 3213 O O . CYS C 1 121 ? 10.702 3.860 85.585 1.00 77.67 118 CYS C O 1
ATOM 3216 N N . LEU C 1 122 ? 12.512 4.763 86.571 1.00 77.64 119 LEU C N 1
ATOM 3217 C CA . LEU C 1 122 ? 13.301 3.530 86.563 1.00 76.71 119 LEU C CA 1
ATOM 3218 C C . LEU C 1 122 ? 12.608 2.347 87.240 1.00 80.44 119 LEU C C 1
ATOM 3219 O O . LEU C 1 122 ? 12.699 1.216 86.761 1.00 84.18 119 LEU C O 1
ATOM 3224 N N . ALA C 1 123 ? 11.932 2.602 88.355 1.00 78.44 120 ALA C N 1
ATOM 3225 C CA . ALA C 1 123 ? 11.173 1.551 89.026 1.00 80.07 120 ALA C CA 1
ATOM 3226 C C . ALA C 1 123 ? 10.135 0.981 88.064 1.00 90.74 120 ALA C C 1
ATOM 3227 O O . ALA C 1 123 ? 10.015 -0.232 87.900 1.00 92.35 120 ALA C O 1
ATOM 3229 N N . ASN C 1 124 ? 9.397 1.869 87.413 1.00 94.72 121 ASN C N 1
ATOM 3230 C CA . ASN C 1 124 ? 8.368 1.451 86.481 1.00 100.76 121 ASN C CA 1
ATOM 3231 C C . ASN C 1 124 ? 8.918 0.611 85.329 1.00 106.53 121 ASN C C 1
ATOM 3232 O O . ASN C 1 124 ? 8.282 -0.342 84.888 1.00 117.68 121 ASN C O 1
ATOM 3237 N N . ILE C 1 125 ? 10.101 0.967 84.840 1.00 98.18 122 ILE C N 1
ATOM 3238 C CA . ILE C 1 125 ? 10.702 0.257 83.712 1.00 91.01 122 ILE C CA 1
ATOM 3239 C C . ILE C 1 125 ? 11.238 -1.115 84.104 1.00 96.65 122 ILE C C 1
ATOM 3240 O O . ILE C 1 125 ? 11.206 -2.054 83.311 1.00 101.69 122 ILE C O 1
ATOM 3245 N N . LEU C 1 126 ? 11.744 -1.221 85.328 1.00 88.79 123 LEU C N 1
ATOM 3246 C CA . LEU C 1 126 ? 12.317 -2.465 85.814 1.00 79.68 123 LEU C CA 1
ATOM 3247 C C . LEU C 1 126 ? 11.271 -3.283 86.536 1.00 88.47 123 LEU C C 1
ATOM 3248 O O . LEU C 1 126 ? 11.548 -4.385 87.016 1.00 90.56 123 LEU C O 1
ATOM 3253 N N . GLU C 1 127 ? 10.066 -2.732 86.616 1.00 97.06 124 GLU C N 1
ATOM 3254 C CA . GLU C 1 127 ? 8.971 -3.390 87.313 1.00 99.96 124 GLU C CA 1
ATOM 3255 C C . GLU C 1 127 ? 9.417 -3.822 88.700 1.00 95.16 124 GLU C C 1
ATOM 3256 O O . GLU C 1 127 ? 9.299 -4.990 89.068 1.00 101.96 124 GLU C O 1
ATOM 3262 N N . ILE C 1 128 ? 9.958 -2.875 89.457 1.00 85.49 125 ILE C N 1
ATOM 3263 C CA . ILE C 1 128 ? 10.287 -3.117 90.852 1.00 83.48 125 ILE C CA 1
ATOM 3264 C C . ILE C 1 128 ? 9.693 -2.028 91.720 1.00 79.95 125 ILE C C 1
ATOM 3265 O O . ILE C 1 128 ? 9.091 -1.075 91.228 1.00 89.11 125 ILE C O 1
ATOM 3270 N N . GLN C 1 129 ? 9.892 -2.169 93.019 1.00 71.46 126 GLN C N 1
ATOM 3271 C CA . GLN C 1 129 ? 9.440 -1.183 93.968 1.00 78.64 126 GLN C CA 1
ATOM 3272 C C . GLN C 1 129 ? 10.371 0.004 93.959 1.00 84.26 126 GLN C C 1
ATOM 3273 O O . GLN C 1 129 ? 11.587 -0.155 93.864 1.00 88.64 126 GLN C O 1
ATOM 3279 N N . ILE C 1 130 ? 9.794 1.193 94.074 1.00 81.50 127 ILE C N 1
ATOM 3280 C CA . ILE C 1 130 ? 10.578 2.412 94.245 1.00 83.43 127 ILE C CA 1
ATOM 3281 C C . ILE C 1 130 ? 11.607 2.247 95.372 1.00 80.00 127 ILE C C 1
ATOM 3282 O O . ILE C 1 130 ? 12.772 2.623 95.231 1.00 73.89 127 ILE C O 1
ATOM 3287 N N . SER C 1 131 ? 11.172 1.657 96.479 1.00 81.55 128 SER C N 1
ATOM 3288 C CA . SER C 1 131 ? 12.022 1.480 97.653 1.00 89.76 128 SER C CA 1
ATOM 3289 C C . SER C 1 131 ? 13.236 0.599 97.375 1.00 89.00 128 SER C C 1
ATOM 3290 O O . SER C 1 131 ? 14.183 0.566 98.160 1.00 82.03 128 SER C O 1
ATOM 3293 N N . GLN C 1 132 ? 13.196 -0.137 96.272 1.00 86.99 129 GLN C N 1
ATOM 3294 C CA . GLN C 1 132 ? 14.265 -1.069 95.965 1.00 81.99 129 GLN C CA 1
ATOM 3295 C C . GLN C 1 132 ? 15.381 -0.369 95.234 1.00 80.06 129 GLN C C 1
ATOM 3296 O O . GLN C 1 132 ? 16.463 -0.916 95.066 1.00 90.69 129 GLN C O 1
ATOM 3302 N N . ILE C 1 133 ? 15.118 0.845 94.783 1.00 70.25 130 ILE C N 1
ATOM 3303 C CA . ILE C 1 133 ? 16.140 1.579 94.066 1.00 71.00 130 ILE C CA 1
ATOM 3304 C C . ILE C 1 133 ? 16.335 2.964 94.654 1.00 72.63 130 ILE C C 1
ATOM 3305 O O . ILE C 1 133 ? 15.392 3.746 94.769 1.00 74.12 130 ILE C O 1
ATOM 3310 N N . ASN C 1 134 ? 17.572 3.246 95.041 1.00 69.98 131 ASN C N 1
ATOM 3311 C CA . ASN C 1 134 ? 17.893 4.483 95.726 1.00 64.65 131 ASN C CA 1
ATOM 3312 C C . ASN C 1 134 ? 18.739 5.381 94.851 1.00 63.78 131 ASN C C 1
ATOM 3313 O O . ASN C 1 134 ? 19.537 4.900 94.053 1.00 65.34 131 ASN C O 1
ATOM 3318 N N . ILE C 1 135 ? 18.543 6.686 94.983 1.00 58.92 132 ILE C N 1
ATOM 3319 C CA . ILE C 1 135 ? 19.328 7.645 94.229 1.00 49.25 132 ILE C CA 1
ATOM 3320 C C . ILE C 1 135 ? 19.693 8.821 95.106 1.00 56.22 132 ILE C C 1
ATOM 3321 O O . ILE C 1 135 ? 18.828 9.443 95.714 1.00 69.78 132 ILE C O 1
ATOM 3326 N N . LYS C 1 136 ? 20.978 9.133 95.173 1.00 58.42 133 LYS C N 1
ATOM 3327 C CA . LYS C 1 136 ? 21.430 10.247 95.985 1.00 56.84 133 LYS C CA 1
ATOM 3328 C C . LYS C 1 136 ? 22.341 11.096 95.119 1.00 58.03 133 LYS C C 1
ATOM 3329 O O . LYS C 1 136 ? 22.727 10.667 94.043 1.00 57.26 133 LYS C O 1
ATOM 3335 N N . ALA C 1 137 ? 22.647 12.315 95.548 1.00 57.98 134 ALA C N 1
ATOM 3336 C CA . ALA C 1 137 ? 23.465 13.191 94.715 1.00 56.35 134 ALA C CA 1
ATOM 3337 C C . ALA C 1 137 ? 24.454 13.966 95.545 1.00 58.43 134 ALA C C 1
ATOM 3338 O O . ALA C 1 137 ? 24.090 14.557 96.558 1.00 63.48 134 ALA C O 1
ATOM 3340 N N . THR C 1 138 ? 25.704 13.978 95.106 1.00 54.93 135 THR C N 1
ATOM 3341 C CA . THR C 1 138 ? 26.740 14.665 95.862 1.00 55.16 135 THR C CA 1
ATOM 3342 C C . THR C 1 138 ? 27.592 15.560 94.991 1.00 52.82 135 THR C C 1
ATOM 3343 O O . THR C 1 138 ? 27.555 15.489 93.781 1.00 66.57 135 THR C O 1
ATOM 3347 N N . THR C 1 139 ? 28.363 16.403 95.643 1.00 54.88 136 THR C N 1
ATOM 3348 C CA . THR C 1 139 ? 29.109 17.464 95.009 1.00 52.80 136 THR C CA 1
ATOM 3349 C C . THR C 1 139 ? 30.580 17.208 95.310 1.00 63.37 136 THR C C 1
ATOM 3350 O O . THR C 1 139 ? 30.906 16.624 96.341 1.00 83.08 136 THR C O 1
ATOM 3354 N N . THR C 1 140 ? 31.462 17.626 94.414 1.00 55.23 137 THR C N 1
ATOM 3355 C CA . THR C 1 140 ? 32.904 17.505 94.636 1.00 52.92 137 THR C CA 1
ATOM 3356 C C . THR C 1 140 ? 33.471 18.746 95.314 1.00 54.35 137 THR C C 1
ATOM 3357 O O . THR C 1 140 ? 34.683 18.956 95.353 1.00 59.04 137 THR C O 1
ATOM 3361 N N . GLU C 1 141 ? 32.576 19.622 95.737 1.00 43.57 138 GLU C N 1
ATOM 3362 C CA . GLU C 1 141 ? 32.972 20.834 96.423 1.00 46.85 138 GLU C CA 1
ATOM 3363 C C . GLU C 1 141 ? 33.809 21.687 95.491 1.00 45.39 138 GLU C C 1
ATOM 3364 O O . GLU C 1 141 ? 34.833 22.232 95.885 1.00 49.25 138 GLU C O 1
ATOM 3370 N N . ARG C 1 142 ? 33.356 21.794 94.245 1.00 60.54 139 ARG C N 1
ATOM 3371 C CA . ARG C 1 142 ? 33.984 22.664 93.253 1.00 58.99 139 ARG C CA 1
ATOM 3372 C C . ARG C 1 142 ? 35.395 22.205 92.922 1.00 55.23 139 ARG C C 1
ATOM 3373 O O . ARG C 1 142 ? 36.252 23.009 92.582 1.00 55.63 139 ARG C O 1
ATOM 3381 N N . LEU C 1 143 ? 35.641 20.909 93.040 1.00 55.87 140 LEU C N 1
ATOM 3382 C CA . LEU C 1 143 ? 36.978 20.381 92.814 1.00 55.48 140 LEU C CA 1
ATOM 3383 C C . LEU C 1 143 ? 36.951 19.454 91.615 1.00 51.84 140 LEU C C 1
ATOM 3384 O O . LEU C 1 143 ? 35.997 18.705 91.413 1.00 53.33 140 LEU C O 1
ATOM 3389 N N . GLY C 1 144 ? 38.009 19.506 90.820 1.00 44.63 141 GLY C N 1
ATOM 3390 C CA . GLY C 1 144 ? 38.129 18.631 89.668 1.00 50.69 141 GLY C CA 1
ATOM 3391 C C . GLY C 1 144 ? 37.259 19.031 88.494 1.00 46.82 141 GLY C C 1
ATOM 3392 O O . GLY C 1 144 ? 36.698 20.119 88.456 1.00 52.09 141 GLY C O 1
ATOM 3393 N N . PHE C 1 145 ? 37.137 18.147 87.522 1.00 44.41 142 PHE C N 1
ATOM 3394 C CA . PHE C 1 145 ? 36.384 18.512 86.339 1.00 54.63 142 PHE C CA 1
ATOM 3395 C C . PHE C 1 145 ? 34.895 18.671 86.634 1.00 65.94 142 PHE C C 1
ATOM 3396 O O . PHE C 1 145 ? 34.251 19.590 86.126 1.00 76.89 142 PHE C O 1
ATOM 3404 N N . ILE C 1 146 ? 34.368 17.801 87.488 1.00 56.82 143 ILE C N 1
ATOM 3405 C CA . ILE C 1 146 ? 32.979 17.896 87.927 1.00 58.16 143 ILE C CA 1
ATOM 3406 C C . ILE C 1 146 ? 32.673 19.208 88.650 1.00 58.90 143 ILE C C 1
ATOM 3407 O O . ILE C 1 146 ? 31.581 19.768 88.512 1.00 67.07 143 ILE C O 1
ATOM 3412 N N . GLY C 1 147 ? 33.650 19.710 89.391 1.00 47.07 144 GLY C N 1
ATOM 3413 C CA . GLY C 1 147 ? 33.485 20.949 90.129 1.00 47.45 144 GLY C CA 1
ATOM 3414 C C . GLY C 1 147 ? 33.655 22.200 89.290 1.00 56.05 144 GLY C C 1
ATOM 3415 O O . GLY C 1 147 ? 33.127 23.265 89.623 1.00 59.02 144 GLY C O 1
ATOM 3416 N N . ARG C 1 148 ? 34.410 22.074 88.204 1.00 60.77 145 ARG C N 1
ATOM 3417 C CA . ARG C 1 148 ? 34.557 23.153 87.239 1.00 58.58 145 ARG C CA 1
ATOM 3418 C C . ARG C 1 148 ? 33.346 23.118 86.307 1.00 62.78 145 ARG C C 1
ATOM 3419 O O . ARG C 1 148 ? 33.215 23.948 85.412 1.00 58.14 145 ARG C O 1
ATOM 3427 N N . GLU C 1 149 ? 32.458 22.153 86.552 1.00 63.84 146 GLU C N 1
ATOM 3428 C CA . GLU C 1 149 ? 31.205 21.988 85.808 1.00 58.75 146 GLU C CA 1
ATOM 3429 C C . GLU C 1 149 ? 31.426 21.600 84.360 1.00 59.51 146 GLU C C 1
ATOM 3430 O O . GLU C 1 149 ? 30.614 21.899 83.497 1.00 69.66 146 GLU C O 1
ATOM 3436 N N . GLU C 1 150 ? 32.530 20.913 84.111 1.00 58.92 147 GLU C N 1
ATOM 3437 C CA . GLU C 1 150 ? 32.824 20.393 82.795 1.00 56.54 147 GLU C CA 1
ATOM 3438 C C . GLU C 1 150 ? 31.988 19.155 82.528 1.00 58.18 147 GLU C C 1
ATOM 3439 O O . GLU C 1 150 ? 31.758 18.784 81.370 1.00 55.39 147 GLU C O 1
ATOM 3445 N N . GLY C 1 151 ? 31.520 18.517 83.597 1.00 51.74 148 GLY C N 1
ATOM 3446 C CA . GLY C 1 151 ? 30.778 17.283 83.434 1.00 47.53 148 GLY C CA 1
ATOM 3447 C C . GLY C 1 151 ? 30.123 16.739 84.678 1.00 51.11 148 GLY C C 1
ATOM 3448 O O . GLY C 1 151 ? 30.144 17.361 85.741 1.00 65.13 148 GLY C O 1
ATOM 3449 N N . ILE C 1 152 ? 29.519 15.567 84.526 1.00 49.92 149 ILE C N 1
ATOM 3450 C CA . ILE C 1 152 ? 28.937 14.842 85.638 1.00 57.04 149 ILE C CA 1
ATOM 3451 C C . ILE C 1 152 ? 29.196 13.338 85.506 1.00 57.75 149 ILE C C 1
ATOM 3452 O O . ILE C 1 152 ? 29.390 12.832 84.399 1.00 53.37 149 ILE C O 1
ATOM 3457 N N . ALA C 1 153 ? 29.196 12.637 86.643 1.00 50.74 150 ALA C N 1
ATOM 3458 C CA . ALA C 1 153 ? 29.462 11.198 86.683 1.00 48.14 150 ALA C CA 1
ATOM 3459 C C . ALA C 1 153 ? 28.395 10.467 87.484 1.00 49.98 150 ALA C C 1
ATOM 3460 O O . ALA C 1 153 ? 27.611 11.099 88.197 1.00 53.82 150 ALA C O 1
ATOM 3462 N N . THR C 1 154 ? 28.334 9.146 87.338 1.00 45.41 151 THR C N 1
ATOM 3463 C CA . THR C 1 154 ? 27.493 8.341 88.216 1.00 51.66 151 THR C CA 1
ATOM 3464 C C . THR C 1 154 ? 28.062 6.970 88.542 1.00 56.06 151 THR C C 1
ATOM 3465 O O . THR C 1 154 ? 28.531 6.257 87.653 1.00 60.79 151 THR C O 1
ATOM 3469 N N . HIS C 1 155 ? 27.980 6.601 89.818 1.00 45.75 152 HIS C N 1
ATOM 3470 C CA . HIS C 1 155 ? 28.194 5.226 90.254 1.00 48.40 152 HIS C CA 1
ATOM 3471 C C . HIS C 1 155 ? 26.855 4.561 90.510 1.00 56.00 152 HIS C C 1
ATOM 3472 O O . HIS C 1 155 ? 25.921 5.181 91.007 1.00 61.00 152 HIS C O 1
ATOM 3479 N N . VAL C 1 156 ? 26.760 3.292 90.160 1.00 54.59 153 VAL C N 1
ATOM 3480 C CA . VAL C 1 156 ? 25.611 2.499 90.538 1.00 54.88 153 VAL C CA 1
ATOM 3481 C C . VAL C 1 156 ? 26.142 1.169 90.995 1.00 63.18 153 VAL C C 1
ATOM 3482 O O . VAL C 1 156 ? 27.004 0.585 90.338 1.00 64.16 153 VAL C O 1
ATOM 3486 N N . VAL C 1 157 ? 25.647 0.709 92.137 1.00 61.53 154 VAL C N 1
ATOM 3487 C CA . VAL C 1 157 ? 25.901 -0.646 92.582 1.00 56.66 154 VAL C CA 1
ATOM 3488 C C . VAL C 1 157 ? 24.561 -1.376 92.676 1.00 61.45 154 VAL C C 1
ATOM 3489 O O . VAL C 1 157 ? 23.543 -0.801 93.059 1.00 57.95 154 VAL C O 1
ATOM 3493 N N . CYS C 1 158 ? 24.546 -2.645 92.307 1.00 55.47 155 CYS C N 1
ATOM 3494 C CA . CYS C 1 158 ? 23.318 -3.405 92.450 1.00 57.53 155 CYS C CA 1
ATOM 3495 C C . CYS C 1 158 ? 23.580 -4.801 92.983 1.00 65.59 155 CYS C C 1
ATOM 3496 O O . CYS C 1 158 ? 24.695 -5.328 92.902 1.00 59.49 155 CYS C O 1
ATOM 3499 N N . LEU C 1 159 ? 22.524 -5.393 93.519 1.00 66.22 156 LEU C N 1
ATOM 3500 C CA . LEU C 1 159 ? 22.566 -6.747 94.024 1.00 64.21 156 LEU C CA 1
ATOM 3501 C C . LEU C 1 159 ? 21.458 -7.560 93.364 1.00 67.41 156 LEU C C 1
ATOM 3502 O O . LEU C 1 159 ? 20.282 -7.199 93.431 1.00 63.48 156 LEU C O 1
ATOM 3507 N N . LEU C 1 160 ? 21.842 -8.658 92.727 1.00 68.78 157 LEU C N 1
ATOM 3508 C CA . LEU C 1 160 ? 20.888 -9.543 92.075 1.00 64.49 157 LEU C CA 1
ATOM 3509 C C . LEU C 1 160 ? 20.856 -10.897 92.786 1.00 69.97 157 LEU C C 1
ATOM 3510 O O . LEU C 1 160 ? 21.824 -11.285 93.450 1.00 60.12 157 LEU C O 1
ATOM 3515 N N . TYR C 1 161 ? 19.728 -11.594 92.671 1.00 77.57 158 TYR C N 1
ATOM 3516 C CA . TYR C 1 161 ? 19.583 -12.924 93.258 1.00 83.70 158 TYR C CA 1
ATOM 3517 C C . TYR C 1 161 ? 18.756 -13.825 92.349 1.00 92.89 158 TYR C C 1
ATOM 3518 O O . TYR C 1 161 ? 17.944 -13.336 91.565 1.00 94.29 158 TYR C O 1
ATOM 3527 N N . ARG C 1 162 ? 18.975 -15.135 92.440 1.00 99.01 159 ARG C N 1
ATOM 3528 C CA . ARG C 1 162 ? 18.198 -16.095 91.654 1.00 106.16 159 ARG C CA 1
ATOM 3529 C C . ARG C 1 162 ? 17.833 -17.304 92.500 1.00 99.68 159 ARG C C 1
ATOM 3530 O O . ARG C 1 162 ? 18.623 -17.736 93.337 1.00 94.96 159 ARG C O 1
ATOM 3538 N N . ALA D 1 3 ? 22.739 -19.976 107.663 1.00 125.76 0 ALA D N 1
ATOM 3539 C CA . ALA D 1 3 ? 24.027 -19.656 108.270 1.00 127.89 0 ALA D CA 1
ATOM 3540 C C . ALA D 1 3 ? 25.053 -19.271 107.206 1.00 130.88 0 ALA D C 1
ATOM 3541 O O . ALA D 1 3 ? 26.243 -19.560 107.340 1.00 131.25 0 ALA D O 1
ATOM 3551 N N . SER D 1 5 ? 27.328 -16.704 105.266 1.00 97.38 2 SER D N 1
ATOM 3552 C CA . SER D 1 5 ? 27.970 -15.406 105.398 1.00 88.86 2 SER D CA 1
ATOM 3553 C C . SER D 1 5 ? 28.227 -14.790 104.021 1.00 79.98 2 SER D C 1
ATOM 3554 O O . SER D 1 5 ? 28.790 -15.441 103.137 1.00 76.52 2 SER D O 1
ATOM 3557 N N . PHE D 1 6 ? 27.794 -13.543 103.842 1.00 70.06 3 PHE D N 1
ATOM 3558 C CA . PHE D 1 6 ? 28.137 -12.769 102.652 1.00 69.77 3 PHE D CA 1
ATOM 3559 C C . PHE D 1 6 ? 28.922 -11.510 103.012 1.00 67.21 3 PHE D C 1
ATOM 3560 O O . PHE D 1 6 ? 28.627 -10.847 104.003 1.00 64.17 3 PHE D O 1
ATOM 3568 N N . ARG D 1 7 ? 29.922 -11.184 102.201 1.00 65.33 4 ARG D N 1
ATOM 3569 C CA . ARG D 1 7 ? 30.749 -10.009 102.443 1.00 51.97 4 ARG D CA 1
ATOM 3570 C C . ARG D 1 7 ? 30.977 -9.265 101.148 1.00 57.24 4 ARG D C 1
ATOM 3571 O O . ARG D 1 7 ? 31.329 -9.851 100.124 1.00 63.69 4 ARG D O 1
ATOM 3579 N N . ILE D 1 8 ? 30.795 -7.959 101.205 1.00 50.89 5 ILE D N 1
ATOM 3580 C CA . ILE D 1 8 ? 30.967 -7.116 100.048 1.00 42.23 5 ILE D CA 1
ATOM 3581 C C . ILE D 1 8 ? 32.341 -6.494 100.175 1.00 52.75 5 ILE D C 1
ATOM 3582 O O . ILE D 1 8 ? 32.818 -6.263 101.281 1.00 49.23 5 ILE D O 1
ATOM 3587 N N . GLY D 1 9 ? 32.996 -6.225 99.054 1.00 55.38 6 GLY D N 1
ATOM 3588 C CA . GLY D 1 9 ? 34.284 -5.571 99.126 1.00 44.86 6 GLY D CA 1
ATOM 3589 C C . GLY D 1 9 ? 34.476 -4.647 97.951 1.00 46.22 6 GLY D C 1
ATOM 3590 O O . GLY D 1 9 ? 33.886 -4.831 96.903 1.00 58.39 6 GLY D O 1
ATOM 3591 N N . HIS D 1 10 ? 35.321 -3.645 98.127 1.00 45.19 7 HIS D N 1
ATOM 3592 C CA . HIS D 1 10 ? 35.488 -2.624 97.115 1.00 40.41 7 HIS D CA 1
ATOM 3593 C C . HIS D 1 10 ? 36.929 -2.215 97.106 1.00 42.10 7 HIS D C 1
ATOM 3594 O O . HIS D 1 10 ? 37.548 -2.125 98.153 1.00 58.04 7 HIS D O 1
ATOM 3601 N N . GLY D 1 11 ? 37.469 -1.955 95.929 1.00 34.27 8 GLY D N 1
ATOM 3602 C CA . GLY D 1 11 ? 38.820 -1.454 95.856 1.00 48.54 8 GLY D CA 1
ATOM 3603 C C . GLY D 1 11 ? 38.979 -0.560 94.654 1.00 45.74 8 GLY D C 1
ATOM 3604 O O . GLY D 1 11 ? 38.290 -0.706 93.645 1.00 49.05 8 GLY D O 1
ATOM 3605 N N . TYR D 1 12 ? 39.910 0.371 94.768 1.00 35.84 9 TYR D N 1
ATOM 3606 C CA . TYR D 1 12 ? 40.068 1.401 93.768 1.00 38.93 9 TYR D CA 1
ATOM 3607 C C . TYR D 1 12 ? 41.536 1.706 93.649 1.00 42.69 9 TYR D C 1
ATOM 3608 O O . TYR D 1 12 ? 42.202 1.912 94.658 1.00 39.43 9 TYR D O 1
ATOM 3617 N N . ASP D 1 13 ? 42.050 1.736 92.428 1.00 41.62 10 ASP D N 1
ATOM 3618 C CA . ASP D 1 13 ? 43.458 2.037 92.231 1.00 36.53 10 ASP D CA 1
ATOM 3619 C C . ASP D 1 13 ? 43.680 2.992 91.079 1.00 47.08 10 ASP D C 1
ATOM 3620 O O . ASP D 1 13 ? 42.898 3.046 90.132 1.00 50.94 10 ASP D O 1
ATOM 3625 N N . VAL D 1 14 ? 44.771 3.739 91.170 1.00 49.24 11 VAL D N 1
ATOM 3626 C CA . VAL D 1 14 ? 45.158 4.674 90.132 1.00 49.75 11 VAL D CA 1
ATOM 3627 C C . VAL D 1 14 ? 46.604 4.411 89.741 1.00 53.82 11 VAL D C 1
ATOM 3628 O O . VAL D 1 14 ? 47.463 4.220 90.594 1.00 61.81 11 VAL D O 1
ATOM 3632 N N . HIS D 1 15 ? 46.858 4.374 88.440 1.00 55.44 12 HIS D N 1
ATOM 3633 C CA . HIS D 1 15 ? 48.208 4.233 87.915 1.00 51.47 12 HIS D CA 1
ATOM 3634 C C . HIS D 1 15 ? 48.563 5.441 87.053 1.00 43.88 12 HIS D C 1
ATOM 3635 O O . HIS D 1 15 ? 47.880 5.742 86.097 1.00 50.77 12 HIS D O 1
ATOM 3642 N N . LYS D 1 16 ? 49.630 6.134 87.404 1.00 49.69 13 LYS D N 1
ATOM 3643 C CA . LYS D 1 16 ? 50.110 7.245 86.606 1.00 53.03 13 LYS D CA 1
ATOM 3644 C C . LYS D 1 16 ? 51.059 6.725 85.528 1.00 57.48 13 LYS D C 1
ATOM 3645 O O . LYS D 1 16 ? 51.983 5.971 85.828 1.00 56.01 13 LYS D O 1
ATOM 3651 N N . PHE D 1 17 ? 50.818 7.115 84.274 1.00 63.47 14 PHE D N 1
ATOM 3652 C CA . PHE D 1 17 ? 51.695 6.729 83.167 1.00 51.58 14 PHE D CA 1
ATOM 3653 C C . PHE D 1 17 ? 53.117 7.213 83.368 1.00 65.24 14 PHE D C 1
ATOM 3654 O O . PHE D 1 17 ? 53.378 8.351 83.789 1.00 59.58 14 PHE D O 1
ATOM 3662 N N . THR D 1 18 ? 54.042 6.317 83.075 1.00 84.91 15 THR D N 1
ATOM 3663 C CA . THR D 1 18 ? 55.445 6.623 83.217 1.00 97.41 15 THR D CA 1
ATOM 3664 C C . THR D 1 18 ? 56.009 6.817 81.821 1.00 102.95 15 THR D C 1
ATOM 3665 O O . THR D 1 18 ? 55.810 5.986 80.931 1.00 96.27 15 THR D O 1
ATOM 3669 N N . SER D 1 19 ? 56.676 7.941 81.612 1.00 108.42 16 SER D N 1
ATOM 3670 C CA . SER D 1 19 ? 57.239 8.211 80.305 1.00 116.02 16 SER D CA 1
ATOM 3671 C C . SER D 1 19 ? 58.556 7.468 80.172 1.00 116.73 16 SER D C 1
ATOM 3672 O O . SER D 1 19 ? 59.494 7.724 80.918 1.00 114.92 16 SER D O 1
ATOM 3675 N N . ALA D 1 20 ? 58.633 6.548 79.219 1.00 125.00 17 ALA D N 1
ATOM 3676 C CA . ALA D 1 20 ? 59.917 5.950 78.884 1.00 126.21 17 ALA D CA 1
ATOM 3677 C C . ALA D 1 20 ? 60.739 7.025 78.184 1.00 123.73 17 ALA D C 1
ATOM 3678 O O . ALA D 1 20 ? 60.266 7.647 77.237 1.00 122.66 17 ALA D O 1
ATOM 3680 N N . LYS D 1 21 ? 61.955 7.266 78.665 1.00 119.68 18 LYS D N 1
ATOM 3681 C CA . LYS D 1 21 ? 62.809 8.291 78.071 1.00 112.41 18 LYS D CA 1
ATOM 3682 C C . LYS D 1 21 ? 64.223 7.799 77.794 1.00 103.42 18 LYS D C 1
ATOM 3683 O O . LYS D 1 21 ? 64.642 6.736 78.260 1.00 93.29 18 LYS D O 1
ATOM 3689 N N . GLN D 1 22 ? 64.953 8.590 77.021 1.00 112.00 19 GLN D N 1
ATOM 3690 C CA . GLN D 1 22 ? 66.294 8.225 76.598 1.00 119.80 19 GLN D CA 1
ATOM 3691 C C . GLN D 1 22 ? 67.208 7.954 77.787 1.00 117.87 19 GLN D C 1
ATOM 3692 O O . GLN D 1 22 ? 67.227 8.716 78.753 1.00 118.92 19 GLN D O 1
ATOM 3698 N N . ASN D 1 23 ? 67.968 6.867 77.702 1.00 109.90 20 ASN D N 1
ATOM 3699 C CA . ASN D 1 23 ? 69.029 6.603 78.657 1.00 98.51 20 ASN D CA 1
ATOM 3700 C C . ASN D 1 23 ? 69.988 7.764 78.654 1.00 90.82 20 ASN D C 1
ATOM 3701 O O . ASN D 1 23 ? 70.146 8.443 77.645 1.00 84.63 20 ASN D O 1
ATOM 3706 N N . ILE D 1 24 ? 70.634 8.000 79.784 1.00 76.94 21 ILE D N 1
ATOM 3707 C CA . ILE D 1 24 ? 71.485 9.168 79.894 1.00 85.98 21 ILE D CA 1
ATOM 3708 C C . ILE D 1 24 ? 72.889 8.792 80.361 1.00 85.35 21 ILE D C 1
ATOM 3709 O O . ILE D 1 24 ? 73.084 7.735 80.956 1.00 87.02 21 ILE D O 1
ATOM 3714 N N . ILE D 1 25 ? 73.864 9.644 80.057 1.00 77.28 22 ILE D N 1
ATOM 3715 C CA . ILE D 1 25 ? 75.220 9.476 80.568 1.00 71.11 22 ILE D CA 1
ATOM 3716 C C . ILE D 1 25 ? 75.565 10.536 81.610 1.00 68.94 22 ILE D C 1
ATOM 3717 O O . ILE D 1 25 ? 75.620 11.732 81.300 1.00 72.75 22 ILE D O 1
ATOM 3722 N N . ILE D 1 26 ? 75.786 10.079 82.844 1.00 66.53 23 ILE D N 1
ATOM 3723 C CA . ILE D 1 26 ? 76.241 10.912 83.957 1.00 60.44 23 ILE D CA 1
ATOM 3724 C C . ILE D 1 26 ? 77.564 10.364 84.468 1.00 66.76 23 ILE D C 1
ATOM 3725 O O . ILE D 1 26 ? 77.657 9.189 84.815 1.00 74.94 23 ILE D O 1
ATOM 3730 N N . GLY D 1 27 ? 78.587 11.205 84.528 1.00 69.60 24 GLY D N 1
ATOM 3731 C CA . GLY D 1 27 ? 79.860 10.788 85.086 1.00 73.61 24 GLY D CA 1
ATOM 3732 C C . GLY D 1 27 ? 80.395 9.548 84.397 1.00 78.18 24 GLY D C 1
ATOM 3733 O O . GLY D 1 27 ? 80.931 8.648 85.041 1.00 85.90 24 GLY D O 1
ATOM 3734 N N . GLY D 1 28 ? 80.239 9.500 83.080 1.00 68.09 25 GLY D N 1
ATOM 3735 C CA . GLY D 1 28 ? 80.771 8.405 82.296 1.00 82.02 25 GLY D CA 1
ATOM 3736 C C . GLY D 1 28 ? 79.960 7.126 82.373 1.00 90.23 25 GLY D C 1
ATOM 3737 O O . GLY D 1 28 ? 80.245 6.159 81.662 1.00 93.34 25 GLY D O 1
ATOM 3738 N N . VAL D 1 29 ? 78.943 7.122 83.227 1.00 80.97 26 VAL D N 1
ATOM 3739 C CA . VAL D 1 29 ? 78.098 5.948 83.422 1.00 78.04 26 VAL D CA 1
ATOM 3740 C C . VAL D 1 29 ? 76.762 6.066 82.678 1.00 79.50 26 VAL D C 1
ATOM 3741 O O . VAL D 1 29 ? 76.234 7.160 82.518 1.00 85.82 26 VAL D O 1
ATOM 3745 N N . GLU D 1 30 ? 76.227 4.945 82.202 1.00 80.00 27 GLU D N 1
ATOM 3746 C CA . GLU D 1 30 ? 74.938 4.959 81.508 1.00 83.62 27 GLU D CA 1
ATOM 3747 C C . GLU D 1 30 ? 73.815 4.461 82.411 1.00 90.60 27 GLU D C 1
ATOM 3748 O O . GLU D 1 30 ? 73.952 3.434 83.078 1.00 93.81 27 GLU D O 1
ATOM 3754 N N . ILE D 1 31 ? 72.706 5.193 82.436 1.00 92.96 28 ILE D N 1
ATOM 3755 C CA . ILE D 1 31 ? 71.612 4.867 83.345 1.00 89.51 28 ILE D CA 1
ATOM 3756 C C . ILE D 1 31 ? 70.269 4.813 82.635 1.00 88.98 28 ILE D C 1
ATOM 3757 O O . ILE D 1 31 ? 69.999 5.605 81.734 1.00 85.88 28 ILE D O 1
ATOM 3762 N N . ALA D 1 32 ? 69.430 3.873 83.056 1.00 92.80 29 ALA D N 1
ATOM 3763 C CA . ALA D 1 32 ? 68.071 3.771 82.545 1.00 94.58 29 ALA D CA 1
ATOM 3764 C C . ALA D 1 32 ? 67.111 4.601 83.388 1.00 104.54 29 ALA D C 1
ATOM 3765 O O . ALA D 1 32 ? 66.942 4.356 84.583 1.00 109.54 29 ALA D O 1
ATOM 3767 N N . TYR D 1 33 ? 66.491 5.590 82.758 1.00 109.27 30 TYR D N 1
ATOM 3768 C CA . TYR D 1 33 ? 65.498 6.422 83.415 1.00 116.99 30 TYR D CA 1
ATOM 3769 C C . TYR D 1 33 ? 64.105 5.926 83.034 1.00 122.48 30 TYR D C 1
ATOM 3770 O O . TYR D 1 33 ? 63.877 5.564 81.880 1.00 123.86 30 TYR D O 1
ATOM 3779 N N . HIS D 1 34 ? 63.183 5.898 83.996 1.00 126.38 31 HIS D N 1
ATOM 3780 C CA . HIS D 1 34 ? 61.835 5.364 83.762 1.00 130.27 31 HIS D CA 1
ATOM 3781 C C . HIS D 1 34 ? 60.735 6.429 83.800 1.00 117.88 31 HIS D C 1
ATOM 3782 O O . HIS D 1 34 ? 61.004 7.626 83.903 1.00 107.08 31 HIS D O 1
ATOM 3789 N N . GLY D 1 43 ? 53.403 -2.572 87.959 1.00 89.72 40 GLY D N 1
ATOM 3790 C CA . GLY D 1 43 ? 52.158 -2.236 88.626 1.00 90.64 40 GLY D CA 1
ATOM 3791 C C . GLY D 1 43 ? 50.916 -2.395 87.758 1.00 92.27 40 GLY D C 1
ATOM 3792 O O . GLY D 1 43 ? 50.752 -1.696 86.750 1.00 93.90 40 GLY D O 1
ATOM 3793 N N . ASP D 1 44 ? 50.030 -3.305 88.167 1.00 75.01 41 ASP D N 1
ATOM 3794 C CA . ASP D 1 44 ? 48.790 -3.599 87.440 1.00 65.24 41 ASP D CA 1
ATOM 3795 C C . ASP D 1 44 ? 47.565 -2.998 88.156 1.00 70.32 41 ASP D C 1
ATOM 3796 O O . ASP D 1 44 ? 47.107 -3.507 89.176 1.00 60.73 41 ASP D O 1
ATOM 3801 N N . VAL D 1 45 ? 47.002 -1.937 87.591 1.00 63.07 42 VAL D N 1
ATOM 3802 C CA . VAL D 1 45 ? 45.995 -1.167 88.317 1.00 63.53 42 VAL D CA 1
ATOM 3803 C C . VAL D 1 45 ? 44.757 -2.003 88.643 1.00 61.34 42 VAL D C 1
ATOM 3804 O O . VAL D 1 45 ? 44.177 -1.859 89.722 1.00 55.70 42 VAL D O 1
ATOM 3808 N N . LEU D 1 46 ? 44.354 -2.875 87.721 1.00 55.94 43 LEU D N 1
ATOM 3809 C CA . LEU D 1 46 ? 43.193 -3.726 87.959 1.00 58.20 43 LEU D CA 1
ATOM 3810 C C . LEU D 1 46 ? 43.401 -4.748 89.091 1.00 61.00 43 LEU D C 1
ATOM 3811 O O . LEU D 1 46 ? 42.569 -4.856 89.995 1.00 63.28 43 LEU D O 1
ATOM 3816 N N . ILE D 1 47 ? 44.503 -5.495 89.040 1.00 53.79 44 ILE D N 1
ATOM 3817 C CA . ILE D 1 47 ? 44.764 -6.528 90.050 1.00 53.77 44 ILE D CA 1
ATOM 3818 C C . ILE D 1 47 ? 44.944 -5.947 91.461 1.00 46.31 44 ILE D C 1
ATOM 3819 O O . ILE D 1 47 ? 44.524 -6.541 92.448 1.00 51.54 44 ILE D O 1
ATOM 3824 N N . HIS D 1 48 ? 45.578 -4.787 91.538 1.00 49.01 45 HIS D N 1
ATOM 3825 C CA . HIS D 1 48 ? 45.670 -4.037 92.773 1.00 48.08 45 HIS D CA 1
ATOM 3826 C C . HIS D 1 48 ? 44.266 -3.785 93.334 1.00 48.57 45 HIS D C 1
ATOM 3827 O O . HIS D 1 48 ? 43.963 -4.220 94.435 1.00 45.66 45 HIS D O 1
ATOM 3834 N N . ALA D 1 49 ? 43.418 -3.079 92.590 1.00 45.37 46 ALA D N 1
ATOM 3835 C CA . ALA D 1 49 ? 42.053 -2.816 93.049 1.00 47.38 46 ALA D CA 1
ATOM 3836 C C . ALA D 1 49 ? 41.317 -4.096 93.447 1.00 52.23 46 ALA D C 1
ATOM 3837 O O . ALA D 1 49 ? 40.523 -4.105 94.390 1.00 54.94 46 ALA D O 1
ATOM 3839 N N . LEU D 1 50 ? 41.574 -5.168 92.709 1.00 49.75 47 LEU D N 1
ATOM 3840 C CA . LEU D 1 50 ? 40.916 -6.445 92.943 1.00 50.11 47 LEU D CA 1
ATOM 3841 C C . LEU D 1 50 ? 41.341 -7.062 94.280 1.00 47.05 47 LEU D C 1
ATOM 3842 O O . LEU D 1 50 ? 40.496 -7.491 95.083 1.00 48.18 47 LEU D O 1
ATOM 3847 N N . CYS D 1 51 ? 42.650 -7.110 94.511 1.00 41.11 48 CYS D N 1
ATOM 3848 C CA . CYS D 1 51 ? 43.187 -7.566 95.798 1.00 47.63 48 CYS D CA 1
ATOM 3849 C C . CYS D 1 51 ? 42.668 -6.734 96.973 1.00 47.30 48 CYS D C 1
ATOM 3850 O O . CYS D 1 51 ? 42.367 -7.266 98.035 1.00 60.13 48 CYS D O 1
ATOM 3853 N N . ASP D 1 52 ? 42.566 -5.427 96.770 1.00 42.60 49 ASP D N 1
ATOM 3854 C CA . ASP D 1 52 ? 42.032 -4.528 97.772 1.00 43.40 49 ASP D CA 1
ATOM 3855 C C . ASP D 1 52 ? 40.563 -4.820 98.022 1.00 44.58 49 ASP D C 1
ATOM 3856 O O . ASP D 1 52 ? 40.110 -4.779 99.157 1.00 44.35 49 ASP D O 1
ATOM 3861 N N . ALA D 1 53 ? 39.821 -5.133 96.969 1.00 44.57 50 ALA D N 1
ATOM 3862 C CA . ALA D 1 53 ? 38.405 -5.442 97.120 1.00 43.94 50 ALA D CA 1
ATOM 3863 C C . ALA D 1 53 ? 38.200 -6.682 97.993 1.00 49.09 50 ALA D C 1
ATOM 3864 O O . ALA D 1 53 ? 37.268 -6.750 98.790 1.00 49.93 50 ALA D O 1
ATOM 3866 N N . ILE D 1 54 ? 39.077 -7.663 97.816 1.00 47.23 51 ILE D N 1
ATOM 3867 C CA . ILE D 1 54 ? 38.974 -8.953 98.495 1.00 43.80 51 ILE D CA 1
ATOM 3868 C C . ILE D 1 54 ? 39.458 -8.913 99.941 1.00 52.44 51 ILE D C 1
ATOM 3869 O O . ILE D 1 54 ? 38.784 -9.423 100.847 1.00 57.22 51 ILE D O 1
ATOM 3874 N N . LEU D 1 55 ? 40.623 -8.309 100.159 1.00 50.06 52 LEU D N 1
ATOM 3875 C CA . LEU D 1 55 ? 41.090 -8.075 101.521 1.00 47.59 52 LEU D CA 1
ATOM 3876 C C . LEU D 1 55 ? 40.075 -7.193 102.224 1.00 46.61 52 LEU D C 1
ATOM 3877 O O . LEU D 1 55 ? 39.807 -7.364 103.401 1.00 50.51 52 LEU D O 1
ATOM 3882 N N . GLY D 1 56 ? 39.511 -6.246 101.484 1.00 46.02 53 GLY D N 1
ATOM 3883 C CA . GLY D 1 56 ? 38.522 -5.338 102.023 1.00 40.87 53 GLY D CA 1
ATOM 3884 C C . GLY D 1 56 ? 37.320 -6.087 102.545 1.00 46.68 53 GLY D C 1
ATOM 3885 O O . GLY D 1 56 ? 36.912 -5.910 103.687 1.00 50.92 53 GLY D O 1
ATOM 3886 N N . ALA D 1 57 ? 36.753 -6.942 101.711 1.00 48.00 54 ALA D N 1
ATOM 3887 C CA . ALA D 1 57 ? 35.590 -7.709 102.119 1.00 49.88 54 ALA D CA 1
ATOM 3888 C C . ALA D 1 57 ? 35.900 -8.573 103.332 1.00 49.32 54 ALA D C 1
ATOM 3889 O O . ALA D 1 57 ? 34.994 -8.959 104.058 1.00 54.51 54 ALA D O 1
ATOM 3891 N N . LEU D 1 58 ? 37.178 -8.874 103.549 1.00 47.80 55 LEU D N 1
ATOM 3892 C CA . LEU D 1 58 ? 37.575 -9.753 104.650 1.00 46.31 55 LEU D CA 1
ATOM 3893 C C . LEU D 1 58 ? 38.009 -9.046 105.949 1.00 50.92 55 LEU D C 1
ATOM 3894 O O . LEU D 1 58 ? 38.372 -9.708 106.908 1.00 49.35 55 LEU D O 1
ATOM 3899 N N . GLY D 1 59 ? 37.984 -7.717 105.974 1.00 55.47 56 GLY D N 1
ATOM 3900 C CA . GLY D 1 59 ? 38.455 -6.971 107.128 1.00 50.43 56 GLY D CA 1
ATOM 3901 C C . GLY D 1 59 ? 39.963 -7.047 107.290 1.00 49.17 56 GLY D C 1
ATOM 3902 O O . GLY D 1 59 ? 40.506 -6.841 108.366 1.00 64.39 56 GLY D O 1
ATOM 3903 N N . LEU D 1 60 ? 40.641 -7.350 106.199 1.00 51.29 57 LEU D N 1
ATOM 3904 C CA . LEU D 1 60 ? 42.089 -7.495 106.176 1.00 54.01 57 LEU D CA 1
ATOM 3905 C C . LEU D 1 60 ? 42.815 -6.217 105.760 1.00 59.50 57 LEU D C 1
ATOM 3906 O O . LEU D 1 60 ? 44.006 -6.244 105.480 1.00 55.55 57 LEU D O 1
ATOM 3911 N N . GLY D 1 61 ? 42.079 -5.109 105.694 1.00 56.98 58 GLY D N 1
ATOM 3912 C CA . GLY D 1 61 ? 42.636 -3.825 105.295 1.00 53.43 58 GLY D CA 1
ATOM 3913 C C . GLY D 1 61 ? 42.893 -3.762 103.804 1.00 59.45 58 GLY D C 1
ATOM 3914 O O . GLY D 1 61 ? 41.972 -3.958 103.016 1.00 61.16 58 GLY D O 1
ATOM 3915 N N . ASP D 1 62 ? 44.117 -3.436 103.406 1.00 58.94 59 ASP D N 1
ATOM 3916 C CA . ASP D 1 62 ? 44.457 -3.468 101.987 1.00 59.78 59 ASP D CA 1
ATOM 3917 C C . ASP D 1 62 ? 45.712 -4.291 101.720 1.00 54.79 59 ASP D C 1
ATOM 3918 O O . ASP D 1 62 ? 46.327 -4.828 102.633 1.00 51.61 59 ASP D O 1
ATOM 3923 N N . ILE D 1 63 ? 46.066 -4.389 100.447 1.00 49.66 60 ILE D N 1
ATOM 3924 C CA . ILE D 1 63 ? 47.295 -5.027 99.994 1.00 59.70 60 ILE D CA 1
ATOM 3925 C C . ILE D 1 63 ? 48.507 -4.362 100.639 1.00 64.59 60 ILE D C 1
ATOM 3926 O O . ILE D 1 63 ? 49.479 -5.032 100.974 1.00 63.20 60 ILE D O 1
ATOM 3931 N N . GLY D 1 64 ? 48.437 -3.041 100.805 1.00 69.55 61 GLY D N 1
ATOM 3932 C CA . GLY D 1 64 ? 49.486 -2.270 101.452 1.00 74.79 61 GLY D CA 1
ATOM 3933 C C . GLY D 1 64 ? 49.866 -2.739 102.848 1.00 82.98 61 GLY D C 1
ATOM 3934 O O . GLY D 1 64 ? 51.049 -2.797 103.171 1.00 89.89 61 GLY D O 1
ATOM 3935 N N . LYS D 1 65 ? 48.881 -3.058 103.686 1.00 81.28 62 LYS D N 1
ATOM 3936 C CA . LYS D 1 65 ? 49.176 -3.604 105.005 1.00 81.86 62 LYS D CA 1
ATOM 3937 C C . LYS D 1 65 ? 50.153 -4.764 104.883 1.00 92.43 62 LYS D C 1
ATOM 3938 O O . LYS D 1 65 ? 51.310 -4.664 105.291 1.00 95.67 62 LYS D O 1
ATOM 3944 N N . HIS D 1 66 ? 49.681 -5.851 104.286 1.00 95.47 63 HIS D N 1
ATOM 3945 C CA . HIS D 1 66 ? 50.436 -7.100 104.192 1.00 97.74 63 HIS D CA 1
ATOM 3946 C C . HIS D 1 66 ? 51.705 -7.047 103.327 1.00 98.69 63 HIS D C 1
ATOM 3947 O O . HIS D 1 66 ? 52.441 -8.029 103.245 1.00 93.51 63 HIS D O 1
ATOM 3954 N N . PHE D 1 67 ? 51.946 -5.924 102.656 1.00 100.51 64 PHE D N 1
ATOM 3955 C CA . PHE D 1 67 ? 53.177 -5.763 101.883 1.00 101.82 64 PHE D CA 1
ATOM 3956 C C . PHE D 1 67 ? 53.687 -4.319 101.929 1.00 96.15 64 PHE D C 1
ATOM 3957 O O . PHE D 1 67 ? 54.870 -4.067 102.179 1.00 89.60 64 PHE D O 1
ATOM 3965 N N . ASN D 1 76 ? 57.369 -4.401 92.129 1.00 113.20 73 ASN D N 1
ATOM 3966 C CA . ASN D 1 76 ? 58.623 -5.064 91.790 1.00 119.05 73 ASN D CA 1
ATOM 3967 C C . ASN D 1 76 ? 58.369 -6.363 91.036 1.00 116.65 73 ASN D C 1
ATOM 3968 O O . ASN D 1 76 ? 59.033 -6.662 90.040 1.00 109.85 73 ASN D O 1
ATOM 3973 N N . ILE D 1 77 ? 57.377 -7.112 91.508 1.00 114.92 74 ILE D N 1
ATOM 3974 C CA . ILE D 1 77 ? 57.147 -8.486 91.075 1.00 110.79 74 ILE D CA 1
ATOM 3975 C C . ILE D 1 77 ? 55.841 -8.602 90.292 1.00 104.70 74 ILE D C 1
ATOM 3976 O O . ILE D 1 77 ? 54.947 -7.766 90.425 1.00 106.58 74 ILE D O 1
ATOM 3981 N N . ASP D 1 78 ? 55.751 -9.632 89.458 1.00 92.82 75 ASP D N 1
ATOM 3982 C CA . ASP D 1 78 ? 54.593 -9.837 88.610 1.00 89.42 75 ASP D CA 1
ATOM 3983 C C . ASP D 1 78 ? 53.312 -9.823 89.429 1.00 85.31 75 ASP D C 1
ATOM 3984 O O . ASP D 1 78 ? 53.153 -10.594 90.366 1.00 81.81 75 ASP D O 1
ATOM 3989 N N . SER D 1 79 ? 52.393 -8.947 89.041 1.00 86.00 76 SER D N 1
ATOM 3990 C CA . SER D 1 79 ? 51.121 -8.777 89.733 1.00 74.96 76 SER D CA 1
ATOM 3991 C C . SER D 1 79 ? 50.410 -10.106 89.964 1.00 69.83 76 SER D C 1
ATOM 3992 O O . SER D 1 79 ? 49.858 -10.340 91.037 1.00 79.59 76 SER D O 1
ATOM 3995 N N . LYS D 1 80 ? 50.435 -10.976 88.957 1.00 61.10 77 LYS D N 1
ATOM 3996 C CA . LYS D 1 80 ? 49.798 -12.290 89.037 1.00 65.36 77 LYS D CA 1
ATOM 3997 C C . LYS D 1 80 ? 50.160 -13.025 90.325 1.00 74.51 77 LYS D C 1
ATOM 3998 O O . LYS D 1 80 ? 49.307 -13.636 90.965 1.00 81.10 77 LYS D O 1
ATOM 4004 N N . PHE D 1 81 ? 51.427 -12.959 90.707 1.00 75.61 78 PHE D N 1
ATOM 4005 C CA . PHE D 1 81 ? 51.854 -13.581 91.943 1.00 85.07 78 PHE D CA 1
ATOM 4006 C C . PHE D 1 81 ? 50.945 -13.201 93.118 1.00 79.74 78 PHE D C 1
ATOM 4007 O O . PHE D 1 81 ? 50.444 -14.086 93.812 1.00 79.30 78 PHE D O 1
ATOM 4015 N N . PHE D 1 82 ? 50.730 -11.900 93.332 1.00 78.57 79 PHE D N 1
ATOM 4016 C CA . PHE D 1 82 ? 49.952 -11.417 94.485 1.00 78.61 79 PHE D CA 1
ATOM 4017 C C . PHE D 1 82 ? 48.527 -11.907 94.474 1.00 75.19 79 PHE D C 1
ATOM 4018 O O . PHE D 1 82 ? 47.985 -12.269 95.521 1.00 70.27 79 PHE D O 1
ATOM 4026 N N . LEU D 1 83 ? 47.912 -11.886 93.295 1.00 62.21 80 LEU D N 1
ATOM 4027 C CA . LEU D 1 83 ? 46.573 -12.419 93.170 1.00 61.19 80 LEU D CA 1
ATOM 4028 C C . LEU D 1 83 ? 46.588 -13.869 93.632 1.00 64.49 80 LEU D C 1
ATOM 4029 O O . LEU D 1 83 ? 45.683 -14.311 94.328 1.00 70.58 80 LEU D O 1
ATOM 4034 N N . ALA D 1 84 ? 47.634 -14.601 93.269 1.00 54.11 81 ALA D N 1
ATOM 4035 C CA . ALA D 1 84 ? 47.752 -15.989 93.685 1.00 55.30 81 ALA D CA 1
ATOM 4036 C C . ALA D 1 84 ? 47.886 -16.126 95.215 1.00 56.01 81 ALA D C 1
ATOM 4037 O O . ALA D 1 84 ? 47.415 -17.100 95.808 1.00 57.82 81 ALA D O 1
ATOM 4039 N N . GLU D 1 85 ? 48.526 -15.150 95.848 1.00 50.14 82 GLU D N 1
ATOM 4040 C CA . GLU D 1 85 ? 48.598 -15.139 97.304 1.00 61.35 82 GLU D CA 1
ATOM 4041 C C . GLU D 1 85 ? 47.226 -14.859 97.876 1.00 63.79 82 GLU D C 1
ATOM 4042 O O . GLU D 1 85 ? 46.779 -15.550 98.780 1.00 76.88 82 GLU D O 1
ATOM 4048 N N . ILE D 1 86 ? 46.566 -13.840 97.340 1.00 52.05 83 ILE D N 1
ATOM 4049 C CA . ILE D 1 86 ? 45.213 -13.492 97.741 1.00 52.77 83 ILE D CA 1
ATOM 4050 C C . ILE D 1 86 ? 44.265 -14.677 97.602 1.00 59.37 83 ILE D C 1
ATOM 4051 O O . ILE D 1 86 ? 43.379 -14.863 98.428 1.00 65.25 83 ILE D O 1
ATOM 4056 N N . LYS D 1 87 ? 44.448 -15.476 96.556 1.00 51.89 84 LYS D N 1
ATOM 4057 C CA . LYS D 1 87 ? 43.660 -16.691 96.378 1.00 52.03 84 LYS D CA 1
ATOM 4058 C C . LYS D 1 87 ? 43.922 -17.669 97.527 1.00 56.47 84 LYS D C 1
ATOM 4059 O O . LYS D 1 87 ? 43.015 -18.336 98.012 1.00 63.07 84 LYS D O 1
ATOM 4065 N N . LYS D 1 88 ? 45.170 -17.739 97.966 1.00 54.32 85 LYS D N 1
ATOM 4066 C CA . LYS D 1 88 ? 45.529 -18.572 99.106 1.00 59.01 85 LYS D CA 1
ATOM 4067 C C . LYS D 1 88 ? 44.950 -18.064 100.423 1.00 56.53 85 LYS D C 1
ATOM 4068 O O . LYS D 1 88 ? 44.391 -18.847 101.186 1.00 60.01 85 LYS D O 1
ATOM 4082 N N . LEU D 1 90 ? 42.357 -16.202 100.744 1.00 65.10 87 LEU D N 1
ATOM 4083 C CA . LEU D 1 90 ? 40.930 -16.408 100.608 1.00 59.52 87 LEU D CA 1
ATOM 4084 C C . LEU D 1 90 ? 40.574 -17.842 100.976 1.00 62.11 87 LEU D C 1
ATOM 4085 O O . LEU D 1 90 ? 39.608 -18.079 101.708 1.00 67.10 87 LEU D O 1
ATOM 4090 N N . ASP D 1 91 ? 41.371 -18.790 100.483 1.00 51.24 88 ASP D N 1
ATOM 4091 C CA . ASP D 1 91 ? 41.108 -20.217 100.703 1.00 50.00 88 ASP D CA 1
ATOM 4092 C C . ASP D 1 91 ? 41.289 -20.636 102.161 1.00 63.81 88 ASP D C 1
ATOM 4093 O O . ASP D 1 91 ? 40.579 -21.509 102.654 1.00 65.57 88 ASP D O 1
ATOM 4098 N N . LYS D 1 92 ? 42.238 -19.995 102.839 1.00 69.51 89 LYS D N 1
ATOM 4099 C CA . LYS D 1 92 ? 42.530 -20.253 104.245 1.00 66.74 89 LYS D CA 1
ATOM 4100 C C . LYS D 1 92 ? 41.464 -19.691 105.182 1.00 72.85 89 LYS D C 1
ATOM 4101 O O . LYS D 1 92 ? 41.033 -20.372 106.105 1.00 85.23 89 LYS D O 1
ATOM 4107 N N . LYS D 1 93 ? 41.028 -18.460 104.937 1.00 75.27 90 LYS D N 1
ATOM 4108 C CA . LYS D 1 93 ? 39.932 -17.856 105.694 1.00 66.32 90 LYS D CA 1
ATOM 4109 C C . LYS D 1 93 ? 38.618 -18.539 105.318 1.00 66.39 90 LYS D C 1
ATOM 4110 O O . LYS D 1 93 ? 37.548 -18.165 105.794 1.00 70.10 90 LYS D O 1
ATOM 4116 N N . GLN D 1 94 ? 38.709 -19.500 104.404 1.00 63.27 91 GLN D N 1
ATOM 4117 C CA . GLN D 1 94 ? 37.583 -20.366 104.061 1.00 66.62 91 GLN D CA 1
ATOM 4118 C C . GLN D 1 94 ? 36.403 -19.606 103.474 1.00 72.64 91 GLN D C 1
ATOM 4119 O O . GLN D 1 94 ? 35.259 -19.773 103.901 1.00 71.06 91 GLN D O 1
ATOM 4125 N N . TYR D 1 95 ? 36.700 -18.766 102.489 1.00 72.61 92 TYR D N 1
ATOM 4126 C CA . TYR D 1 95 ? 35.676 -18.020 101.785 1.00 63.11 92 TYR D CA 1
ATOM 4127 C C . TYR D 1 95 ? 35.751 -18.303 100.284 1.00 70.82 92 TYR D C 1
ATOM 4128 O O . TYR D 1 95 ? 36.780 -18.753 99.757 1.00 68.01 92 TYR D O 1
ATOM 4137 N N . SER D 1 96 ? 34.642 -18.040 99.604 1.00 72.42 93 SER D N 1
ATOM 4138 C CA . SER D 1 96 ? 34.542 -18.280 98.177 1.00 68.79 93 SER D CA 1
ATOM 4139 C C . SER D 1 96 ? 34.048 -17.045 97.465 1.00 69.18 93 SER D C 1
ATOM 4140 O O . SER D 1 96 ? 33.300 -16.243 98.019 1.00 76.48 93 SER D O 1
ATOM 4143 N N . ILE D 1 97 ? 34.464 -16.896 96.220 1.00 66.46 94 ILE D N 1
ATOM 4144 C CA . ILE D 1 97 ? 33.993 -15.787 95.419 1.00 62.49 94 ILE D CA 1
ATOM 4145 C C . ILE D 1 97 ? 32.644 -16.115 94.813 1.00 60.92 94 ILE D C 1
ATOM 4146 O O . ILE D 1 97 ? 32.498 -17.117 94.123 1.00 65.76 94 ILE D O 1
ATOM 4151 N N . SER D 1 98 ? 31.653 -15.277 95.099 1.00 59.64 95 SER D N 1
ATOM 4152 C CA . SER D 1 98 ? 30.396 -15.343 94.380 1.00 62.63 95 SER D CA 1
ATOM 4153 C C . SER D 1 98 ? 30.632 -14.726 93.011 1.00 61.37 95 SER D C 1
ATOM 4154 O O . SER D 1 98 ? 30.558 -15.420 92.003 1.00 58.03 95 SER D O 1
ATOM 4157 N N . ASN D 1 99 ? 30.937 -13.428 92.987 1.00 55.00 96 ASN D N 1
ATOM 4158 C CA . ASN D 1 99 ? 31.264 -12.747 91.742 1.00 53.20 96 ASN D CA 1
ATOM 4159 C C . ASN D 1 99 ? 32.114 -11.488 91.911 1.00 57.78 96 ASN D C 1
ATOM 4160 O O . ASN D 1 99 ? 32.221 -10.926 93.002 1.00 60.65 96 ASN D O 1
ATOM 4165 N N . ILE D 1 100 ? 32.716 -11.055 90.811 1.00 50.81 97 ILE D N 1
ATOM 4166 C CA . ILE D 1 100 ? 33.542 -9.860 90.790 1.00 49.42 97 ILE D CA 1
ATOM 4167 C C . ILE D 1 100 ? 33.156 -9.017 89.585 1.00 56.88 97 ILE D C 1
ATOM 4168 O O . ILE D 1 100 ? 32.974 -9.539 88.488 1.00 61.08 97 ILE D O 1
ATOM 4173 N N . ASP D 1 101 ? 33.023 -7.715 89.795 1.00 55.68 98 ASP D N 1
ATOM 4174 C CA . ASP D 1 101 ? 32.719 -6.788 88.719 1.00 52.70 98 ASP D CA 1
ATOM 4175 C C . ASP D 1 101 ? 33.743 -5.668 88.731 1.00 55.04 98 ASP D C 1
ATOM 4176 O O . ASP D 1 101 ? 33.854 -4.936 89.707 1.00 62.41 98 ASP D O 1
ATOM 4181 N N . CYS D 1 102 ? 34.490 -5.533 87.643 1.00 52.65 99 CYS D N 1
ATOM 4182 C CA . CYS D 1 102 ? 35.548 -4.531 87.559 1.00 44.23 99 CYS D CA 1
ATOM 4183 C C . CYS D 1 102 ? 35.217 -3.464 86.550 1.00 44.78 99 CYS D C 1
ATOM 4184 O O . CYS D 1 102 ? 34.628 -3.747 85.510 1.00 63.82 99 CYS D O 1
ATOM 4187 N N . THR D 1 103 ? 35.600 -2.234 86.860 1.00 45.75 100 THR D N 1
ATOM 4188 C CA . THR D 1 103 ? 35.473 -1.143 85.906 1.00 50.14 100 THR D CA 1
ATOM 4189 C C . THR D 1 103 ? 36.802 -0.416 85.722 1.00 48.00 100 THR D C 1
ATOM 4190 O O . THR D 1 103 ? 37.285 0.253 86.623 1.00 48.69 100 THR D O 1
ATOM 4194 N N . ILE D 1 104 ? 37.380 -0.550 84.533 1.00 46.53 101 ILE D N 1
ATOM 4195 C CA . ILE D 1 104 ? 38.600 0.155 84.181 1.00 46.55 101 ILE D CA 1
ATOM 4196 C C . ILE D 1 104 ? 38.253 1.512 83.620 1.00 51.72 101 ILE D C 1
ATOM 4197 O O . ILE D 1 104 ? 37.430 1.625 82.713 1.00 51.77 101 ILE D O 1
ATOM 4202 N N . ILE D 1 105 ? 38.892 2.541 84.156 1.00 51.43 102 ILE D N 1
ATOM 4203 C CA . ILE D 1 105 ? 38.666 3.893 83.693 1.00 54.79 102 ILE D CA 1
ATOM 4204 C C . ILE D 1 105 ? 39.922 4.382 83.001 1.00 51.53 102 ILE D C 1
ATOM 4205 O O . ILE D 1 105 ? 40.940 4.592 83.646 1.00 53.74 102 ILE D O 1
ATOM 4210 N N . ALA D 1 106 ? 39.848 4.519 81.679 1.00 48.85 103 ALA D N 1
ATOM 4211 C CA . ALA D 1 106 ? 40.991 4.920 80.870 1.00 47.78 103 ALA D CA 1
ATOM 4212 C C . ALA D 1 106 ? 40.533 5.657 79.618 1.00 54.20 103 ALA D C 1
ATOM 4213 O O . ALA D 1 106 ? 39.542 5.268 79.008 1.00 51.12 103 ALA D O 1
ATOM 4215 N N . GLN D 1 107 ? 41.250 6.716 79.238 1.00 64.47 104 GLN D N 1
ATOM 4216 C CA . GLN D 1 107 ? 41.083 7.324 77.913 1.00 67.10 104 GLN D CA 1
ATOM 4217 C C . GLN D 1 107 ? 41.902 6.517 76.931 1.00 71.93 104 GLN D C 1
ATOM 4218 O O . GLN D 1 107 ? 41.471 6.262 75.816 1.00 74.14 104 GLN D O 1
ATOM 4224 N N . ALA D 1 108 ? 43.098 6.128 77.368 1.00 83.97 105 ALA D N 1
ATOM 4225 C CA . ALA D 1 108 ? 44.002 5.278 76.595 1.00 91.05 105 ALA D CA 1
ATOM 4226 C C . ALA D 1 108 ? 44.765 4.361 77.545 1.00 86.19 105 ALA D C 1
ATOM 4227 O O . ALA D 1 108 ? 45.025 4.740 78.679 1.00 78.72 105 ALA D O 1
ATOM 4229 N N . PRO D 1 109 ? 45.142 3.156 77.086 1.00 84.41 106 PRO D N 1
ATOM 4230 C CA . PRO D 1 109 ? 44.959 2.600 75.740 1.00 77.22 106 PRO D CA 1
ATOM 4231 C C . PRO D 1 109 ? 43.574 1.998 75.532 1.00 82.87 106 PRO D C 1
ATOM 4232 O O . PRO D 1 109 ? 42.738 2.045 76.442 1.00 81.49 106 PRO D O 1
ATOM 4236 N N . LYS D 1 110 ? 43.346 1.424 74.351 1.00 82.69 107 LYS D N 1
ATOM 4237 C CA . LYS D 1 110 ? 42.080 0.765 74.071 1.00 89.75 107 LYS D CA 1
ATOM 4238 C C . LYS D 1 110 ? 42.091 -0.579 74.764 1.00 87.43 107 LYS D C 1
ATOM 4239 O O . LYS D 1 110 ? 42.932 -1.435 74.486 1.00 91.20 107 LYS D O 1
ATOM 4253 N N . LEU D 1 112 ? 39.300 -2.690 74.988 1.00 85.30 109 LEU D N 1
ATOM 4254 C CA . LEU D 1 112 ? 38.315 -3.633 74.488 1.00 89.87 109 LEU D CA 1
ATOM 4255 C C . LEU D 1 112 ? 38.893 -4.933 73.921 1.00 84.85 109 LEU D C 1
ATOM 4256 O O . LEU D 1 112 ? 38.328 -6.007 74.124 1.00 81.19 109 LEU D O 1
ATOM 4261 N N . PRO D 1 113 ? 40.012 -4.841 73.193 1.00 85.07 110 PRO D N 1
ATOM 4262 C CA . PRO D 1 113 ? 40.586 -6.072 72.631 1.00 81.11 110 PRO D CA 1
ATOM 4263 C C . PRO D 1 113 ? 41.193 -7.031 73.672 1.00 74.34 110 PRO D C 1
ATOM 4264 O O . PRO D 1 113 ? 41.328 -8.219 73.387 1.00 75.27 110 PRO D O 1
ATOM 4268 N N . HIS D 1 114 ? 41.610 -6.516 74.825 1.00 71.51 111 HIS D N 1
ATOM 4269 C CA . HIS D 1 114 ? 42.216 -7.345 75.875 1.00 67.88 111 HIS D CA 1
ATOM 4270 C C . HIS D 1 114 ? 41.334 -7.811 77.027 1.00 60.49 111 HIS D C 1
ATOM 4271 O O . HIS D 1 114 ? 41.758 -8.645 77.812 1.00 69.66 111 HIS D O 1
ATOM 4278 N N . ILE D 1 115 ? 40.125 -7.279 77.143 1.00 54.67 112 ILE D N 1
ATOM 4279 C CA . ILE D 1 115 ? 39.279 -7.609 78.282 1.00 57.91 112 ILE D CA 1
ATOM 4280 C C . ILE D 1 115 ? 39.130 -9.107 78.448 1.00 63.38 112 ILE D C 1
ATOM 4281 O O . ILE D 1 115 ? 39.274 -9.642 79.547 1.00 68.77 112 ILE D O 1
ATOM 4286 N N . GLU D 1 116 ? 38.848 -9.785 77.350 1.00 58.08 113 GLU D N 1
ATOM 4287 C CA . GLU D 1 116 ? 38.612 -11.217 77.405 1.00 68.12 113 GLU D CA 1
ATOM 4288 C C . GLU D 1 116 ? 39.863 -12.021 77.745 1.00 71.82 113 GLU D C 1
ATOM 4289 O O . GLU D 1 116 ? 39.767 -13.096 78.318 1.00 78.50 113 GLU D O 1
ATOM 4295 N N . LYS D 1 117 ? 41.038 -11.513 77.402 1.00 70.31 114 LYS D N 1
ATOM 4296 C CA . LYS D 1 117 ? 42.254 -12.180 77.839 1.00 67.75 114 LYS D CA 1
ATOM 4297 C C . LYS D 1 117 ? 42.357 -12.019 79.344 1.00 74.20 114 LYS D C 1
ATOM 4298 O O . LYS D 1 117 ? 42.625 -12.982 80.068 1.00 82.22 114 LYS D O 1
ATOM 4312 N N . ARG D 1 119 ? 40.013 -11.522 81.638 1.00 53.21 116 ARG D N 1
ATOM 4313 C CA . ARG D 1 119 ? 39.034 -12.371 82.316 1.00 58.95 116 ARG D CA 1
ATOM 4314 C C . ARG D 1 119 ? 39.458 -13.827 82.435 1.00 64.06 116 ARG D C 1
ATOM 4315 O O . ARG D 1 119 ? 39.241 -14.469 83.459 1.00 69.35 116 ARG D O 1
ATOM 4323 N N . ALA D 1 120 ? 40.071 -14.344 81.388 1.00 57.14 117 ALA D N 1
ATOM 4324 C CA . ALA D 1 120 ? 40.519 -15.723 81.392 1.00 58.18 117 ALA D CA 1
ATOM 4325 C C . ALA D 1 120 ? 41.730 -15.853 82.291 1.00 60.76 117 ALA D C 1
ATOM 4326 O O . ALA D 1 120 ? 41.891 -16.848 83.003 1.00 67.26 117 ALA D O 1
ATOM 4328 N N . CYS D 1 121 ? 42.585 -14.837 82.247 1.00 59.60 118 CYS D N 1
ATOM 4329 C CA . CYS D 1 121 ? 43.824 -14.854 83.000 1.00 63.71 118 CYS D CA 1
ATOM 4330 C C . CYS D 1 121 ? 43.527 -14.911 84.502 1.00 62.75 118 CYS D C 1
ATOM 4331 O O . CYS D 1 121 ? 44.092 -15.719 85.229 1.00 68.19 118 CYS D O 1
ATOM 4334 N N . LEU D 1 122 ? 42.619 -14.053 84.948 1.00 58.81 119 LEU D N 1
ATOM 4335 C CA . LEU D 1 122 ? 42.297 -13.932 86.357 1.00 56.64 119 LEU D CA 1
ATOM 4336 C C . LEU D 1 122 ? 41.416 -15.074 86.799 1.00 56.92 119 LEU D C 1
ATOM 4337 O O . LEU D 1 122 ? 41.593 -15.603 87.901 1.00 55.66 119 LEU D O 1
ATOM 4342 N N . ALA D 1 123 ? 40.464 -15.460 85.955 1.00 55.69 120 ALA D N 1
ATOM 4343 C CA . ALA D 1 123 ? 39.581 -16.558 86.334 1.00 61.25 120 ALA D CA 1
ATOM 4344 C C . ALA D 1 123 ? 40.387 -17.835 86.535 1.00 66.30 120 ALA D C 1
ATOM 4345 O O . ALA D 1 123 ? 40.048 -18.672 87.369 1.00 73.98 120 ALA D O 1
ATOM 4347 N N . ASN D 1 124 ? 41.472 -17.956 85.780 1.00 67.33 121 ASN D N 1
ATOM 4348 C CA . ASN D 1 124 ? 42.395 -19.077 85.915 1.00 73.03 121 ASN D CA 1
ATOM 4349 C C . ASN D 1 124 ? 43.210 -19.036 87.204 1.00 71.90 121 ASN D C 1
ATOM 4350 O O . ASN D 1 124 ? 43.575 -20.076 87.746 1.00 81.69 121 ASN D O 1
ATOM 4355 N N . ILE D 1 125 ? 43.504 -17.838 87.693 1.00 63.90 122 ILE D N 1
ATOM 4356 C CA . ILE D 1 125 ? 44.278 -17.706 88.916 1.00 59.01 122 ILE D CA 1
ATOM 4357 C C . ILE D 1 125 ? 43.416 -17.908 90.163 1.00 64.13 122 ILE D C 1
ATOM 4358 O O . ILE D 1 125 ? 43.835 -18.566 91.112 1.00 67.49 122 ILE D O 1
ATOM 4363 N N . LEU D 1 126 ? 42.213 -17.342 90.146 1.00 65.74 123 LEU D N 1
ATOM 4364 C CA . LEU D 1 126 ? 41.285 -17.440 91.264 1.00 58.84 123 LEU D CA 1
ATOM 4365 C C . LEU D 1 126 ? 40.462 -18.724 91.198 1.00 68.06 123 LEU D C 1
ATOM 4366 O O . LEU D 1 126 ? 39.633 -18.982 92.066 1.00 61.29 123 LEU D O 1
ATOM 4371 N N . GLU D 1 127 ? 40.682 -19.519 90.154 1.00 75.43 124 GLU D N 1
ATOM 4372 C CA . GLU D 1 127 ? 39.972 -20.780 89.999 1.00 74.82 124 GLU D CA 1
ATOM 4373 C C . GLU D 1 127 ? 38.463 -20.609 90.099 1.00 71.67 124 GLU D C 1
ATOM 4374 O O . GLU D 1 127 ? 37.793 -21.346 90.825 1.00 72.15 124 GLU D O 1
ATOM 4380 N N . ILE D 1 128 ? 37.935 -19.631 89.372 1.00 65.63 125 ILE D N 1
ATOM 4381 C CA . ILE D 1 128 ? 36.493 -19.469 89.232 1.00 64.75 125 ILE D CA 1
ATOM 4382 C C . ILE D 1 128 ? 36.112 -19.513 87.751 1.00 73.65 125 ILE D C 1
ATOM 4383 O O . ILE D 1 128 ? 36.981 -19.635 86.881 1.00 71.82 125 ILE D O 1
ATOM 4388 N N . GLN D 1 129 ? 34.814 -19.422 87.471 1.00 76.64 126 GLN D N 1
ATOM 4389 C CA . GLN D 1 129 ? 34.307 -19.358 86.100 1.00 65.71 126 GLN D CA 1
ATOM 4390 C C . GLN D 1 129 ? 34.511 -17.961 85.531 1.00 73.30 126 GLN D C 1
ATOM 4391 O O . GLN D 1 129 ? 34.485 -16.973 86.274 1.00 76.87 126 GLN D O 1
ATOM 4397 N N . ILE D 1 130 ? 34.714 -17.867 84.219 1.00 68.40 127 ILE D N 1
ATOM 4398 C CA . ILE D 1 130 ? 34.834 -16.560 83.587 1.00 62.42 127 ILE D CA 1
ATOM 4399 C C . ILE D 1 130 ? 33.582 -15.758 83.911 1.00 67.52 127 ILE D C 1
ATOM 4400 O O . ILE D 1 130 ? 33.645 -14.558 84.162 1.00 74.98 127 ILE D O 1
ATOM 4405 N N . SER D 1 131 ? 32.441 -16.440 83.923 1.00 68.79 128 SER D N 1
ATOM 4406 C CA . SER D 1 131 ? 31.163 -15.791 84.199 1.00 66.93 128 SER D CA 1
ATOM 4407 C C . SER D 1 131 ? 31.128 -15.115 85.572 1.00 72.03 128 SER D C 1
ATOM 4408 O O . SER D 1 131 ? 30.270 -14.270 85.828 1.00 78.46 128 SER D O 1
ATOM 4411 N N . GLN D 1 132 ? 32.050 -15.494 86.454 1.00 67.61 129 GLN D N 1
ATOM 4412 C CA . GLN D 1 132 ? 32.087 -14.938 87.808 1.00 68.89 129 GLN D CA 1
ATOM 4413 C C . GLN D 1 132 ? 32.968 -13.710 87.897 1.00 67.18 129 GLN D C 1
ATOM 4414 O O . GLN D 1 132 ? 33.012 -13.071 88.946 1.00 72.00 129 GLN D O 1
ATOM 4420 N N . ILE D 1 133 ? 33.698 -13.399 86.828 1.00 54.30 130 ILE D N 1
ATOM 4421 C CA . ILE D 1 133 ? 34.492 -12.175 86.819 1.00 57.45 130 ILE D CA 1
ATOM 4422 C C . ILE D 1 133 ? 34.232 -11.323 85.594 1.00 61.75 130 ILE D C 1
ATOM 4423 O O . ILE D 1 133 ? 34.579 -11.683 84.481 1.00 63.75 130 ILE D O 1
ATOM 4428 N N . ASN D 1 134 ? 33.635 -10.167 85.831 1.00 62.55 131 ASN D N 1
ATOM 4429 C CA . ASN D 1 134 ? 33.188 -9.301 84.766 1.00 59.15 131 ASN D CA 1
ATOM 4430 C C . ASN D 1 134 ? 34.060 -8.062 84.698 1.00 62.24 131 ASN D C 1
ATOM 4431 O O . ASN D 1 134 ? 34.280 -7.405 85.706 1.00 66.67 131 ASN D O 1
ATOM 4436 N N . ILE D 1 135 ? 34.554 -7.734 83.511 1.00 65.69 132 ILE D N 1
ATOM 4437 C CA . ILE D 1 135 ? 35.411 -6.572 83.360 1.00 61.93 132 ILE D CA 1
ATOM 4438 C C . ILE D 1 135 ? 34.882 -5.656 82.280 1.00 62.35 132 ILE D C 1
ATOM 4439 O O . ILE D 1 135 ? 34.675 -6.077 81.151 1.00 61.16 132 ILE D O 1
ATOM 4444 N N . LYS D 1 136 ? 34.673 -4.395 82.617 1.00 51.82 133 LYS D N 1
ATOM 4445 C CA . LYS D 1 136 ? 34.225 -3.457 81.616 1.00 47.77 133 LYS D CA 1
ATOM 4446 C C . LYS D 1 136 ? 35.106 -2.217 81.657 1.00 57.06 133 LYS D C 1
ATOM 4447 O O . LYS D 1 136 ? 35.851 -2.014 82.617 1.00 53.94 133 LYS D O 1
ATOM 4453 N N . ALA D 1 137 ? 35.047 -1.412 80.600 1.00 57.38 134 ALA D N 1
ATOM 4454 C CA . ALA D 1 137 ? 35.878 -0.221 80.493 1.00 58.37 134 ALA D CA 1
ATOM 4455 C C . ALA D 1 137 ? 35.034 0.989 80.109 1.00 61.45 134 ALA D C 1
ATOM 4456 O O . ALA D 1 137 ? 33.986 0.846 79.489 1.00 57.23 134 ALA D O 1
ATOM 4458 N N . THR D 1 138 ? 35.482 2.175 80.504 1.00 61.41 135 THR D N 1
ATOM 4459 C CA . THR D 1 138 ? 34.814 3.413 80.123 1.00 63.56 135 THR D CA 1
ATOM 4460 C C . THR D 1 138 ? 35.805 4.570 80.151 1.00 63.52 135 THR D C 1
ATOM 4461 O O . THR D 1 138 ? 36.965 4.391 80.502 1.00 65.51 135 THR D O 1
ATOM 4465 N N . THR D 1 139 ? 35.341 5.759 79.793 1.00 58.60 136 THR D N 1
ATOM 4466 C CA . THR D 1 139 ? 3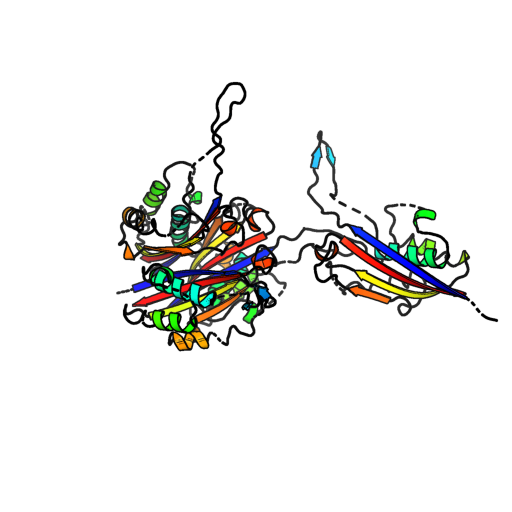6.214 6.917 79.708 1.00 48.84 136 THR D CA 1
ATOM 4467 C C . THR D 1 139 ? 35.606 8.000 80.551 1.00 59.59 136 THR D C 1
ATOM 4468 O O . THR D 1 139 ? 34.475 7.872 81.006 1.00 68.40 136 THR D O 1
ATOM 4472 N N . THR D 1 140 ? 36.389 9.040 80.799 1.00 60.40 137 THR D N 1
ATOM 4473 C CA . THR D 1 140 ? 35.923 10.258 81.440 1.00 57.82 137 THR D CA 1
ATOM 4474 C C . THR D 1 140 ? 35.543 11.285 80.373 1.00 58.60 137 THR D C 1
ATOM 4475 O O . THR D 1 140 ? 35.333 12.466 80.664 1.00 56.56 137 THR D O 1
ATOM 4479 N N . GLU D 1 141 ? 35.534 10.835 79.125 1.00 56.63 138 GLU D N 1
ATOM 4480 C CA . GLU D 1 141 ? 35.210 11.689 77.982 1.00 59.81 138 GLU D CA 1
ATOM 4481 C C . GLU D 1 141 ? 36.132 12.890 77.902 1.00 57.07 138 GLU D C 1
ATOM 4482 O O . GLU D 1 141 ? 35.673 14.016 77.754 1.00 49.40 138 GLU D O 1
ATOM 4488 N N . ARG D 1 142 ? 37.431 12.616 78.007 1.00 62.70 139 ARG D N 1
ATOM 4489 C CA . ARG D 1 142 ? 38.503 13.613 77.926 1.00 58.85 139 ARG D CA 1
ATOM 4490 C C . ARG D 1 142 ? 38.466 14.656 79.032 1.00 57.13 139 ARG D C 1
ATOM 4491 O O . ARG D 1 142 ? 39.053 15.740 78.903 1.00 60.02 139 ARG D O 1
ATOM 4499 N N . LEU D 1 143 ? 37.807 14.302 80.132 1.00 44.90 140 LEU D N 1
ATOM 4500 C CA . LEU D 1 143 ? 37.789 15.150 81.320 1.00 53.15 140 LEU D CA 1
ATOM 4501 C C . LEU D 1 143 ? 38.776 14.649 82.377 1.00 56.85 140 LEU D C 1
ATOM 4502 O O . LEU D 1 143 ? 38.980 13.441 82.537 1.00 53.34 140 LEU D O 1
ATOM 4507 N N . GLY D 1 144 ? 39.411 15.590 83.068 1.00 51.71 141 GLY D N 1
ATOM 4508 C CA . GLY D 1 144 ? 40.311 15.261 84.156 1.00 46.43 141 GLY D CA 1
ATOM 4509 C C . GLY D 1 144 ? 41.624 14.620 83.757 1.00 45.02 141 GLY D C 1
ATOM 4510 O O . GLY D 1 144 ? 41.970 14.579 82.577 1.00 46.72 141 GLY D O 1
ATOM 4511 N N . PHE D 1 145 ? 42.356 14.113 84.748 1.00 48.51 142 PHE D N 1
ATOM 4512 C CA . PHE D 1 145 ? 43.681 13.557 84.497 1.00 49.56 142 PHE D CA 1
ATOM 4513 C C . PHE D 1 145 ? 43.600 12.289 83.661 1.00 55.18 142 PHE D C 1
ATOM 4514 O O . PHE D 1 145 ? 44.496 11.998 82.876 1.00 60.95 142 PHE D O 1
ATOM 4522 N N . ILE D 1 146 ? 42.518 11.541 83.827 1.00 49.83 143 ILE D N 1
ATOM 4523 C CA . ILE D 1 146 ? 42.297 10.370 83.003 1.00 43.57 143 ILE D CA 1
ATOM 4524 C C . ILE D 1 146 ? 41.993 10.808 81.579 1.00 53.10 143 ILE D C 1
ATOM 4525 O O . ILE D 1 146 ? 42.438 10.186 80.616 1.00 56.97 143 ILE D O 1
ATOM 4530 N N . GLY D 1 147 ? 41.245 11.897 81.455 1.00 52.99 144 GLY D N 1
ATOM 4531 C CA . GLY D 1 147 ? 40.973 12.477 80.159 1.00 47.13 144 GLY D CA 1
ATOM 4532 C C . GLY D 1 147 ? 42.224 12.952 79.443 1.00 52.41 144 GLY D C 1
ATOM 4533 O O . GLY D 1 147 ? 42.342 12.802 78.235 1.00 48.41 144 GLY D O 1
ATOM 4534 N N . ARG D 1 148 ? 43.163 13.516 80.190 1.00 56.60 145 ARG D N 1
ATOM 4535 C CA . ARG D 1 148 ? 44.385 14.055 79.609 1.00 57.59 145 ARG D CA 1
ATOM 4536 C C . ARG D 1 148 ? 45.394 12.941 79.423 1.00 61.99 145 ARG D C 1
ATOM 4537 O O . ARG D 1 148 ? 46.539 13.177 79.051 1.00 62.95 145 ARG D O 1
ATOM 4545 N N . GLU D 1 149 ? 44.966 11.722 79.717 1.00 62.92 146 GLU D N 1
ATOM 4546 C CA . GLU D 1 149 ? 45.822 10.555 79.558 1.00 60.37 146 GLU D CA 1
ATOM 4547 C C . GLU D 1 149 ? 47.062 10.614 80.446 1.00 59.65 146 GLU D C 1
ATOM 4548 O O . GLU D 1 149 ? 48.130 10.167 80.048 1.00 62.72 146 GLU D O 1
ATOM 4554 N N . GLU D 1 150 ? 46.930 11.181 81.638 1.00 52.31 147 GLU D N 1
ATOM 4555 C CA . GLU D 1 150 ? 48.042 11.219 82.568 1.00 48.07 147 GLU D CA 1
ATOM 4556 C C . GLU D 1 150 ? 48.149 9.904 83.341 1.00 56.19 147 GLU D C 1
ATOM 4557 O O . GLU D 1 150 ? 49.212 9.559 83.862 1.00 56.42 147 GLU D O 1
ATOM 4563 N N . GLY D 1 151 ? 47.043 9.165 83.386 1.00 58.22 148 GLY D N 1
ATOM 4564 C CA . GLY D 1 151 ? 47.001 7.872 84.045 1.00 50.64 148 GLY D CA 1
ATOM 4565 C C . GLY D 1 151 ? 45.639 7.208 83.907 1.00 51.98 148 GLY D C 1
ATOM 4566 O O . GLY D 1 151 ? 44.765 7.728 83.216 1.00 47.62 148 GLY D O 1
ATOM 4567 N N . ILE D 1 152 ? 45.462 6.063 84.564 1.00 47.82 149 ILE D N 1
ATOM 4568 C CA . ILE D 1 152 ? 44.198 5.325 84.546 1.00 45.69 149 ILE D CA 1
ATOM 4569 C C . ILE D 1 152 ? 43.815 4.806 85.940 1.00 49.81 149 ILE D C 1
ATOM 4570 O O . ILE D 1 152 ? 44.632 4.808 86.856 1.00 50.76 149 ILE D O 1
ATOM 4575 N N . ALA D 1 153 ? 42.575 4.346 86.081 1.00 46.64 150 ALA D N 1
ATOM 4576 C CA . ALA D 1 153 ? 42.028 3.916 87.367 1.00 41.39 150 ALA D CA 1
ATOM 4577 C C . ALA D 1 153 ? 41.196 2.645 87.253 1.00 42.49 150 ALA D C 1
ATOM 4578 O O . ALA D 1 153 ? 40.785 2.260 86.173 1.00 38.54 150 ALA D O 1
ATOM 4580 N N . THR D 1 154 ? 40.937 1.987 88.373 1.00 48.58 151 THR D N 1
ATOM 4581 C CA . THR D 1 154 ? 40.046 0.831 88.336 1.00 47.21 151 THR D CA 1
ATOM 4582 C C . THR D 1 154 ? 39.219 0.723 89.602 1.00 47.70 151 THR D C 1
ATOM 4583 O O . THR D 1 154 ? 39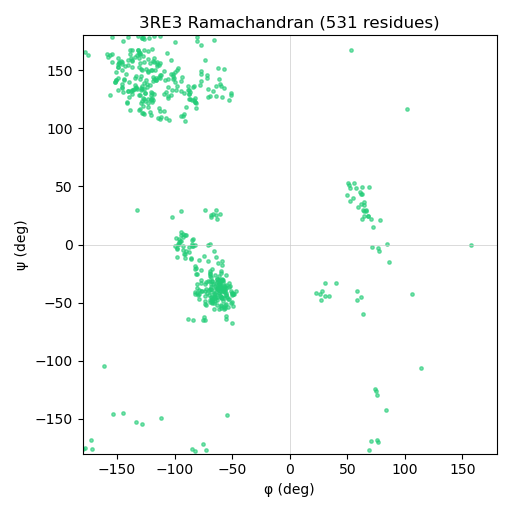.721 0.958 90.693 1.00 52.01 151 THR D O 1
ATOM 4587 N N . HIS D 1 155 ? 37.941 0.390 89.434 1.00 50.92 152 HIS D N 1
ATOM 4588 C CA . HIS D 1 155 ? 37.067 0.032 90.541 1.00 45.02 152 HIS D CA 1
ATOM 4589 C C . HIS D 1 155 ? 36.811 -1.442 90.450 1.00 43.80 152 HIS D C 1
ATOM 4590 O O . HIS D 1 155 ? 36.659 -1.980 89.358 1.00 43.76 152 HIS D O 1
ATOM 4597 N N . VAL D 1 156 ? 36.769 -2.100 91.597 1.00 33.88 153 VAL D N 1
ATOM 4598 C CA . VAL D 1 156 ? 36.366 -3.490 91.643 1.00 44.12 153 VAL D CA 1
ATOM 4599 C C . VAL D 1 156 ? 35.399 -3.607 92.787 1.00 44.63 153 VAL D C 1
ATOM 4600 O O . VAL D 1 156 ? 35.608 -3.009 93.838 1.00 42.01 153 VAL D O 1
ATOM 4604 N N . VAL D 1 157 ? 34.318 -4.343 92.585 1.00 43.73 154 VAL D N 1
ATOM 4605 C CA . VAL D 1 157 ? 33.527 -4.747 93.730 1.00 49.98 154 VAL D CA 1
ATOM 4606 C C . VAL D 1 157 ? 33.446 -6.249 93.712 1.00 50.33 154 VAL D C 1
ATOM 4607 O O . VAL D 1 157 ? 33.491 -6.869 92.655 1.00 55.86 154 VAL D O 1
ATOM 4611 N N . CYS D 1 158 ? 33.346 -6.847 94.885 1.00 46.54 155 CYS D N 1
ATOM 4612 C CA . CYS D 1 158 ? 33.210 -8.287 94.942 1.00 51.34 155 CYS D CA 1
ATOM 4613 C C . CYS D 1 158 ? 32.239 -8.680 96.012 1.00 52.54 155 CYS D C 1
ATOM 4614 O O . CYS D 1 158 ? 31.959 -7.920 96.937 1.00 52.27 155 CYS D O 1
ATOM 4617 N N . LEU D 1 159 ? 31.719 -9.883 95.853 1.00 51.72 156 LEU D N 1
ATOM 4618 C CA . LEU D 1 159 ? 30.870 -10.498 96.839 1.00 42.97 156 LEU D CA 1
ATOM 4619 C C . LEU D 1 159 ? 31.439 -11.871 97.141 1.00 51.72 156 LEU D C 1
ATOM 4620 O O . LEU D 1 159 ? 31.653 -12.676 96.227 1.00 50.44 156 LEU D O 1
ATOM 4625 N N . LEU D 1 160 ? 31.678 -12.131 98.427 1.00 57.40 157 LEU D N 1
ATOM 4626 C CA . LEU D 1 160 ? 32.231 -13.405 98.883 1.00 57.87 157 LEU D CA 1
ATOM 4627 C C . LEU D 1 160 ? 31.230 -14.099 99.800 1.00 59.91 157 LEU D C 1
ATOM 4628 O O . LEU D 1 160 ? 30.325 -13.456 100.329 1.00 60.16 157 LEU D O 1
ATOM 4633 N N . TYR D 1 161 ? 31.381 -15.408 99.978 1.00 60.94 158 TYR D N 1
ATOM 4634 C CA . TYR D 1 161 ? 30.513 -16.157 100.885 1.00 64.40 158 TYR D CA 1
ATOM 4635 C C . TYR D 1 161 ? 31.254 -17.333 101.500 1.00 66.78 158 TYR D C 1
ATOM 4636 O O . TYR D 1 161 ? 32.178 -17.874 100.892 1.00 64.08 158 TYR D O 1
ATOM 4645 N N . ARG D 1 162 ? 30.830 -17.731 102.699 1.00 76.19 159 ARG D N 1
ATOM 4646 C CA . ARG D 1 162 ? 31.456 -18.834 103.436 1.00 83.51 159 ARG D CA 1
ATOM 4647 C C . ARG D 1 162 ? 30.458 -19.952 103.672 1.00 80.33 159 ARG D C 1
ATOM 4648 O O . ARG D 1 162 ? 29.312 -19.686 104.021 1.00 82.10 159 ARG D O 1
#

Nearest PDB structures (foldseek):
  3re3-assembly1_A  TM=1.002E+00  e=2.353E-32  Francisella tularensis subsp. tularensis SCHU S4
  3re3-assembly2_C  TM=9.888E-01  e=1.876E-28  Francisella tularensis subsp. tularensis SCHU S4
  3re3-assembly2_B  TM=9.772E-01  e=2.979E-28  Francisella tularensis subsp. tularensis SCHU S4
  3re3-assembly2_D  TM=9.691E-01  e=2.288E-28  Francisella tularensis subsp. tularensis SCHU S4
  3t80-assembly1_B  TM=8.437E-01  e=1.497E-17  Salmonella enterica subsp. enterica serovar Typhimurium